Protein AF-0000000072137541 (afdb_homodimer)

Solvent-accessible surface area (backbone atoms only — not comparable to full-atom values): 25200 Å² total; per-residue (Å²): 129,81,68,83,80,60,93,46,49,74,49,77,47,77,48,68,63,82,78,49,70,51,50,47,34,42,46,57,60,42,55,73,75,44,76,46,51,30,31,42,35,36,40,37,38,38,40,36,38,36,29,44,36,86,74,45,71,73,46,63,71,83,59,48,24,61,37,46,35,36,40,35,40,47,47,62,40,48,40,71,56,44,71,68,62,38,70,68,57,78,50,60,69,85,73,60,57,40,68,55,52,60,67,45,38,65,61,52,50,50,53,51,51,51,55,61,63,65,53,68,90,82,56,63,46,46,77,40,48,41,34,38,40,36,39,38,39,32,76,35,58,34,68,63,59,48,38,52,50,48,54,52,57,52,49,62,31,48,44,29,47,70,66,52,60,70,63,44,44,79,41,69,36,51,84,85,58,81,66,50,53,15,83,81,78,65,44,70,49,52,71,72,36,70,27,32,27,45,98,82,64,54,61,26,49,48,66,51,46,54,57,45,26,59,43,21,19,41,39,92,58,77,56,49,46,44,39,33,63,61,72,130,83,67,83,80,59,92,47,49,73,47,78,48,76,49,69,63,82,78,50,69,52,49,47,34,42,46,57,61,42,54,74,76,46,75,44,50,30,32,42,35,36,40,37,40,38,39,36,39,38,31,43,36,87,74,46,70,72,47,63,72,83,58,48,24,62,38,48,34,38,39,36,37,47,45,63,41,49,41,72,56,43,71,68,62,37,71,69,57,78,50,61,68,84,74,60,58,40,69,55,52,61,67,47,39,64,60,51,50,51,53,51,50,50,55,61,66,65,52,70,91,83,56,64,47,46,76,40,48,41,34,38,43,37,41,38,40,34,79,35,58,33,67,64,60,49,37,51,51,48,54,52,57,51,50,62,30,48,44,29,47,70,67,52,60,69,62,44,44,79,39,69,36,51,84,85,56,81,66,48,51,15,84,80,77,64,44,69,48,53,69,72,36,68,26,31,27,44,97,84,65,54,61,24,48,50,67,51,46,53,57,45,25,60,43,22,20,42,40,93,58,79,55,49,46,44,38,33,63,61,72

Nearest PDB structures (foldseek):
  6w9a-assembly2_D  TM=8.600E-01  e=6.261E-06  Homo sapiens
  6w9d-assembly3_H  TM=8.424E-01  e=7.085E-06  Homo sapiens
  5zc4-assembly2_D  TM=8.704E-01  e=3.128E-05  Homo sapiens
  4v3k-assembly1_F  TM=8.576E-01  e=6.992E-05  Homo sapiens
  5d0k-assembly1_C  TM=8.574E-01  e=1.078E-04  Homo sapiens

Radius of gyration: 24.03 Å; Cα contacts (8 Å, |Δi|>4): 835; chains: 2; bounding box: 61×68×56 Å

Organism: Lupinus angustifolius (NCBI:txid3871)

pLDDT: mean 77.8, std 14.42, range [23.28, 97.44]

Foldseek 3Di:
DPPPPPLWDKDKDKDFDDDDPVNVVVQVVDQVPAFAEKEFEKEKEKEKEWAAAPVCVPPDPVPTDMDMDMDIDTDMDGLVVCLVVFDVVVDDPPRDDPVVSVVCGVVLSVVSVVQRVVDDPPGRYYYTYIYMYMYMYHYHNHPVVVVVVVVVVVQVQAADDPVLLVPWDKDQAADPPPFDAALQVRHTDDHRDTWTAHPVGDTHRSVRVSVVNRRGQADPPPGHGSNVPVD/DPPPPPLWDKDKDKDFDDDDPVNVVVQVVDQVPAFAEKEFEKEKEKEKEWAAAPVCVPPDPVPTDMDMDMDIDTDMDGLVVCLVVFDVVVDDPPRDDPVVRVVCGVVLSVVSVVQRVVDDPPGRYYYTYIYMYMYMYHYHNHPVVVVVVVVVVVQVQAADDPVLLVPWDKDQAADPPPFDAALQVRHTDDHRDIWTAHPVGDTHRSVRVSVVNRRGQADPPPGHGSNVPPD

Secondary structure (DSSP, 8-state):
------SSEEEEEEE-----HHHHHHHHHHHHH--EEEEEEEEEEEEEEEE--TTGGGS-GGGS-EEEEEEEEEEEEEHHHHHHH-GGGGS-TTSS-HHHHHHHHHHHHHHHHHHHHHS-TT-SEEEEEEEEEEEEEEEES-HHHHHHHHHHHHT--PPPPHHHHHTPEEEE--TTS--PBPTTT-PBPPTT-EEEE-TT--EEEHHHHHHHHTT--B-TTT--BHHHH--/------SSEEEEEEE-----HHHHHHHHHHHTT--EEEEEEEEEEEEEEEE--TTGGGS-GGGS-EEEEEEEEEEEEEHHHHHHH-GGGGS-TTSS-HHHHHHHHHHHHHHHHHHHHHS-TT-SEEEEEEEEEEEEEEEES-HHHHHHHHHHHHT--PPPPHHHHHTPEEEE--TTS--PBPTTT-PBPPTT-EEEE-TT--EEEHHHHHHHHTT--B-TTT--BHHHH--

Sequence (462 aa):
MEGPSMPFEFNVEVSTIPFDENDEAIYQSLAQVHMGDFFSIKIHVTNRIICLTREELQQPLSRIPYFESSYETTGLLACPQFLESGLVSVFPDNIIPPLLLHTITPHVMTFARDLCESGGETRACCMFNLVLDIVVEKLYDDVVNMMIEESAREVRTVPASKAAIESLKKVNLEKGMTKESCSVCLEELIEEEEVLAMPCKHMYHQECITNWLQRCDTCPLCRFSMNKSSTMEGPSMPFEFNVEVSTIPFDENDEAIYQSLAQVHMGDFFSIKIHVTNRIICLTREELQQPLSRIPYFESSYETTGLLACPQFLESGLVSVFPDNIIPPLLLHTITPHVMTFARDLCESGGETRACCMFNLVLDIVVEKLYDDVVNMMIEESAREVRTVPASKAAIESLKKVNLEKGMTKESCSVCLEELIEEEEVLAMPCKHMYHQECITNWLQRCDTCPLCRFSMNKSST

Structure (mmCIF, N/CA/C/O backbone):
data_AF-0000000072137541-model_v1
#
loop_
_entity.id
_entity.type
_entity.pdbx_description
1 polymer 'RING-type E3 ubiquitin transferase'
#
loop_
_atom_site.group_PDB
_atom_site.id
_atom_site.type_symbol
_atom_site.label_atom_id
_atom_site.label_alt_id
_atom_site.label_comp_id
_atom_site.label_asym_id
_atom_site.label_entity_id
_atom_site.label_seq_id
_atom_site.pdbx_PDB_ins_code
_atom_site.Cartn_x
_atom_site.Cartn_y
_atom_site.Cartn_z
_atom_site.occupancy
_atom_site.B_iso_or_equiv
_atom_site.auth_seq_id
_atom_site.auth_comp_id
_atom_site.auth_asym_id
_atom_site.auth_atom_id
_atom_site.pdbx_PDB_model_num
ATOM 1 N N . MET A 1 1 ? -30.688 12.352 7.637 1 23.28 1 MET A N 1
ATOM 2 C CA . MET A 1 1 ? -30.188 11.781 6.391 1 23.28 1 MET A CA 1
ATOM 3 C C . MET A 1 1 ? -29.125 10.727 6.668 1 23.28 1 MET A C 1
ATOM 5 O O . MET A 1 1 ? -28.109 11.016 7.32 1 23.28 1 MET A O 1
ATOM 9 N N . GLU A 1 2 ? -29.391 9.516 6.863 1 34.06 2 GLU A N 1
ATOM 10 C CA . GLU A 1 2 ? -28.531 8.414 7.258 1 34.06 2 GLU A CA 1
ATOM 11 C C . GLU A 1 2 ? -27.312 8.305 6.336 1 34.06 2 GLU A C 1
ATOM 13 O O . GLU A 1 2 ? -27.453 8.398 5.113 1 34.06 2 GLU A O 1
ATOM 18 N N . GLY A 1 3 ? -26.203 8.844 6.543 1 36.81 3 GLY A N 1
ATOM 19 C CA . GLY A 1 3 ? -25.031 8.844 5.691 1 36.81 3 GLY A CA 1
ATOM 20 C C . GLY A 1 3 ? -24.875 7.566 4.887 1 36.81 3 GLY A C 1
ATOM 21 O O . GLY A 1 3 ? -25.516 6.559 5.18 1 36.81 3 GLY A O 1
ATOM 22 N N . PRO A 1 4 ? -24.594 7.609 3.627 1 44.12 4 PRO A N 1
ATOM 23 C CA . PRO A 1 4 ? -24.562 6.418 2.777 1 44.12 4 PRO A CA 1
ATOM 24 C C . PRO A 1 4 ? -23.953 5.203 3.48 1 44.12 4 PRO A C 1
ATOM 26 O O . PRO A 1 4 ? -23.031 5.348 4.273 1 44.12 4 PRO A O 1
ATOM 29 N N . SER A 1 5 ? -24.688 4.188 3.91 1 56.38 5 SER A N 1
ATOM 30 C CA . SER A 1 5 ? -24.312 2.912 4.52 1 56.38 5 SER A CA 1
ATOM 31 C C . SER A 1 5 ? -23.078 2.328 3.861 1 56.38 5 SER A C 1
ATOM 33 O O . SER A 1 5 ? -23.016 2.174 2.639 1 56.38 5 SER A O 1
ATOM 35 N N . MET A 1 6 ? -21.938 2.49 4.387 1 66.69 6 MET A N 1
ATOM 36 C CA . MET A 1 6 ? -20.703 1.943 3.865 1 66.69 6 MET A CA 1
ATOM 37 C C . MET A 1 6 ? -20.766 0.422 3.779 1 66.69 6 MET A C 1
ATOM 39 O O . MET A 1 6 ? -21.312 -0.23 4.668 1 66.69 6 MET A O 1
ATOM 43 N N . PRO A 1 7 ? -20.359 -0.097 2.598 1 73.31 7 PRO A N 1
ATOM 44 C CA . PRO A 1 7 ? -20.391 -1.555 2.453 1 73.31 7 PRO A CA 1
ATOM 45 C C . PRO A 1 7 ? -19.406 -2.254 3.395 1 73.31 7 PRO A C 1
ATOM 47 O O . PRO A 1 7 ? -19.031 -3.408 3.16 1 73.31 7 PRO A O 1
ATOM 50 N N . PHE A 1 8 ? -18.953 -1.476 4.352 1 80.75 8 PHE A N 1
ATOM 51 C CA . PHE A 1 8 ? -18.062 -1.994 5.379 1 80.75 8 PHE A CA 1
ATOM 52 C C . PHE A 1 8 ? -18.297 -1.281 6.707 1 80.75 8 PHE A C 1
ATOM 54 O O . PHE A 1 8 ? -18.859 -0.188 6.738 1 80.75 8 PHE A O 1
ATOM 61 N N . GLU A 1 9 ? -17.984 -2.037 7.812 1 88.38 9 GLU A N 1
ATOM 62 C CA . GLU A 1 9 ? -17.922 -1.41 9.125 1 88.38 9 GLU A CA 1
ATOM 63 C C . GLU A 1 9 ? -16.516 -0.917 9.445 1 88.38 9 GLU A C 1
ATOM 65 O O . GLU A 1 9 ? -15.531 -1.457 8.93 1 88.38 9 GLU A O 1
ATOM 70 N N . PHE A 1 10 ? -16.484 0.179 10.18 1 91.81 10 PHE A N 1
ATOM 71 C CA . PHE A 1 10 ? -15.148 0.682 10.492 1 91.81 10 PHE A CA 1
ATOM 72 C C . PHE A 1 10 ? -15.125 1.338 11.867 1 91.81 10 PHE A C 1
ATOM 74 O O . PHE A 1 10 ? -16.172 1.667 12.422 1 91.81 10 PHE A O 1
ATOM 81 N N . ASN A 1 11 ? -13.969 1.329 12.453 1 94.88 11 ASN A N 1
ATOM 82 C CA . ASN A 1 11 ? -13.648 2.096 13.656 1 94.88 11 ASN A CA 1
ATOM 83 C C . ASN A 1 11 ? -12.359 2.891 13.477 1 94.88 11 ASN A C 1
ATOM 85 O O . ASN A 1 11 ? -11.352 2.354 13.016 1 94.88 11 ASN A O 1
ATOM 89 N N . VAL A 1 12 ? -12.438 4.168 13.766 1 95.12 12 VAL A N 1
ATOM 90 C CA . VAL A 1 12 ? -11.266 5.02 13.625 1 95.12 12 VAL A CA 1
ATOM 91 C C . VAL A 1 12 ? -11.008 5.77 14.93 1 95.12 12 VAL A C 1
ATOM 93 O O . VAL A 1 12 ? -11.922 6.371 15.5 1 95.12 12 VAL A O 1
ATOM 96 N N . GLU A 1 13 ? -9.82 5.664 15.383 1 96.88 13 GLU A N 1
ATOM 97 C CA . GLU A 1 13 ? -9.391 6.418 16.562 1 96.88 13 GLU A CA 1
ATOM 98 C C . GLU A 1 13 ? -8.188 7.301 16.234 1 96.88 13 GLU A C 1
ATOM 100 O O . GLU A 1 13 ? -7.188 6.824 15.695 1 96.88 13 GLU A O 1
ATOM 105 N N . VAL A 1 14 ? -8.281 8.555 16.438 1 96.62 14 VAL A N 1
ATOM 106 C CA . VAL A 1 14 ? -7.164 9.492 16.344 1 96.62 14 VAL A CA 1
ATOM 107 C C . VAL A 1 14 ? -6.766 9.984 17.734 1 96.62 14 VAL A C 1
ATOM 109 O O . VAL A 1 14 ? -7.629 10.32 18.547 1 96.62 14 VAL A O 1
ATOM 112 N N . SER A 1 15 ? -5.492 9.945 17.969 1 97.19 15 SER A N 1
ATOM 113 C CA . SER A 1 15 ? -5.035 10.32 19.312 1 97.19 15 SER A CA 1
ATOM 114 C C . SER A 1 15 ? -3.59 10.805 19.281 1 97.19 15 SER A C 1
ATOM 116 O O . SER A 1 15 ? -2.973 10.875 18.219 1 97.19 15 SER A O 1
ATOM 118 N N . THR A 1 16 ? -3.09 11.289 20.422 1 96.38 16 THR A N 1
ATOM 119 C CA . THR A 1 16 ? -1.686 11.602 20.656 1 96.38 16 THR A CA 1
ATOM 120 C C . THR A 1 16 ? -1.151 10.828 21.859 1 96.38 16 THR A C 1
ATOM 122 O O . THR A 1 16 ? -1.869 10.625 22.844 1 96.38 16 THR A O 1
ATOM 125 N N . ILE A 1 17 ? 0.008 10.359 21.719 1 96.31 17 ILE A N 1
ATOM 126 C CA . ILE A 1 17 ? 0.623 9.578 22.797 1 96.31 17 ILE A CA 1
ATOM 127 C C . ILE A 1 17 ? 1.941 10.219 23.219 1 96.31 17 ILE A C 1
ATOM 129 O O . ILE A 1 17 ? 2.523 11.008 22.453 1 96.31 17 ILE A O 1
ATOM 133 N N . PRO A 1 18 ? 2.377 9.914 24.453 1 95.31 18 PRO A N 1
ATOM 134 C CA . PRO A 1 18 ? 3.688 10.43 24.859 1 95.31 18 PRO A CA 1
ATOM 135 C C . PRO A 1 18 ? 4.832 9.844 24.047 1 95.31 18 PRO A C 1
ATOM 137 O O . PRO A 1 18 ? 4.676 8.781 23.422 1 95.31 18 PRO A O 1
ATOM 140 N N . PHE A 1 19 ? 5.957 10.562 24.109 1 94.62 19 PHE A N 1
ATOM 141 C CA . PHE A 1 19 ? 7.141 10.125 23.375 1 94.62 19 PHE A CA 1
ATOM 142 C C . PHE A 1 19 ? 7.695 8.836 23.953 1 94.62 19 PHE A C 1
ATOM 144 O O . PHE A 1 19 ? 7.809 8.695 25.172 1 94.62 19 PHE A O 1
ATOM 151 N N . ASP A 1 20 ? 7.992 7.918 23.047 1 92.81 20 ASP A N 1
ATOM 152 C CA . ASP A 1 20 ? 8.82 6.789 23.453 1 92.81 20 ASP A CA 1
ATOM 153 C C . ASP A 1 20 ? 10.305 7.074 23.203 1 92.81 20 ASP A C 1
ATOM 155 O O . ASP A 1 20 ? 10.68 8.203 22.875 1 92.81 20 ASP A O 1
ATOM 159 N N . GLU A 1 21 ? 11.133 6.051 23.406 1 90.19 21 GLU A N 1
ATOM 160 C CA . GLU A 1 21 ? 12.57 6.258 23.281 1 90.19 21 GLU A CA 1
ATOM 161 C C . GLU A 1 21 ? 12.945 6.684 21.859 1 90.19 21 GLU A C 1
ATOM 163 O O . GLU A 1 21 ? 13.781 7.566 21.672 1 90.19 21 GLU A O 1
ATOM 168 N N . ASN A 1 22 ? 12.359 6.086 20.938 1 90.75 22 ASN A N 1
ATOM 169 C CA . ASN A 1 22 ? 12.656 6.43 19.547 1 90.75 22 ASN A CA 1
ATOM 170 C C . ASN A 1 22 ? 12.148 7.824 19.188 1 90.75 22 ASN A C 1
ATOM 172 O O . ASN A 1 22 ? 12.812 8.562 18.469 1 90.75 22 ASN A O 1
ATOM 176 N N . ASP A 1 23 ? 11.023 8.203 19.688 1 91.44 23 ASP A N 1
ATOM 177 C CA . ASP A 1 23 ? 10.516 9.555 19.469 1 91.44 23 ASP A CA 1
ATOM 178 C C . ASP A 1 23 ? 11.484 10.609 20 1 91.44 23 ASP A C 1
ATOM 180 O O . ASP A 1 23 ? 11.727 11.625 19.344 1 91.44 23 ASP A O 1
ATOM 184 N N . GLU A 1 24 ? 11.953 10.273 21.141 1 91.12 24 GLU A N 1
ATOM 185 C CA . GLU A 1 24 ? 12.891 11.203 21.75 1 91.12 24 GLU A CA 1
ATOM 186 C C . GLU A 1 24 ? 14.156 11.359 20.906 1 91.12 24 GLU A C 1
ATOM 188 O O . GLU A 1 24 ? 14.664 12.469 20.719 1 91.12 24 GLU A O 1
ATOM 193 N N . ALA A 1 25 ? 14.633 10.234 20.516 1 86.31 25 ALA A N 1
ATOM 194 C CA . ALA A 1 25 ? 15.82 10.266 19.656 1 86.31 25 ALA A CA 1
ATOM 195 C C . ALA A 1 25 ? 15.57 11.078 18.391 1 86.31 25 ALA A C 1
ATOM 197 O O . ALA A 1 25 ? 16.406 11.875 17.984 1 86.31 25 ALA A O 1
ATOM 198 N N . ILE A 1 26 ? 14.438 10.945 17.781 1 88.5 26 ILE A N 1
ATOM 199 C CA . ILE A 1 26 ? 14.062 11.672 16.562 1 88.5 26 ILE A CA 1
ATOM 200 C C . ILE A 1 26 ? 13.969 13.164 16.875 1 88.5 26 ILE A C 1
ATOM 202 O O . ILE A 1 26 ? 14.523 13.992 16.141 1 88.5 26 ILE A O 1
ATOM 206 N N . TYR A 1 27 ? 13.312 13.469 17.906 1 89.25 27 TYR A N 1
ATOM 207 C CA . TYR A 1 27 ? 13.125 14.875 18.281 1 89.25 27 TYR A CA 1
ATOM 208 C C . TYR A 1 27 ? 14.461 15.562 18.5 1 89.25 27 TYR A C 1
ATOM 210 O O . TYR A 1 27 ? 14.672 16.688 18.062 1 89.25 27 TYR A O 1
ATOM 218 N N . GLN A 1 28 ? 15.273 14.922 19.234 1 85.5 28 GLN A N 1
ATOM 219 C CA . GLN A 1 28 ? 16.578 15.5 19.531 1 85.5 28 GLN A CA 1
ATOM 220 C C . GLN A 1 28 ? 17.359 15.789 18.234 1 85.5 28 GLN A C 1
ATOM 222 O O . GLN A 1 28 ? 18 16.844 18.109 1 85.5 28 GLN A O 1
ATOM 227 N N . SER A 1 29 ? 17.297 14.891 17.344 1 81.5 29 SER A N 1
ATOM 228 C CA . SER A 1 29 ? 17.984 15.078 16.062 1 81.5 29 SER A CA 1
ATOM 229 C C . SER A 1 29 ? 17.344 16.203 15.25 1 81.5 29 SER A C 1
ATOM 231 O O . SER A 1 29 ? 18.031 16.969 14.594 1 81.5 29 SER A O 1
ATOM 233 N N . LEU A 1 30 ? 16.062 16.281 15.32 1 81.94 30 LEU A N 1
ATOM 234 C CA . LEU A 1 30 ? 15.289 17.266 14.57 1 81.94 30 LEU A CA 1
ATOM 235 C C . LEU A 1 30 ? 15.508 18.672 15.141 1 81.94 30 LEU A C 1
ATOM 237 O O . LEU A 1 30 ? 15.758 19.625 14.391 1 81.94 30 LEU A O 1
ATOM 241 N N . ALA A 1 31 ? 15.422 18.781 16.406 1 82.5 31 ALA A N 1
ATOM 242 C CA . ALA A 1 31 ? 15.453 20.062 17.094 1 82.5 31 ALA A CA 1
ATOM 243 C C . ALA A 1 31 ? 16.828 20.734 16.953 1 82.5 31 ALA A C 1
ATOM 245 O O . ALA A 1 31 ? 16.953 21.953 17.078 1 82.5 31 ALA A O 1
ATOM 246 N N . GLN A 1 32 ? 17.781 19.984 16.594 1 76.81 32 GLN A N 1
ATOM 247 C CA . GLN A 1 32 ? 19.125 20.5 16.453 1 76.81 32 GLN A CA 1
ATOM 248 C C . GLN A 1 32 ? 19.297 21.219 15.117 1 76.81 32 GLN A C 1
ATOM 250 O O . GLN A 1 32 ? 20.125 22.125 14.984 1 76.81 32 GLN A O 1
ATOM 255 N N . VAL A 1 33 ? 18.469 20.859 14.195 1 73.94 33 VAL A N 1
ATOM 256 C CA . VAL A 1 33 ? 18.797 21.281 12.844 1 73.94 33 VAL A CA 1
ATOM 257 C C . VAL A 1 33 ? 17.609 22.047 12.25 1 73.94 33 VAL A C 1
ATOM 259 O O . VAL A 1 33 ? 17.797 22.875 11.344 1 73.94 33 VAL A O 1
ATOM 262 N N . HIS A 1 34 ? 16.438 21.766 12.734 1 74.88 34 HIS A N 1
ATOM 263 C CA . HIS A 1 34 ? 15.266 22.312 12.055 1 74.88 34 HIS A CA 1
ATOM 264 C C . HIS A 1 34 ? 14.438 23.188 13 1 74.88 34 HIS A C 1
ATOM 266 O O . HIS A 1 34 ? 14.445 22.969 14.211 1 74.88 34 HIS A O 1
ATOM 272 N N . MET A 1 35 ? 13.859 24.141 12.258 1 77.75 35 MET A N 1
ATOM 273 C CA . MET A 1 35 ? 12.859 24.953 12.945 1 77.75 35 MET A CA 1
ATOM 274 C C . MET A 1 35 ? 11.461 24.672 12.406 1 77.75 35 MET A C 1
ATOM 276 O O . MET A 1 35 ? 11.305 24.281 11.25 1 77.75 35 MET A O 1
ATOM 280 N N . GLY A 1 36 ? 10.539 24.641 13.328 1 83.88 36 GLY A N 1
ATOM 281 C CA . GLY A 1 36 ? 9.156 24.469 12.922 1 83.88 36 GLY A CA 1
ATOM 282 C C . GLY A 1 36 ? 8.461 23.328 13.633 1 83.88 36 GLY A C 1
ATOM 283 O O . GLY A 1 36 ? 9.031 22.703 14.531 1 83.88 36 GLY A O 1
ATOM 284 N N . ASP A 1 37 ? 7.203 23.203 13.266 1 87.88 37 ASP A N 1
ATOM 285 C CA . ASP A 1 37 ? 6.383 22.172 13.883 1 87.88 37 ASP A CA 1
ATOM 286 C C . ASP A 1 37 ? 6.289 20.938 12.984 1 87.88 37 ASP A C 1
ATOM 288 O O . ASP A 1 37 ? 6.152 21.062 11.766 1 87.88 37 ASP A O 1
ATOM 292 N N . PHE A 1 38 ? 6.406 19.766 13.719 1 89.56 38 PHE A N 1
ATOM 293 C CA . PHE A 1 38 ? 6.391 18.516 12.961 1 89.56 38 PHE A CA 1
ATOM 294 C C . PHE A 1 38 ? 5.414 17.531 13.578 1 89.56 38 PHE A C 1
ATOM 296 O O . PHE A 1 38 ? 5.215 17.516 14.789 1 89.56 38 PHE A O 1
ATOM 303 N N . PHE A 1 39 ? 4.848 16.734 12.664 1 91.69 39 PHE A N 1
ATOM 304 C CA . PHE A 1 39 ? 4.086 15.57 13.117 1 91.69 39 PHE A CA 1
ATOM 305 C C . PHE A 1 39 ? 4.91 14.297 12.992 1 91.69 39 PHE A C 1
ATOM 307 O O . PHE A 1 39 ? 5.484 14.023 11.938 1 91.69 39 PHE A O 1
ATOM 314 N N . SER A 1 40 ? 5.078 13.586 14.102 1 93.25 40 SER A N 1
ATOM 315 C CA . SER A 1 40 ? 5.391 12.156 14.031 1 93.25 40 SER A CA 1
ATOM 316 C C . SER A 1 40 ? 4.125 11.328 13.859 1 93.25 40 SER A C 1
ATOM 318 O O . SER A 1 40 ? 3.395 11.094 14.82 1 93.25 40 SER A O 1
ATOM 320 N N . ILE A 1 41 ? 3.885 10.883 12.664 1 92.94 41 ILE A N 1
ATOM 321 C CA . ILE A 1 41 ? 2.621 10.234 12.336 1 92.94 41 ILE A CA 1
ATOM 322 C C . ILE A 1 41 ? 2.77 8.719 12.469 1 92.94 41 ILE A C 1
ATOM 324 O O . ILE A 1 41 ? 3.676 8.125 11.875 1 92.94 41 ILE A O 1
ATOM 328 N N . LYS A 1 42 ? 1.929 8.133 13.266 1 95.38 42 LYS A N 1
ATOM 329 C CA . LYS A 1 42 ? 1.871 6.688 13.445 1 95.38 42 LYS A CA 1
ATOM 330 C C . LYS A 1 42 ? 0.514 6.133 13.023 1 95.38 42 LYS A C 1
ATOM 332 O O . LYS A 1 42 ? -0.505 6.426 13.656 1 95.38 42 LYS A O 1
ATOM 337 N N . ILE A 1 43 ? 0.53 5.336 11.969 1 94.88 43 ILE A N 1
ATOM 338 C CA . ILE A 1 43 ? -0.711 4.828 11.398 1 94.88 43 ILE A CA 1
ATOM 339 C C . ILE A 1 43 ? -0.768 3.309 11.555 1 94.88 43 ILE A C 1
ATOM 341 O O . ILE A 1 43 ? 0.213 2.613 11.289 1 94.88 43 ILE A O 1
ATOM 345 N N . HIS A 1 44 ? -1.871 2.871 12.055 1 96.19 44 HIS A N 1
ATOM 346 C CA . HIS A 1 44 ? -2.178 1.446 12.125 1 96.19 44 HIS A CA 1
ATOM 347 C C . HIS A 1 44 ? -3.52 1.138 11.477 1 96.19 44 HIS A C 1
ATOM 349 O O . HIS A 1 44 ? -4.562 1.603 11.938 1 96.19 44 HIS A O 1
ATOM 355 N N . VAL A 1 45 ? -3.414 0.366 10.414 1 95.31 45 VAL A N 1
ATOM 356 C CA . VAL A 1 45 ? -4.637 -0.019 9.711 1 95.31 45 VAL A CA 1
ATOM 357 C C . VAL A 1 45 ? -4.797 -1.537 9.75 1 95.31 45 VAL A C 1
ATOM 359 O O . VAL A 1 45 ? -3.852 -2.273 9.453 1 95.31 45 VAL A O 1
ATOM 362 N N . THR A 1 46 ? -5.961 -1.97 10.148 1 95.56 46 THR A N 1
ATOM 363 C CA . THR A 1 46 ? -6.305 -3.385 10.07 1 95.56 46 THR A CA 1
ATOM 364 C C . THR A 1 46 ? -7.566 -3.59 9.234 1 95.56 46 THR A C 1
ATOM 366 O O . THR A 1 46 ? -8.602 -2.98 9.508 1 95.56 46 THR A O 1
ATOM 369 N N . ASN A 1 47 ? -7.414 -4.383 8.195 1 91.5 47 ASN A N 1
ATOM 370 C CA . ASN A 1 47 ? -8.539 -4.785 7.363 1 91.5 47 ASN A CA 1
ATOM 371 C C . ASN A 1 47 ? -8.898 -6.254 7.566 1 91.5 47 ASN A C 1
ATOM 373 O O . ASN A 1 47 ? -8.062 -7.133 7.367 1 91.5 47 ASN A O 1
ATOM 377 N N . ARG A 1 48 ? -10.141 -6.441 7.934 1 89.75 48 ARG A N 1
ATOM 378 C CA . ARG A 1 48 ? -10.57 -7.82 8.148 1 89.75 48 ARG A CA 1
ATOM 379 C C . ARG A 1 48 ? -11.758 -8.164 7.25 1 89.75 48 ARG A C 1
ATOM 381 O O . ARG A 1 48 ? -12.703 -7.383 7.137 1 89.75 48 ARG A O 1
ATOM 388 N N . ILE A 1 49 ? -11.602 -9.266 6.605 1 87.19 49 ILE A N 1
ATOM 389 C CA . ILE A 1 49 ? -12.695 -9.82 5.809 1 87.19 49 ILE A CA 1
ATOM 390 C C . ILE A 1 49 ? -13.211 -11.094 6.469 1 87.19 49 ILE A C 1
ATOM 392 O O . ILE A 1 49 ? -12.484 -12.078 6.59 1 87.19 49 ILE A O 1
ATOM 396 N N . ILE A 1 50 ? -14.43 -11.023 6.84 1 84.62 50 ILE A N 1
ATOM 397 C CA . ILE A 1 50 ? -15.047 -12.172 7.492 1 84.62 50 ILE A CA 1
ATOM 398 C C . ILE A 1 50 ? -15.969 -12.883 6.512 1 84.62 50 ILE A C 1
ATOM 400 O O . ILE A 1 50 ? -16.828 -12.258 5.883 1 84.62 50 ILE A O 1
ATOM 404 N N . CYS A 1 51 ? -15.727 -14.172 6.336 1 81.06 51 CYS A N 1
ATOM 405 C CA . CYS A 1 51 ? -16.531 -14.969 5.418 1 81.06 51 CYS A CA 1
ATOM 406 C C . CYS A 1 51 ? -17.609 -15.734 6.168 1 81.06 51 CYS A C 1
ATOM 408 O O . CYS A 1 51 ? -17.328 -16.719 6.844 1 81.06 51 CYS A O 1
ATOM 410 N N . LEU A 1 52 ? -18.797 -15.148 6.195 1 70.69 52 LEU A N 1
ATOM 411 C CA . LEU A 1 52 ? -19.906 -15.727 6.953 1 70.69 52 LEU A CA 1
ATOM 412 C C . LEU A 1 52 ? -20.938 -16.359 6.016 1 70.69 52 LEU A C 1
ATOM 414 O O . LEU A 1 52 ? -21.422 -15.711 5.098 1 70.69 52 LEU A O 1
ATOM 418 N N . THR A 1 53 ? -20.969 -17.672 5.91 1 58.62 53 THR A N 1
ATOM 419 C CA . THR A 1 53 ? -22.141 -18.281 5.27 1 58.62 53 THR A CA 1
ATOM 420 C C . THR A 1 53 ? -23.344 -18.234 6.191 1 58.62 53 THR A C 1
ATOM 422 O O . THR A 1 53 ? -23.203 -18.062 7.402 1 58.62 53 THR A O 1
ATOM 425 N N . ARG A 1 54 ? -24.516 -18 5.566 1 52.75 54 ARG A N 1
ATOM 426 C CA . ARG A 1 54 ? -25.766 -18.047 6.32 1 52.75 54 ARG A CA 1
ATOM 427 C C . ARG A 1 54 ? 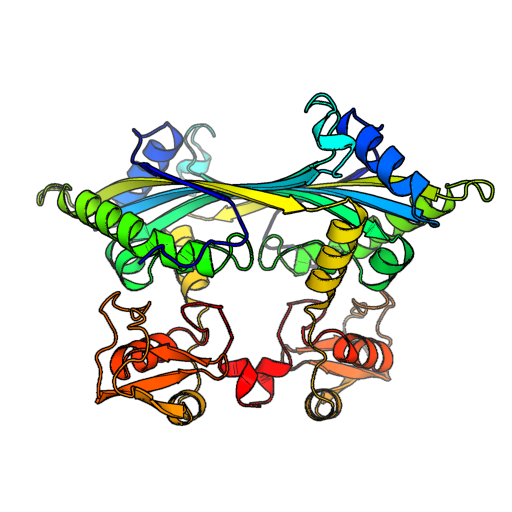-25.734 -19.188 7.348 1 52.75 54 ARG A C 1
ATOM 429 O O . ARG A 1 54 ? -26.203 -19.016 8.477 1 52.75 54 ARG A O 1
ATOM 436 N N . GLU A 1 55 ? -25.188 -20.234 6.93 1 56.16 55 GLU A N 1
ATOM 437 C CA . GLU A 1 55 ? -25.188 -21.406 7.805 1 56.16 55 GLU A CA 1
ATOM 438 C C . GLU A 1 55 ? -24.156 -21.266 8.922 1 56.16 55 GLU A C 1
ATOM 440 O O . GLU A 1 55 ? -24.391 -21.719 10.047 1 56.16 55 GLU A O 1
ATOM 445 N N . GLU A 1 56 ? -23.125 -20.578 8.617 1 57.53 56 GLU A N 1
ATOM 446 C CA . GLU A 1 56 ? -22 -20.5 9.547 1 57.53 56 GLU A CA 1
ATOM 447 C C . GLU A 1 56 ? -22.25 -19.438 10.617 1 57.53 56 GLU A C 1
ATOM 449 O O . GLU A 1 56 ? -21.594 -19.422 11.648 1 57.53 56 GLU A O 1
ATOM 454 N N . LEU A 1 57 ? -23.125 -18.562 10.32 1 54.56 57 LEU A N 1
ATOM 455 C CA . LEU A 1 57 ? -23.516 -17.609 11.359 1 54.56 57 LEU A CA 1
ATOM 456 C C . LEU A 1 57 ? -23.781 -18.328 12.68 1 54.56 57 LEU A C 1
ATOM 458 O O . LEU A 1 57 ? -23.703 -17.719 13.75 1 54.56 57 LEU A O 1
ATOM 462 N N . GLN A 1 58 ? -24.047 -19.609 12.43 1 51.22 58 GLN A N 1
ATOM 463 C CA . GLN A 1 58 ? -24.406 -20.359 13.633 1 51.22 58 GLN A CA 1
ATOM 464 C C . GLN A 1 58 ? -23.172 -20.984 14.273 1 51.22 58 GLN A C 1
ATOM 466 O O . GLN A 1 58 ? -23.25 -21.594 15.344 1 51.22 58 GLN A O 1
ATOM 471 N N . GLN A 1 59 ? -22.047 -20.953 13.625 1 55.69 59 GLN A N 1
ATOM 472 C CA . GLN A 1 59 ? -20.875 -21.625 14.156 1 55.69 59 GLN A CA 1
ATOM 473 C C . GLN A 1 59 ? -20.062 -20.688 15.062 1 55.69 59 GLN A C 1
ATOM 475 O O . GLN A 1 59 ? -20.188 -19.469 14.969 1 55.69 59 GLN A O 1
ATOM 480 N N . PRO A 1 60 ? -19.422 -21.328 16.031 1 58.28 60 PRO A N 1
ATOM 481 C CA . PRO A 1 60 ? -18.531 -20.5 16.859 1 58.28 60 PRO A CA 1
ATOM 482 C C . PRO A 1 60 ? -17.578 -19.641 16.031 1 58.28 60 PRO A C 1
ATOM 484 O O . PRO A 1 60 ? -17.141 -20.047 14.961 1 58.28 60 PRO A O 1
ATOM 487 N N . LEU A 1 61 ? -17.453 -18.469 16.328 1 56.75 61 LEU A N 1
ATOM 488 C CA . LEU A 1 61 ? -16.656 -17.453 15.648 1 56.75 61 LEU A CA 1
ATOM 489 C C . LEU A 1 61 ? -15.273 -17.984 15.305 1 56.75 61 LEU A C 1
ATOM 491 O O . LEU A 1 61 ? -14.672 -17.578 14.305 1 56.75 61 LEU A O 1
ATOM 495 N N . SER A 1 62 ? -14.82 -18.953 16.125 1 60.66 62 SER A N 1
ATOM 496 C CA . SER A 1 62 ? -13.469 -19.484 15.969 1 60.66 62 SER A CA 1
ATOM 497 C C . SER A 1 62 ? -13.352 -20.297 14.68 1 60.66 62 SER A C 1
ATOM 499 O O . SER A 1 62 ? -12.242 -20.516 14.188 1 60.66 62 SER A O 1
ATOM 501 N N . ARG A 1 63 ? -14.484 -20.5 14.086 1 71.06 63 ARG A N 1
ATOM 502 C CA . ARG A 1 63 ? -14.422 -21.375 12.914 1 71.06 63 ARG A CA 1
ATOM 503 C C . ARG A 1 63 ? -14.781 -20.594 11.648 1 71.06 63 ARG A C 1
ATOM 505 O O . ARG A 1 63 ? -14.883 -21.188 10.562 1 71.06 63 ARG A O 1
ATOM 512 N N . ILE A 1 64 ? -15.016 -19.359 11.906 1 79.75 64 ILE A N 1
ATOM 513 C CA . ILE A 1 64 ? -15.375 -18.578 10.734 1 79.75 64 ILE A CA 1
ATOM 514 C C . ILE A 1 64 ? -14.109 -18.094 10.023 1 79.75 64 ILE A C 1
ATOM 516 O O . ILE A 1 64 ? -13.297 -17.375 10.602 1 79.75 64 ILE A O 1
ATOM 520 N N . PRO A 1 65 ? -13.992 -18.594 8.781 1 86.69 65 PRO A N 1
ATOM 521 C CA . PRO A 1 65 ? -12.797 -18.156 8.047 1 86.69 65 PRO A CA 1
ATOM 522 C C . PRO A 1 65 ? -12.727 -16.641 7.875 1 86.69 65 PRO A C 1
ATOM 524 O O . PRO A 1 65 ? -13.758 -16 7.68 1 86.69 65 PRO A O 1
ATOM 527 N N . TYR A 1 66 ? -11.531 -16.172 8.055 1 87.25 66 TYR A N 1
ATOM 528 C CA . TYR A 1 66 ? -11.344 -14.742 7.828 1 87.25 66 TYR A CA 1
ATOM 529 C C . TYR A 1 66 ? -10 -14.461 7.176 1 87.25 66 TYR A C 1
ATOM 531 O O . TYR A 1 66 ? -9.109 -15.32 7.176 1 87.25 66 TYR A O 1
ATOM 539 N N . PHE A 1 67 ? -9.922 -13.328 6.527 1 88.81 67 PHE A N 1
ATOM 540 C CA . PHE A 1 67 ? -8.68 -12.789 5.973 1 88.81 67 PHE A CA 1
ATOM 541 C C . PHE A 1 67 ? -8.352 -11.438 6.59 1 88.81 67 PHE A C 1
ATOM 543 O O . PHE A 1 67 ? -9.242 -10.625 6.832 1 88.81 67 PHE A O 1
ATOM 550 N N . GLU A 1 68 ? -7.07 -11.32 6.898 1 89.94 68 GLU A N 1
ATOM 551 C CA . GLU A 1 68 ? -6.676 -10.078 7.551 1 89.94 68 GLU A CA 1
ATOM 552 C C . GLU A 1 68 ? -5.465 -9.453 6.863 1 89.94 68 GLU A C 1
ATOM 554 O O . GLU A 1 68 ? -4.543 -10.164 6.453 1 89.94 68 GLU A O 1
ATOM 559 N N . SER A 1 69 ? -5.508 -8.133 6.621 1 91.06 69 SER A N 1
ATOM 560 C CA . SER A 1 69 ? -4.371 -7.316 6.195 1 91.06 69 SER A CA 1
ATOM 561 C C . SER A 1 69 ? -4.109 -6.18 7.176 1 91.06 69 SER A C 1
ATOM 563 O O . SER A 1 69 ? -5.051 -5.586 7.711 1 91.06 69 SER A O 1
ATOM 565 N N . SER A 1 70 ? -2.867 -6.02 7.453 1 94.06 70 SER A N 1
ATOM 566 C CA . SER A 1 70 ? -2.5 -4.945 8.367 1 94.06 70 SER A CA 1
ATOM 567 C C . SER A 1 70 ? -1.375 -4.09 7.797 1 94.06 70 SER A C 1
ATOM 569 O O . SER A 1 70 ? -0.508 -4.594 7.078 1 94.06 70 SER A O 1
ATOM 571 N N . TYR A 1 71 ? -1.489 -2.822 8.016 1 93 71 TYR A N 1
ATOM 572 C CA . TYR A 1 71 ? -0.483 -1.847 7.613 1 93 71 TYR A CA 1
ATOM 573 C C . TYR A 1 71 ? -0.122 -0.926 8.773 1 93 71 TYR A C 1
ATOM 575 O O . TYR A 1 71 ? -1.006 -0.384 9.438 1 93 71 TYR A O 1
ATOM 583 N N . GLU A 1 72 ? 1.152 -0.852 9.055 1 94.06 72 GLU A N 1
ATOM 584 C CA . GLU A 1 72 ? 1.662 0.053 10.078 1 94.06 72 GLU A CA 1
ATOM 585 C C . GLU A 1 72 ? 2.807 0.907 9.547 1 94.06 72 GLU A C 1
ATOM 587 O O . GLU A 1 72 ? 3.715 0.396 8.883 1 94.06 72 GLU A O 1
ATOM 592 N N . THR A 1 73 ? 2.713 2.217 9.789 1 90.94 73 THR A N 1
ATOM 593 C CA . THR A 1 73 ? 3.805 3.072 9.336 1 90.94 73 THR A CA 1
ATOM 594 C C . THR A 1 73 ? 4.039 4.215 10.32 1 90.94 73 THR A C 1
ATOM 596 O O . THR A 1 73 ? 3.111 4.656 11 1 90.94 73 THR A O 1
ATOM 599 N N . THR A 1 74 ? 5.312 4.539 10.484 1 89.44 74 THR A N 1
ATOM 600 C CA . THR A 1 74 ? 5.727 5.734 11.211 1 89.44 74 THR A CA 1
ATOM 601 C C . THR A 1 74 ? 6.434 6.715 10.281 1 89.44 74 THR A C 1
ATOM 603 O O . THR A 1 74 ? 7.363 6.336 9.562 1 89.44 74 THR A O 1
ATOM 606 N N . GLY A 1 75 ? 5.922 7.957 10.297 1 86.38 75 GLY A N 1
ATOM 607 C CA . GLY A 1 75 ? 6.523 8.969 9.453 1 86.38 75 GLY A CA 1
ATOM 608 C C . GLY A 1 75 ? 6.621 10.328 10.125 1 86.38 75 GLY A C 1
ATOM 609 O O . GLY A 1 75 ? 6.012 10.555 11.172 1 86.38 75 GLY A O 1
ATOM 610 N N . LEU A 1 76 ? 7.465 11.086 9.531 1 89.19 76 LEU A N 1
ATOM 611 C CA . LEU A 1 76 ? 7.672 12.453 10.016 1 89.19 76 LEU A CA 1
ATOM 612 C C . LEU A 1 76 ? 7.352 13.469 8.93 1 89.19 76 LEU A C 1
ATOM 614 O O . LEU A 1 76 ? 7.875 13.375 7.812 1 89.19 76 LEU A O 1
ATOM 618 N N . LEU A 1 77 ? 6.5 14.461 9.297 1 86.62 77 LEU A N 1
ATOM 619 C CA . LEU A 1 77 ? 6.105 15.477 8.32 1 86.62 77 LEU A CA 1
ATOM 620 C C . LEU A 1 77 ? 6.004 16.844 8.977 1 86.62 77 LEU A C 1
ATOM 622 O O . LEU A 1 77 ? 5.52 16.969 10.109 1 86.62 77 LEU A O 1
ATOM 626 N N . ALA A 1 78 ? 6.457 17.828 8.141 1 85.81 78 ALA A N 1
ATOM 627 C CA . ALA A 1 78 ? 6.211 19.188 8.625 1 85.81 78 ALA A CA 1
ATOM 628 C C . ALA A 1 78 ? 4.715 19.469 8.742 1 85.81 78 ALA A C 1
ATOM 630 O O . ALA A 1 78 ? 3.938 19.109 7.852 1 85.81 78 ALA A O 1
ATOM 631 N N . CYS A 1 79 ? 4.297 20.203 9.867 1 86.69 79 CYS A N 1
ATOM 632 C CA . CYS A 1 79 ? 2.883 20.422 10.133 1 86.69 79 CYS A CA 1
ATOM 633 C C . CYS A 1 79 ? 2.227 21.188 8.992 1 86.69 79 CYS A C 1
ATOM 635 O O . CYS A 1 79 ? 1.186 20.781 8.477 1 86.69 79 CYS A O 1
ATOM 637 N N . PRO A 1 80 ? 2.889 22.25 8.5 1 79.19 80 PRO A N 1
ATOM 638 C CA . PRO A 1 80 ? 2.242 22.984 7.406 1 79.19 80 PRO A CA 1
ATOM 639 C C . PRO A 1 80 ? 2.043 22.125 6.16 1 79.19 80 PRO A C 1
ATOM 641 O O . PRO A 1 80 ? 1.003 22.219 5.5 1 79.19 80 PRO A O 1
ATOM 644 N N . GLN A 1 81 ? 2.949 21.25 5.961 1 76.81 81 GLN A N 1
ATOM 645 C CA . GLN A 1 81 ? 2.854 20.391 4.789 1 76.81 81 GLN A CA 1
ATOM 646 C C . GLN A 1 81 ? 1.719 19.375 4.938 1 76.81 81 GLN A C 1
ATOM 648 O O . GLN A 1 81 ? 0.947 19.156 4 1 76.81 81 GLN A O 1
ATOM 653 N N . PHE A 1 82 ? 1.657 18.766 6.031 1 84.44 82 PHE A N 1
ATOM 654 C CA . PHE A 1 82 ? 0.61 17.781 6.293 1 84.44 82 PHE A CA 1
ATOM 655 C C . PHE A 1 82 ? -0.768 18.438 6.211 1 84.44 82 PHE A C 1
ATOM 657 O O . PHE A 1 82 ? -1.698 17.859 5.645 1 84.44 82 PHE A O 1
ATOM 664 N N . LEU A 1 83 ? -0.856 19.625 6.758 1 80.06 83 LEU A N 1
ATOM 665 C CA . LEU A 1 83 ? -2.15 20.297 6.816 1 80.06 83 LEU A CA 1
ATOM 666 C C . LEU A 1 83 ? -2.59 20.75 5.43 1 80.06 83 LEU A C 1
ATOM 668 O O . LEU A 1 83 ? -3.789 20.812 5.148 1 80.06 83 LEU A O 1
ATOM 672 N N . GLU A 1 84 ? -1.604 20.906 4.621 1 74.19 84 GLU A N 1
ATOM 673 C CA . GLU A 1 84 ? -1.903 21.312 3.248 1 74.19 84 GLU A CA 1
ATOM 674 C C . GLU A 1 84 ? -2.248 20.109 2.381 1 74.19 84 GLU A C 1
ATOM 676 O O . GLU A 1 84 ? -3.238 20.125 1.647 1 74.19 84 GLU A O 1
ATOM 681 N N . SER A 1 85 ? -1.488 19.047 2.512 1 69.31 85 SER A N 1
ATOM 682 C CA . SER A 1 85 ? -1.637 17.875 1.658 1 69.31 85 SER A CA 1
ATOM 683 C C . SER A 1 85 ? -2.779 16.984 2.137 1 69.31 85 SER A C 1
ATOM 685 O O . SER A 1 85 ? -3.395 16.266 1.34 1 69.31 85 SER A O 1
ATOM 687 N N . GLY A 1 86 ? -2.979 16.984 3.393 1 73.56 86 GLY A N 1
ATOM 688 C CA . GLY A 1 86 ? -4.07 16.219 3.965 1 73.56 86 GLY A CA 1
ATOM 689 C C . GLY A 1 86 ? -3.701 14.766 4.23 1 73.56 86 GLY A C 1
ATOM 690 O O . GLY A 1 86 ? -2.541 14.375 4.086 1 73.56 86 GLY A O 1
ATOM 691 N N . LEU A 1 87 ? -4.719 14.055 4.586 1 77.06 87 LEU A N 1
ATOM 692 C CA . LEU A 1 87 ? -4.551 12.68 5.047 1 77.06 87 LEU A CA 1
ATOM 693 C C . LEU A 1 87 ? -4.176 11.766 3.889 1 77.06 87 LEU A C 1
ATOM 695 O O . LEU A 1 87 ? -3.543 10.727 4.098 1 77.06 87 LEU A O 1
ATOM 699 N N . VAL A 1 88 ? -4.418 12.039 2.738 1 70.62 88 VAL A N 1
ATOM 700 C CA . VAL A 1 88 ? -4.176 11.227 1.55 1 70.62 88 VAL A CA 1
ATOM 701 C C . VAL A 1 88 ? -2.672 11.062 1.337 1 70.62 88 VAL A C 1
ATOM 703 O O . VAL A 1 88 ? -2.227 10.07 0.756 1 70.62 88 VAL A O 1
ATOM 706 N N . SER A 1 89 ? -1.908 11.977 1.914 1 70.94 89 SER A N 1
ATOM 707 C CA . SER A 1 89 ? -0.467 11.969 1.687 1 70.94 89 SER A CA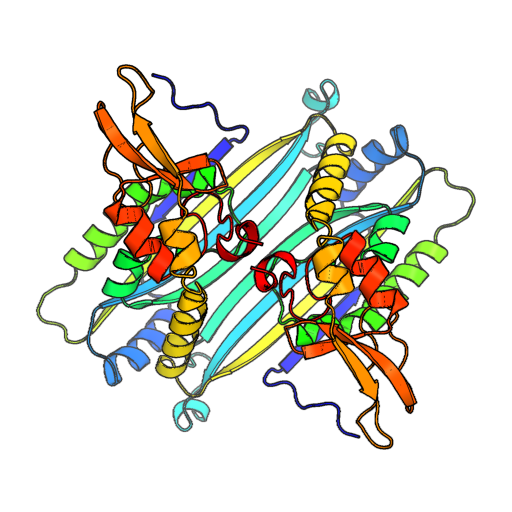 1
ATOM 708 C C . SER A 1 89 ? 0.228 10.922 2.547 1 70.94 89 SER A C 1
ATOM 710 O O . SER A 1 89 ? 1.39 10.586 2.309 1 70.94 89 SER A O 1
ATOM 712 N N . VAL A 1 90 ? -0.472 10.43 3.465 1 78.81 90 VAL A N 1
ATOM 713 C CA . VAL A 1 90 ? 0.243 9.586 4.414 1 78.81 90 VAL A CA 1
ATOM 714 C C . VAL A 1 90 ? -0.195 8.133 4.238 1 78.81 90 VAL A C 1
ATOM 716 O O . VAL A 1 90 ? 0.29 7.242 4.945 1 78.81 90 VAL A O 1
ATOM 719 N N . PHE A 1 91 ? -1.113 7.906 3.287 1 76.75 91 PHE A N 1
ATOM 720 C CA . PHE A 1 91 ? -1.551 6.543 3.018 1 76.75 91 PHE A CA 1
ATOM 721 C C . PHE A 1 91 ? -1.104 6.098 1.63 1 76.75 91 PHE A C 1
ATOM 723 O O . PHE A 1 91 ? -1.335 6.797 0.642 1 76.75 91 PHE A O 1
ATOM 730 N N . PRO A 1 92 ? -0.479 4.902 1.602 1 70.56 92 PRO A N 1
ATOM 731 C CA . PRO A 1 92 ? -0.34 4.32 0.265 1 70.56 92 PRO A CA 1
ATOM 732 C C . PRO A 1 92 ? -1.685 3.98 -0.373 1 70.56 92 PRO A C 1
ATOM 734 O O . PRO A 1 92 ? -2.699 3.893 0.324 1 70.56 92 PRO A O 1
ATOM 737 N N . ASP A 1 93 ? -1.595 3.705 -1.624 1 64.44 93 ASP A N 1
ATOM 738 C CA . ASP A 1 93 ? -2.816 3.365 -2.346 1 64.44 93 ASP A CA 1
ATOM 739 C C . ASP A 1 93 ? -3.367 2.018 -1.888 1 64.44 93 ASP A C 1
ATOM 741 O O . ASP A 1 93 ? -2.604 1.097 -1.59 1 64.44 93 ASP A O 1
ATOM 745 N N . ASN A 1 94 ? -4.617 1.959 -1.721 1 68.81 94 ASN A N 1
ATOM 746 C CA . ASN A 1 94 ? -5.383 0.731 -1.528 1 68.81 94 ASN A CA 1
ATOM 747 C C . ASN A 1 94 ? -5.184 0.161 -0.127 1 68.81 94 ASN A C 1
ATOM 749 O O . ASN A 1 94 ? -5.34 -1.042 0.087 1 68.81 94 ASN A O 1
ATOM 753 N N . ILE A 1 95 ? -4.707 1.005 0.724 1 80.25 95 ILE A N 1
ATOM 754 C CA . ILE A 1 95 ? -4.621 0.547 2.105 1 80.25 95 ILE A CA 1
ATOM 755 C C . ILE A 1 95 ? -5.965 0.753 2.805 1 80.25 95 ILE A C 1
ATOM 757 O O . ILE A 1 95 ? -6.43 -0.124 3.533 1 80.25 95 ILE A O 1
ATOM 761 N N . ILE A 1 96 ? -6.496 1.947 2.566 1 82.69 96 ILE A N 1
ATOM 762 C CA . ILE A 1 96 ? -7.836 2.207 3.08 1 82.69 96 ILE A CA 1
ATOM 763 C C . ILE A 1 96 ? -8.766 2.576 1.929 1 82.69 96 ILE A C 1
ATOM 765 O O . ILE A 1 96 ? -8.336 3.186 0.946 1 82.69 96 ILE A O 1
ATOM 769 N N . PRO A 1 97 ? -10.023 2.182 2.066 1 75.12 97 PRO A N 1
ATOM 770 C CA . PRO A 1 97 ? -10.961 2.588 1.018 1 75.12 97 PRO A CA 1
ATOM 771 C C . PRO A 1 97 ? -11.055 4.105 0.866 1 75.12 97 PRO A C 1
ATOM 773 O O . PRO A 1 97 ? -11.078 4.828 1.864 1 75.12 97 PRO A O 1
ATOM 776 N N . PRO A 1 98 ? -11.109 4.527 -0.314 1 69.75 98 PRO A N 1
ATOM 777 C CA . PRO A 1 98 ? -11.188 5.973 -0.543 1 69.75 98 PRO A CA 1
ATOM 778 C C . PRO A 1 98 ? -12.359 6.625 0.178 1 69.75 98 PRO A C 1
ATOM 780 O O . PRO A 1 98 ? -12.227 7.723 0.719 1 69.75 98 PRO A O 1
ATOM 783 N N . LEU A 1 99 ? -13.461 5.91 0.17 1 72.12 99 LEU A N 1
ATOM 784 C CA . LEU A 1 99 ? -14.641 6.445 0.845 1 72.12 99 LEU A CA 1
ATOM 785 C C . LEU A 1 99 ? -14.359 6.664 2.328 1 72.12 99 LEU A C 1
ATOM 787 O O . LEU A 1 99 ? -14.797 7.664 2.902 1 72.12 99 LEU A O 1
ATOM 791 N N . LEU A 1 100 ? -13.734 5.766 2.908 1 82.31 100 LEU A N 1
ATOM 792 C CA . LEU A 1 100 ? -13.398 5.891 4.32 1 82.31 100 LEU A CA 1
ATOM 793 C C . LEU A 1 100 ? -12.453 7.062 4.551 1 82.31 100 LEU A C 1
ATOM 795 O O . LEU A 1 100 ? -12.633 7.84 5.492 1 82.31 100 LEU A O 1
ATOM 799 N N . LEU A 1 101 ? -11.484 7.176 3.736 1 80.12 101 LEU A N 1
ATOM 800 C CA . LEU A 1 101 ? -10.539 8.281 3.836 1 80.12 101 LEU A CA 1
ATOM 801 C C . LEU A 1 101 ? -11.258 9.625 3.828 1 80.12 101 LEU A C 1
ATOM 803 O O . LEU A 1 101 ? -10.992 10.484 4.672 1 80.12 101 LEU A O 1
ATOM 807 N N . HIS A 1 102 ? -12.188 9.719 2.988 1 72.06 102 HIS A N 1
ATOM 808 C CA . HIS A 1 102 ? -12.961 10.945 2.891 1 72.06 102 HIS A CA 1
ATOM 809 C C . HIS A 1 102 ? -13.766 11.195 4.16 1 72.06 102 HIS A C 1
ATOM 811 O O . HIS A 1 102 ? -13.852 12.328 4.637 1 72.06 102 HIS A O 1
ATOM 817 N N . THR A 1 103 ? -14.289 10.195 4.598 1 76.56 103 THR A N 1
ATOM 818 C CA . THR A 1 103 ? -15.18 10.289 5.75 1 76.56 103 THR A CA 1
ATOM 819 C C . THR A 1 103 ? -14.406 10.711 6.996 1 76.56 103 THR A C 1
ATOM 821 O O . THR A 1 103 ? -14.906 11.492 7.809 1 76.56 103 THR A O 1
ATOM 824 N N . ILE A 1 104 ? -13.211 10.289 7.094 1 86.81 104 ILE A N 1
ATOM 825 C CA . ILE A 1 104 ? -12.516 10.477 8.367 1 86.81 104 ILE A CA 1
ATOM 826 C C . ILE A 1 104 ? -11.648 11.734 8.305 1 86.81 104 ILE A C 1
ATOM 828 O O . ILE A 1 104 ? -11.188 12.227 9.336 1 86.81 104 ILE A O 1
ATOM 832 N N . THR A 1 105 ? -11.398 12.25 7.188 1 83.69 105 THR A N 1
ATOM 833 C CA . THR A 1 105 ? -10.453 13.336 6.969 1 83.69 105 THR A CA 1
ATOM 834 C C . THR A 1 105 ? -10.828 14.555 7.805 1 83.69 105 THR A C 1
ATOM 836 O O . THR A 1 105 ? -9.992 15.094 8.539 1 83.69 105 THR A O 1
ATOM 839 N N . PRO A 1 106 ? -12.094 15.016 7.809 1 80.94 106 PRO A N 1
ATOM 840 C CA . PRO A 1 106 ? -12.406 16.219 8.578 1 80.94 106 PRO A CA 1
ATOM 841 C C . PRO A 1 106 ? -12.07 16.078 10.062 1 80.94 106 PRO A C 1
ATOM 843 O O . PRO A 1 106 ? -11.484 16.984 10.664 1 80.94 106 PRO A O 1
ATOM 846 N N . HIS A 1 107 ? -12.398 14.977 10.586 1 90.56 107 HIS A N 1
ATOM 847 C CA . HIS A 1 107 ? -12.164 14.734 12.008 1 90.56 107 HIS A CA 1
ATOM 848 C C . HIS A 1 107 ? -10.672 14.68 12.32 1 90.56 107 HIS A C 1
ATOM 850 O O . HIS A 1 107 ? -10.203 15.32 13.266 1 90.56 107 HIS A O 1
ATOM 856 N N . VAL A 1 108 ? -9.961 13.977 11.516 1 91.56 108 VAL A N 1
ATOM 857 C CA . VAL A 1 108 ? -8.531 13.797 11.742 1 91.56 108 VAL A CA 1
ATOM 858 C C . VAL A 1 108 ? -7.805 15.125 11.555 1 91.56 108 VAL A C 1
ATOM 860 O O . VAL A 1 108 ? -6.922 15.477 12.344 1 91.56 108 VAL A O 1
ATOM 863 N N . MET A 1 109 ? -8.227 15.867 10.578 1 86.62 109 MET A N 1
ATOM 864 C CA . MET A 1 109 ? -7.559 17.141 10.281 1 86.62 109 MET A CA 1
ATOM 865 C C . MET A 1 109 ? -7.84 18.156 11.375 1 86.62 109 MET A C 1
ATOM 867 O O . MET A 1 109 ? -6.969 18.953 11.719 1 86.62 109 MET A O 1
ATOM 871 N N . THR A 1 110 ? -9.023 18.156 11.852 1 89.56 110 THR A N 1
ATOM 872 C CA . THR A 1 110 ? -9.344 19.047 12.961 1 89.56 110 THR A CA 1
ATOM 873 C C . THR A 1 110 ? -8.477 18.719 14.18 1 89.56 110 THR A C 1
ATOM 875 O O . THR A 1 110 ? -7.914 19.625 14.805 1 89.56 110 THR A O 1
ATOM 878 N N . PHE A 1 111 ? -8.398 17.5 14.484 1 94.31 111 PHE A N 1
ATOM 879 C CA . PHE A 1 111 ? -7.562 17.062 15.594 1 94.31 111 PHE A CA 1
ATOM 880 C C . PHE A 1 111 ? -6.121 17.5 15.398 1 94.31 111 PHE A C 1
ATOM 882 O O . PHE A 1 111 ? -5.488 18.016 16.328 1 94.31 111 PHE A O 1
ATOM 889 N N . ALA A 1 112 ? -5.633 17.281 14.195 1 92.19 112 ALA A N 1
ATOM 890 C CA . ALA A 1 112 ? -4.258 17.656 13.859 1 92.19 112 ALA A CA 1
ATOM 891 C C . ALA A 1 112 ? -4.035 19.156 14.023 1 92.19 112 ALA A C 1
ATOM 893 O O . ALA A 1 112 ? -3.008 19.578 14.555 1 92.19 112 ALA A O 1
ATOM 894 N N . ARG A 1 113 ? -4.934 19.891 13.562 1 89.69 113 ARG A N 1
ATOM 895 C CA . ARG A 1 113 ? -4.836 21.344 13.695 1 89.69 113 ARG A CA 1
ATOM 896 C C . ARG A 1 113 ? -4.789 21.766 15.156 1 89.69 113 ARG A C 1
ATOM 898 O O . ARG A 1 113 ? -3.977 22.609 15.539 1 89.69 113 ARG A O 1
ATOM 905 N N . ASP A 1 114 ? -5.641 21.203 15.914 1 93.06 114 ASP A N 1
ATOM 906 C CA . ASP A 1 114 ? -5.684 21.516 17.344 1 93.06 114 ASP A CA 1
ATOM 907 C C . ASP A 1 114 ? -4.355 21.188 18.016 1 93.06 114 ASP A C 1
ATOM 909 O O . ASP A 1 114 ? -3.891 21.922 18.875 1 93.06 114 ASP A O 1
ATOM 913 N N . LEU A 1 115 ? -3.787 20.047 17.641 1 92.5 115 LEU A N 1
ATOM 914 C CA . LEU A 1 115 ? -2.502 19.641 18.188 1 92.5 115 LEU A CA 1
ATOM 915 C C . LEU A 1 115 ? -1.423 20.672 17.891 1 92.5 115 LEU A C 1
ATOM 917 O O . LEU A 1 115 ? -0.648 21.031 18.781 1 92.5 115 LEU A O 1
ATOM 921 N N . CYS A 1 116 ? -1.379 21.125 16.672 1 85.94 116 CYS A N 1
ATOM 922 C CA . CYS A 1 116 ? -0.375 22.094 16.25 1 85.94 116 CYS A CA 1
ATOM 923 C C . CYS A 1 116 ? -0.546 23.406 17 1 85.94 116 CYS A C 1
ATOM 925 O O . CYS A 1 116 ? 0.438 24.078 17.312 1 85.94 116 CYS A O 1
ATOM 927 N N . GLU A 1 117 ? -1.729 23.75 17.219 1 85.88 117 GLU A N 1
ATOM 928 C CA . GLU A 1 117 ? -2.021 25.016 17.875 1 85.88 117 GLU A CA 1
ATOM 929 C C . GLU A 1 117 ? -1.705 24.953 19.359 1 85.88 117 GLU A C 1
ATOM 931 O O . GLU A 1 117 ? -1.518 25.984 20.016 1 85.88 117 GLU A O 1
ATOM 936 N N . SER A 1 118 ? -1.751 23.766 19.812 1 80.75 118 SER A N 1
ATOM 937 C CA . SER A 1 118 ? -1.467 23.609 21.234 1 80.75 118 SER A CA 1
ATOM 938 C C . SER A 1 118 ? 0.015 23.812 21.531 1 80.75 118 SER A C 1
ATOM 940 O O . SER A 1 118 ? 0.406 23.969 22.688 1 80.75 118 SER A O 1
ATOM 942 N N . GLY A 1 119 ? 0.819 23.703 20.5 1 73.19 119 GLY A N 1
ATOM 943 C CA . GLY A 1 119 ? 2.246 23.891 20.688 1 73.19 119 GLY A CA 1
ATOM 944 C C . GLY A 1 119 ? 2.611 25.328 21.031 1 73.19 119 GLY A C 1
ATOM 945 O O . GLY A 1 119 ? 1.922 26.266 20.609 1 73.19 119 GLY A O 1
ATOM 946 N N . GLY A 1 120 ? 3.162 25.703 22.109 1 64.69 120 GLY A N 1
ATOM 947 C CA . GLY A 1 120 ? 3.564 27.016 22.578 1 64.69 120 GLY A CA 1
ATOM 948 C C . GLY A 1 120 ? 4.469 27.75 21.609 1 64.69 120 GLY A C 1
ATOM 949 O O . GLY A 1 120 ? 5.047 27.141 20.703 1 64.69 120 GLY A O 1
ATOM 950 N N . GLU A 1 121 ? 4.371 29.172 21.406 1 63.12 121 GLU A N 1
ATOM 951 C CA . GLU A 1 121 ? 5.098 30.078 20.531 1 63.12 121 GLU A CA 1
ATOM 952 C C . GLU A 1 121 ? 6.586 30.109 20.875 1 63.12 121 GLU A C 1
ATOM 954 O O . GLU A 1 121 ? 7.406 30.547 20.062 1 63.12 121 GLU A O 1
ATOM 959 N N . THR A 1 122 ? 6.938 29.531 21.922 1 63.88 122 THR A N 1
ATOM 960 C CA . THR A 1 122 ? 8.266 29.891 22.391 1 63.88 122 THR A CA 1
ATOM 961 C C . THR A 1 122 ? 9.305 28.875 21.938 1 63.88 122 THR A C 1
ATOM 963 O O . THR A 1 122 ? 10.508 29.078 22.109 1 63.88 122 THR A O 1
ATOM 966 N N . ARG A 1 123 ? 8.922 27.781 21.344 1 70.56 123 ARG A N 1
ATOM 967 C CA . ARG A 1 123 ? 9.914 26.781 20.984 1 70.56 123 ARG A CA 1
ATOM 968 C C . ARG A 1 123 ? 10.25 26.828 19.5 1 70.56 123 ARG A C 1
ATOM 970 O O . ARG A 1 123 ? 9.367 27.078 18.672 1 70.56 123 ARG A O 1
ATOM 977 N N . ALA A 1 124 ? 11.539 26.781 19.266 1 78.94 124 ALA A N 1
ATOM 978 C CA . ALA A 1 124 ? 12.055 26.828 17.891 1 78.94 124 ALA A CA 1
ATOM 979 C C . ALA A 1 124 ? 11.594 25.609 17.094 1 78.94 124 ALA A C 1
ATOM 981 O O . ALA A 1 124 ? 11.359 25.719 15.883 1 78.94 124 ALA A O 1
ATOM 982 N N . CYS A 1 125 ? 11.422 24.453 17.859 1 85 125 CYS A N 1
ATOM 983 C CA . CYS A 1 125 ? 11 23.219 17.188 1 85 125 CYS A CA 1
ATOM 984 C C . CYS A 1 125 ? 10.062 22.406 18.078 1 85 125 CYS A C 1
ATOM 986 O O . CYS A 1 125 ? 10.359 22.172 19.25 1 85 125 CYS A O 1
ATOM 988 N N . CYS A 1 126 ? 8.875 22.125 17.5 1 90.25 126 CYS A N 1
ATOM 989 C CA . CYS A 1 126 ? 7.938 21.25 18.188 1 90.25 126 CYS A CA 1
ATOM 990 C C . CYS A 1 126 ? 7.625 20 17.359 1 90.25 126 CYS A C 1
ATOM 992 O O . CYS A 1 126 ? 7.652 20.062 16.125 1 90.25 126 CYS A O 1
ATOM 994 N N . MET A 1 127 ? 7.465 18.844 18.125 1 92 127 MET A N 1
ATOM 995 C CA . MET A 1 127 ? 7.047 17.609 17.484 1 92 127 MET A CA 1
ATOM 996 C C . MET A 1 127 ? 5.824 17.016 18.188 1 92 127 MET A C 1
ATOM 998 O O . MET A 1 127 ? 5.766 16.984 19.422 1 92 127 MET A O 1
ATOM 1002 N N . PHE A 1 128 ? 4.836 16.672 17.375 1 94.62 128 PHE A N 1
ATOM 1003 C CA . PHE A 1 128 ? 3.605 16.109 17.922 1 94.62 128 PHE A CA 1
ATOM 1004 C C . PHE A 1 128 ? 3.385 14.695 17.391 1 94.62 128 PHE A C 1
ATOM 1006 O O . PHE A 1 128 ? 3.496 14.453 16.188 1 94.62 128 PHE A O 1
ATOM 1013 N N . ASN A 1 129 ? 3.055 13.758 18.359 1 95.69 129 ASN A N 1
ATOM 1014 C CA . ASN A 1 129 ? 2.619 12.445 17.891 1 95.69 129 ASN A CA 1
ATOM 1015 C C . ASN A 1 129 ? 1.172 12.469 17.406 1 95.69 129 ASN A C 1
ATOM 1017 O O . ASN A 1 129 ? 0.271 12.852 18.156 1 95.69 129 ASN A O 1
ATOM 1021 N N . LEU A 1 130 ? 1.013 12.156 16.203 1 96.12 130 LEU A N 1
ATOM 1022 C CA . LEU A 1 130 ? -0.318 11.961 15.641 1 96.12 130 LEU A CA 1
ATOM 1023 C C . LEU A 1 130 ? -0.555 10.484 15.32 1 96.12 130 LEU A C 1
ATOM 1025 O O . LEU A 1 130 ? 0.018 9.953 14.367 1 96.12 130 LEU A O 1
ATOM 1029 N N . VAL A 1 131 ? -1.436 9.82 16.094 1 97.38 131 VAL A N 1
ATOM 1030 C CA . VAL A 1 131 ? -1.646 8.383 15.969 1 97.38 131 VAL A CA 1
ATOM 1031 C C . VAL A 1 131 ? -3.021 8.117 15.367 1 97.38 131 VAL A C 1
ATOM 1033 O O . VAL A 1 131 ? -4.027 8.664 15.828 1 97.38 131 VAL A O 1
ATOM 1036 N N . LEU A 1 132 ? -3.041 7.355 14.359 1 96.75 132 LEU A N 1
ATOM 1037 C CA . LEU A 1 132 ? -4.285 6.934 13.727 1 96.75 132 LEU A CA 1
ATOM 1038 C C . LEU A 1 132 ? -4.434 5.418 13.773 1 96.75 132 LEU A C 1
ATOM 1040 O O . LEU A 1 132 ? -3.596 4.691 13.242 1 96.75 132 LEU A O 1
ATOM 1044 N N . ASP A 1 133 ? -5.465 4.914 14.422 1 97.19 133 ASP A N 1
ATOM 1045 C CA . ASP A 1 133 ? -5.828 3.502 14.438 1 97.19 133 ASP A CA 1
ATOM 1046 C C . ASP A 1 133 ? -7.133 3.264 13.68 1 97.19 133 ASP A C 1
ATOM 1048 O O . ASP A 1 133 ? -8.188 3.754 14.086 1 97.19 133 ASP A O 1
ATOM 1052 N N . ILE A 1 134 ? -7.035 2.51 12.633 1 96.44 134 ILE A N 1
ATOM 1053 C CA . ILE A 1 134 ? -8.188 2.283 11.773 1 96.44 134 ILE A CA 1
ATOM 1054 C C . ILE A 1 134 ? -8.453 0.783 11.641 1 96.44 134 ILE A C 1
ATOM 1056 O O . ILE A 1 134 ? -7.539 0.013 11.328 1 96.44 134 ILE A O 1
ATOM 1060 N N . VAL A 1 135 ? -9.625 0.373 11.906 1 95.75 135 VAL A N 1
ATOM 1061 C CA . VAL A 1 135 ? -10.047 -1.006 11.68 1 95.75 135 VAL A CA 1
ATOM 1062 C C . VAL A 1 135 ? -11.227 -1.032 10.711 1 95.75 135 VAL A C 1
ATOM 1064 O O . VAL A 1 135 ? -12.211 -0.322 10.898 1 95.75 135 VAL A O 1
ATOM 1067 N N . VAL A 1 136 ? -11.055 -1.743 9.664 1 91.88 136 VAL A N 1
ATOM 1068 C CA . VAL A 1 136 ? -12.125 -1.929 8.688 1 91.88 136 VAL A CA 1
ATOM 1069 C C . VAL A 1 136 ? -12.547 -3.396 8.656 1 91.88 136 VAL A C 1
ATOM 1071 O O . VAL A 1 136 ? -11.703 -4.293 8.625 1 91.88 136 VAL A O 1
ATOM 1074 N N . GLU A 1 137 ? -13.844 -3.59 8.664 1 89.19 137 GLU A N 1
ATOM 1075 C CA . GLU A 1 137 ? -14.367 -4.949 8.602 1 89.19 137 GLU A CA 1
ATOM 1076 C C . GLU A 1 137 ? -15.391 -5.098 7.48 1 89.19 137 GLU A C 1
ATOM 1078 O O . GLU A 1 137 ? -16.344 -4.312 7.391 1 89.19 137 GLU A O 1
ATOM 1083 N N . LYS A 1 138 ? -15.094 -6.082 6.656 1 83.06 138 LYS A N 1
ATOM 1084 C CA . LYS A 1 138 ? -16.016 -6.426 5.578 1 83.06 138 LYS A CA 1
ATOM 1085 C C . LYS A 1 138 ? -16.594 -7.828 5.766 1 83.06 138 LYS A C 1
ATOM 1087 O O . LYS A 1 138 ? -15.875 -8.742 6.18 1 83.06 138 LYS A O 1
ATOM 1092 N N . LEU A 1 139 ? -17.812 -7.879 5.453 1 81.38 139 LEU A N 1
ATOM 1093 C CA . LEU A 1 139 ? -18.469 -9.18 5.535 1 81.38 139 LEU A CA 1
ATOM 1094 C C . LEU A 1 139 ? -18.734 -9.742 4.145 1 81.38 139 LEU A C 1
ATOM 1096 O O . LEU A 1 139 ? -19.203 -9.016 3.258 1 81.38 139 LEU A O 1
ATOM 1100 N N . TYR A 1 140 ? -18.312 -10.891 3.926 1 76.62 140 TYR A N 1
ATOM 1101 C CA . TYR A 1 140 ? -18.609 -11.602 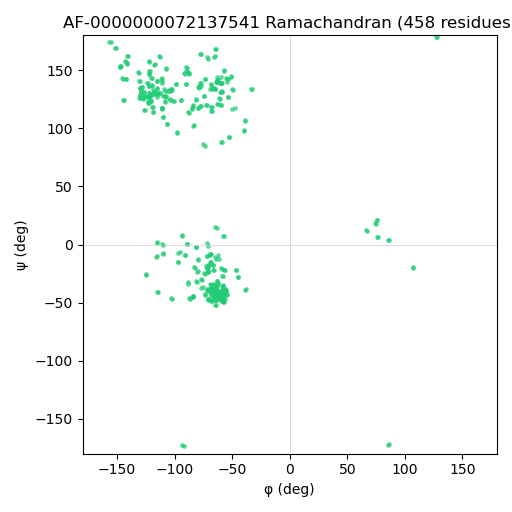2.684 1 76.62 140 TYR A CA 1
ATOM 1102 C C . TYR A 1 140 ? -19.422 -12.859 2.955 1 76.62 140 TYR A C 1
ATOM 1104 O O . TYR A 1 140 ? -19.359 -13.422 4.051 1 76.62 140 TYR A O 1
ATOM 1112 N N . ASP A 1 141 ? -20.125 -13.203 1.893 1 72.69 141 ASP A N 1
ATOM 1113 C CA . ASP A 1 141 ? -21 -14.375 2.057 1 72.69 141 ASP A CA 1
ATOM 1114 C C . ASP A 1 141 ? -20.172 -15.648 2.215 1 72.69 141 ASP A C 1
ATOM 1116 O O . ASP A 1 141 ? -20.484 -16.5 3.055 1 72.69 141 ASP A O 1
ATOM 1120 N N . ASP A 1 142 ? -19.141 -15.852 1.286 1 72.12 142 ASP A N 1
ATOM 1121 C CA . ASP A 1 142 ? -18.312 -17.047 1.414 1 72.12 142 ASP A CA 1
ATOM 1122 C C . ASP A 1 142 ? -16.922 -16.797 0.857 1 72.12 142 ASP A C 1
ATOM 1124 O O . ASP A 1 142 ? -16.641 -15.742 0.296 1 72.12 142 ASP A O 1
ATOM 1128 N N . VAL A 1 143 ? -16.109 -17.734 1.155 1 76.12 143 VAL A N 1
ATOM 1129 C CA . VAL A 1 143 ? -14.703 -17.672 0.78 1 76.12 143 VAL A CA 1
ATOM 1130 C C . VAL A 1 143 ? -14.578 -17.531 -0.736 1 76.12 143 VAL A C 1
ATOM 1132 O O . VAL A 1 143 ? -13.672 -16.844 -1.231 1 76.12 143 VAL A O 1
ATOM 1135 N N . VAL A 1 144 ? -15.531 -18.016 -1.43 1 69.75 144 VAL A N 1
ATOM 1136 C CA . VAL A 1 144 ? -15.484 -18.016 -2.889 1 69.75 144 VAL A CA 1
ATOM 1137 C C . VAL A 1 144 ? -15.719 -16.609 -3.41 1 69.75 144 VAL A C 1
ATOM 1139 O O . VAL A 1 144 ? -14.984 -16.125 -4.285 1 69.75 144 VAL A O 1
ATOM 1142 N N . ASN A 1 145 ? -16.672 -16 -2.787 1 70.69 145 ASN A N 1
ATOM 1143 C CA . ASN A 1 145 ? -16.969 -14.641 -3.205 1 70.69 145 ASN A CA 1
ATOM 1144 C C . ASN A 1 145 ? -15.789 -13.703 -2.922 1 70.69 145 ASN A C 1
ATOM 1146 O O . ASN A 1 145 ? -15.5 -12.805 -3.713 1 70.69 145 ASN A O 1
ATOM 1150 N N . MET A 1 146 ? -15.18 -14.031 -1.854 1 74 146 MET A N 1
ATOM 1151 C CA . MET A 1 146 ? -13.992 -13.25 -1.527 1 74 146 MET A CA 1
ATOM 1152 C C . MET A 1 146 ? -12.898 -13.461 -2.574 1 74 146 MET A C 1
ATOM 1154 O O . MET A 1 146 ? -12.281 -12.5 -3.035 1 74 146 MET A O 1
ATOM 1158 N N . MET A 1 147 ? -12.68 -14.688 -2.906 1 73.38 147 MET A N 1
ATOM 1159 C CA . MET A 1 147 ? -11.656 -15.016 -3.893 1 73.38 147 MET A CA 1
ATOM 1160 C C . MET A 1 147 ? -11.938 -14.32 -5.223 1 73.38 147 MET A C 1
ATOM 1162 O O . MET A 1 147 ? -11.031 -13.758 -5.832 1 73.38 147 MET A O 1
ATOM 1166 N N . ILE A 1 148 ? -13.156 -14.281 -5.562 1 66.31 148 ILE A N 1
ATOM 1167 C CA . ILE A 1 148 ? -13.57 -13.648 -6.812 1 66.31 148 ILE A CA 1
ATOM 1168 C C . ILE A 1 148 ? -13.273 -12.156 -6.762 1 66.31 148 ILE A C 1
ATOM 1170 O O . ILE A 1 148 ? -12.695 -11.602 -7.703 1 66.31 148 ILE A O 1
ATOM 1174 N N . GLU A 1 149 ? -13.531 -11.625 -5.723 1 65 149 GLU A N 1
ATOM 1175 C CA . GLU A 1 149 ? -13.328 -10.18 -5.594 1 65 149 GLU A CA 1
ATOM 1176 C C . GLU A 1 149 ? -11.844 -9.836 -5.602 1 65 149 GLU A C 1
ATOM 1178 O O . GLU A 1 149 ? -11.438 -8.836 -6.203 1 65 149 GLU A O 1
ATOM 1183 N N . GLU A 1 150 ? -11.18 -10.664 -4.961 1 64.69 150 GLU A N 1
ATOM 1184 C CA . GLU A 1 150 ? -9.742 -10.422 -4.918 1 64.69 150 GLU A CA 1
ATOM 1185 C C . GLU A 1 150 ? -9.109 -10.609 -6.297 1 64.69 150 GLU A C 1
ATOM 1187 O O . GLU A 1 150 ? -8.211 -9.867 -6.68 1 64.69 150 GLU A O 1
ATOM 1192 N N . SER A 1 151 ? -9.516 -11.617 -6.91 1 59.78 151 SER A N 1
ATOM 1193 C CA . SER A 1 151 ? -9.039 -11.828 -8.273 1 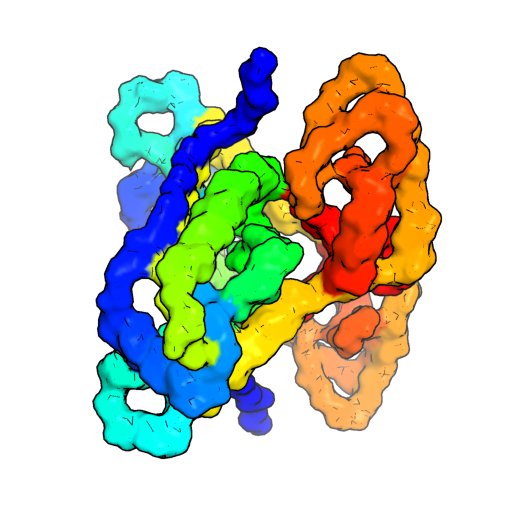59.78 151 SER A CA 1
ATOM 1194 C C . SER A 1 151 ? -9.375 -10.641 -9.164 1 59.78 151 SER A C 1
ATOM 1196 O O . SER A 1 151 ? -8.578 -10.25 -10.023 1 59.78 151 SER A O 1
ATOM 1198 N N . ALA A 1 152 ? -10.492 -10.141 -8.836 1 52.03 152 ALA A N 1
ATOM 1199 C CA . ALA A 1 152 ? -10.93 -8.977 -9.594 1 52.03 152 ALA A CA 1
ATOM 1200 C C . ALA A 1 152 ? -10.07 -7.754 -9.281 1 52.03 152 ALA A C 1
ATOM 1202 O O . ALA A 1 152 ? -9.828 -6.918 -10.156 1 52.03 152 ALA A O 1
ATOM 1203 N N . ARG A 1 153 ? -9.75 -7.695 -8.047 1 52.5 153 ARG A N 1
ATOM 1204 C CA . ARG A 1 153 ? -8.914 -6.57 -7.648 1 52.5 153 ARG A CA 1
ATOM 1205 C C . ARG A 1 153 ? -7.523 -6.676 -8.266 1 52.5 153 ARG A C 1
ATOM 1207 O O . ARG A 1 153 ? -6.891 -5.66 -8.555 1 52.5 153 ARG A O 1
ATOM 1214 N N . GLU A 1 154 ? -7.031 -7.867 -8.297 1 50.62 154 GLU A N 1
ATOM 1215 C CA . GLU A 1 154 ? -5.734 -8.109 -8.922 1 50.62 154 GLU A CA 1
ATOM 1216 C C . GLU A 1 154 ? -5.742 -7.688 -10.391 1 50.62 154 GLU A C 1
ATOM 1218 O O . GLU A 1 154 ? -4.719 -7.25 -10.922 1 50.62 154 GLU A O 1
ATOM 1223 N N . VAL A 1 155 ? -6.961 -7.93 -11 1 44.25 155 VAL A N 1
ATOM 1224 C CA . VAL A 1 155 ? -7.141 -7.555 -12.398 1 44.25 155 VAL A CA 1
ATOM 1225 C C . VAL A 1 155 ? -7.223 -6.035 -12.523 1 44.25 155 VAL A C 1
ATOM 1227 O O . VAL A 1 155 ? -7.484 -5.508 -13.602 1 44.25 155 VAL A O 1
ATOM 1230 N N . ARG A 1 156 ? -7.113 -5.395 -11.516 1 46.31 156 ARG A N 1
ATOM 1231 C CA . ARG A 1 156 ? -7.191 -3.963 -11.781 1 46.31 156 ARG A CA 1
ATOM 1232 C C . ARG A 1 156 ? -6.113 -3.527 -12.766 1 46.31 156 ARG A C 1
ATOM 1234 O O . ARG A 1 156 ? -5.766 -2.346 -12.836 1 46.31 156 ARG A O 1
ATOM 1241 N N . THR A 1 157 ? -5.484 -4.375 -13.258 1 48.22 157 THR A N 1
ATOM 1242 C CA . THR A 1 157 ? -4.625 -3.912 -14.344 1 48.22 157 THR A CA 1
ATOM 1243 C C . THR A 1 157 ? -5.445 -3.633 -15.602 1 48.22 157 THR A C 1
ATOM 1245 O O . THR A 1 157 ? -6.238 -4.473 -16.031 1 48.22 157 THR A O 1
ATOM 1248 N N . VAL A 1 158 ? -5.938 -2.445 -15.641 1 53.59 158 VAL A N 1
ATOM 1249 C CA . VAL A 1 158 ? -6.531 -2.041 -16.922 1 53.59 158 VAL A CA 1
ATOM 1250 C C . VAL A 1 158 ? -5.523 -2.24 -18.047 1 53.59 158 VAL A C 1
ATOM 1252 O O . VAL A 1 158 ? -4.328 -1.983 -17.875 1 53.59 158 VAL A O 1
ATOM 1255 N N . PRO A 1 159 ? -6.145 -2.979 -18.984 1 61.94 159 PRO A N 1
ATOM 1256 C CA . PRO A 1 159 ? -5.246 -3.094 -20.141 1 61.94 159 PRO A CA 1
ATOM 1257 C C . PRO A 1 159 ? -4.785 -1.736 -20.656 1 61.94 159 PRO A C 1
ATOM 1259 O O . PRO A 1 159 ? -5.477 -0.731 -20.484 1 61.94 159 PRO A O 1
ATOM 1262 N N . ALA A 1 160 ? -3.617 -1.724 -21.031 1 73.69 160 ALA A N 1
ATOM 1263 C CA . ALA A 1 160 ? -3.199 -0.557 -21.797 1 73.69 160 ALA A CA 1
ATOM 1264 C C . ALA A 1 160 ? -3.986 -0.455 -23.109 1 73.69 160 ALA A C 1
ATOM 1266 O O . ALA A 1 160 ? -4.418 -1.469 -23.656 1 73.69 160 ALA A O 1
ATOM 1267 N N . SER A 1 161 ? -4.266 0.766 -23.469 1 74.5 161 SER A N 1
ATOM 1268 C CA . SER A 1 161 ? -4.906 0.933 -24.781 1 74.5 161 SER A CA 1
ATOM 1269 C C . SER A 1 161 ? -4.062 0.327 -25.891 1 74.5 161 SER A C 1
ATOM 1271 O O . SER A 1 161 ? -2.834 0.264 -25.781 1 74.5 161 SER A O 1
ATOM 1273 N N . LYS A 1 162 ? -4.84 -0.135 -26.938 1 81.44 162 LYS A N 1
ATOM 1274 C CA . LYS A 1 162 ? -4.145 -0.677 -28.109 1 81.44 162 LYS A CA 1
ATOM 1275 C C . LYS A 1 162 ? -3.162 0.34 -28.688 1 81.44 162 LYS A C 1
ATOM 1277 O O . LYS A 1 162 ? -2.051 -0.017 -29.078 1 81.44 162 LYS A O 1
ATOM 1282 N N . ALA A 1 163 ? -3.602 1.538 -28.656 1 80.44 163 ALA A N 1
ATOM 1283 C CA . ALA A 1 163 ? -2.754 2.607 -29.172 1 80.44 163 ALA A CA 1
ATOM 1284 C C . ALA A 1 163 ? -1.48 2.75 -28.344 1 80.44 163 ALA A C 1
ATOM 1286 O O . ALA A 1 163 ? -0.392 2.938 -28.891 1 80.44 163 ALA A O 1
ATOM 1287 N N . ALA A 1 164 ? -1.64 2.65 -27.078 1 79.25 164 ALA A N 1
ATOM 1288 C CA . ALA A 1 164 ? -0.488 2.777 -26.188 1 79.25 164 ALA A CA 1
ATOM 1289 C C . ALA A 1 164 ? 0.5 1.634 -26.406 1 79.25 164 ALA A C 1
ATOM 1291 O O . ALA A 1 164 ? 1.714 1.85 -26.422 1 79.25 164 ALA A O 1
ATOM 1292 N N . ILE A 1 165 ? -0.066 0.53 -26.609 1 87.38 165 ILE A N 1
ATOM 1293 C CA . ILE A 1 165 ? 0.779 -0.644 -26.812 1 87.38 165 ILE A CA 1
ATOM 1294 C C . ILE A 1 165 ? 1.534 -0.522 -28.125 1 87.38 165 ILE A C 1
ATOM 1296 O O . ILE A 1 165 ? 2.734 -0.8 -28.188 1 87.38 165 ILE A O 1
ATOM 1300 N N . GLU A 1 166 ? 0.812 -0.057 -29.109 1 86.69 166 GLU A N 1
ATOM 1301 C CA . GLU A 1 166 ? 1.4 0.066 -30.438 1 86.69 166 GLU A CA 1
ATOM 1302 C C . GLU A 1 166 ? 2.439 1.182 -30.484 1 86.69 166 GLU A C 1
ATOM 1304 O O . GLU A 1 166 ? 3.297 1.205 -31.359 1 86.69 166 GLU A O 1
ATOM 1309 N N . SER A 1 167 ? 2.348 2.035 -29.484 1 85.12 167 SER A N 1
ATOM 1310 C CA . SER A 1 167 ? 3.229 3.199 -29.484 1 85.12 167 SER A CA 1
ATOM 1311 C C . SER A 1 167 ? 4.543 2.902 -28.781 1 85.12 167 SER A C 1
ATOM 1313 O O . SER A 1 167 ? 5.426 3.76 -28.703 1 85.12 167 SER A O 1
ATOM 1315 N N . LEU A 1 168 ? 4.633 1.72 -28.344 1 89.38 168 LEU A N 1
ATOM 1316 C CA . LEU A 1 168 ? 5.852 1.386 -27.609 1 89.38 168 LEU A CA 1
ATOM 1317 C C . LEU A 1 168 ? 7.074 1.48 -28.516 1 89.38 168 LEU A C 1
ATOM 1319 O O . LEU A 1 168 ? 7.012 1.098 -29.688 1 89.38 168 LEU A O 1
ATOM 1323 N N . LYS A 1 169 ? 8.141 2.016 -27.938 1 88.62 169 LYS A N 1
ATOM 1324 C CA . LYS A 1 169 ? 9.367 2.209 -28.703 1 88.62 169 LYS A CA 1
ATOM 1325 C C . LYS A 1 169 ? 10.086 0.883 -28.938 1 88.62 169 LYS A C 1
ATOM 1327 O O . LYS A 1 169 ? 10.297 0.113 -28 1 88.62 169 LYS A O 1
ATOM 1332 N N . LYS A 1 170 ? 10.367 0.667 -30.203 1 90.81 170 LYS A N 1
ATOM 1333 C CA . LYS A 1 170 ? 11.211 -0.472 -30.562 1 90.81 170 LYS A CA 1
ATOM 1334 C C . LYS A 1 170 ? 12.688 -0.142 -30.375 1 90.81 170 LYS A C 1
ATOM 1336 O O . LYS A 1 170 ? 13.148 0.916 -30.797 1 90.81 170 LYS A O 1
ATOM 1341 N N . VAL A 1 171 ? 13.312 -0.999 -29.594 1 86.62 171 VAL A N 1
ATOM 1342 C CA . VAL A 1 171 ? 14.734 -0.79 -29.328 1 86.62 171 VAL A CA 1
ATOM 1343 C C . VAL A 1 171 ? 15.523 -2.02 -29.766 1 86.62 171 VAL A C 1
ATOM 1345 O O . VAL A 1 171 ? 15.188 -3.146 -29.391 1 86.62 171 VAL A O 1
ATOM 1348 N N . ASN A 1 172 ? 16.516 -1.8 -30.562 1 85.38 172 ASN A N 1
ATOM 1349 C CA . ASN A 1 172 ? 17.438 -2.865 -30.922 1 85.38 172 ASN A CA 1
ATOM 1350 C C . ASN A 1 172 ? 18.594 -2.963 -29.922 1 85.38 172 ASN A C 1
ATOM 1352 O O . ASN A 1 172 ? 19.312 -1.991 -29.703 1 85.38 172 ASN A O 1
ATOM 1356 N N . LEU A 1 173 ? 18.531 -4.086 -29.281 1 80.19 173 LEU A N 1
ATOM 1357 C CA . LEU A 1 173 ? 19.594 -4.262 -28.297 1 80.19 173 LEU A CA 1
ATOM 1358 C C . LEU A 1 173 ? 20.938 -4.43 -29 1 80.19 173 LEU A C 1
ATOM 1360 O O . LEU A 1 173 ? 21.094 -5.301 -29.859 1 80.19 173 LEU A O 1
ATOM 1364 N N . GLU A 1 174 ? 21.734 -3.434 -28.734 1 73.25 174 GLU A N 1
ATOM 1365 C CA . GLU A 1 174 ? 23.047 -3.467 -29.375 1 73.25 174 GLU A CA 1
ATOM 1366 C C . GLU A 1 174 ? 23.938 -4.551 -28.766 1 73.25 174 GLU A C 1
ATOM 1368 O O . GLU A 1 174 ? 23.703 -4.984 -27.641 1 73.25 174 GLU A O 1
ATOM 1373 N N . LYS A 1 175 ? 24.859 -4.879 -29.516 1 68.31 175 LYS A N 1
ATOM 1374 C CA . LYS A 1 175 ? 25.875 -5.824 -29.062 1 68.31 175 LYS A CA 1
ATOM 1375 C C . LYS A 1 175 ? 26.656 -5.273 -27.875 1 68.31 175 LYS A C 1
ATOM 1377 O O . LYS A 1 175 ? 27.078 -4.113 -27.875 1 68.31 175 LYS A O 1
ATOM 1382 N N . GLY A 1 176 ? 26.672 -6.004 -26.609 1 62.12 176 GLY A N 1
ATOM 1383 C CA . GLY A 1 176 ? 27.438 -5.594 -25.438 1 62.12 176 GLY A CA 1
ATOM 1384 C C . GLY A 1 176 ? 26.562 -5.027 -24.328 1 62.12 176 GLY A C 1
ATOM 1385 O O . GLY A 1 176 ? 27.062 -4.707 -23.25 1 62.12 176 GLY A O 1
ATOM 1386 N N . MET A 1 177 ? 25.469 -4.66 -24.734 1 56.72 177 MET A N 1
ATOM 1387 C CA . MET A 1 177 ? 24.609 -4.082 -23.703 1 56.72 177 MET A CA 1
ATOM 1388 C C . MET A 1 177 ? 24.219 -5.141 -22.672 1 56.72 177 MET A C 1
ATOM 1390 O O . MET A 1 177 ? 24.078 -6.316 -23 1 56.72 177 MET A O 1
ATOM 1394 N N . THR A 1 178 ? 24.328 -4.707 -21.484 1 57.03 178 THR A N 1
ATOM 1395 C CA . THR A 1 178 ? 24.016 -5.578 -20.344 1 57.03 178 THR A CA 1
ATOM 1396 C C . THR A 1 178 ? 22.688 -6.281 -20.547 1 57.03 178 THR A C 1
ATOM 1398 O O . THR A 1 178 ? 21.688 -5.641 -20.891 1 57.03 178 THR A O 1
ATOM 1401 N N . LYS A 1 179 ? 22.781 -7.617 -20.609 1 60 179 LYS A N 1
ATOM 1402 C CA . LYS A 1 179 ? 21.672 -8.555 -20.734 1 60 179 LYS A CA 1
ATOM 1403 C C . LYS A 1 179 ? 20.703 -8.422 -19.562 1 60 179 LYS A C 1
ATOM 1405 O O . LYS A 1 179 ? 21.031 -8.805 -18.438 1 60 179 LYS A O 1
ATOM 1410 N N . GLU A 1 180 ? 19.766 -7.535 -19.75 1 67.69 180 GLU A N 1
ATOM 1411 C CA . GLU A 1 180 ? 18.688 -7.488 -18.766 1 67.69 180 GLU A CA 1
ATOM 1412 C C . GLU A 1 180 ? 17.656 -8.586 -19.016 1 67.69 180 GLU A C 1
ATOM 1414 O O . GLU A 1 180 ? 17.5 -9.055 -20.141 1 67.69 180 GLU A O 1
ATOM 1419 N N . SER A 1 181 ? 17.25 -9.25 -17.953 1 71.81 181 SER A N 1
ATOM 1420 C CA . SER A 1 181 ? 16.203 -10.25 -18.094 1 71.81 181 SER A CA 1
ATOM 1421 C C . SER A 1 181 ? 14.828 -9.594 -18.172 1 71.81 181 SER A C 1
ATOM 1423 O O . SER A 1 181 ? 14.578 -8.57 -17.531 1 71.81 181 SER A O 1
ATOM 1425 N N . CYS A 1 182 ? 14.125 -10.117 -19.078 1 77.75 182 CYS A N 1
ATOM 1426 C CA . CYS A 1 182 ? 12.727 -9.719 -19.156 1 77.75 182 CYS A CA 1
ATOM 1427 C C . CYS A 1 182 ? 11.992 -10.039 -17.859 1 77.75 182 CYS A C 1
ATOM 1429 O O . CYS A 1 182 ? 11.922 -11.195 -17.453 1 77.75 182 CYS A O 1
ATOM 1431 N N . SER A 1 183 ? 11.523 -9.133 -17.297 1 71.31 183 SER A N 1
ATOM 1432 C CA . SER A 1 183 ? 10.914 -9.336 -15.992 1 71.31 183 SER A CA 1
ATOM 1433 C C . SER A 1 183 ? 9.594 -10.094 -16.109 1 71.31 183 SER A C 1
ATOM 1435 O O . SER A 1 183 ? 9.023 -10.523 -15.109 1 71.31 183 SER A O 1
ATOM 1437 N N . VAL A 1 184 ? 9.117 -10.258 -17.312 1 71.75 184 VAL A N 1
ATOM 1438 C CA . VAL A 1 184 ? 7.859 -10.961 -17.547 1 71.75 184 VAL A CA 1
ATOM 1439 C C . VAL A 1 184 ? 8.117 -12.461 -17.672 1 71.75 184 VAL A C 1
ATOM 1441 O O . VAL A 1 184 ? 7.438 -13.281 -17.047 1 71.75 184 VAL A O 1
ATOM 1444 N N . CYS A 1 185 ? 9.102 -12.844 -18.438 1 65.88 185 CYS A N 1
ATOM 1445 C CA . CYS A 1 185 ? 9.359 -14.266 -18.672 1 65.88 185 CYS A CA 1
ATOM 1446 C C . CYS A 1 185 ? 10.641 -14.703 -17.984 1 65.88 185 CYS A C 1
ATOM 1448 O O . CYS A 1 185 ? 10.969 -15.891 -17.969 1 65.88 185 CYS A O 1
ATOM 1450 N N . LEU A 1 186 ? 11.344 -13.836 -17.469 1 65.19 186 LEU A N 1
ATOM 1451 C CA . LEU A 1 186 ? 12.578 -14.023 -16.719 1 65.19 186 LEU A CA 1
ATOM 1452 C C . LEU A 1 186 ? 13.688 -14.555 -17.609 1 65.19 186 LEU A C 1
ATOM 1454 O O . LEU A 1 186 ? 14.758 -14.938 -17.125 1 65.19 186 LEU A O 1
ATOM 1458 N N . GLU A 1 187 ? 13.477 -14.523 -18.891 1 74.62 187 GLU A N 1
ATOM 1459 C CA . GLU A 1 187 ? 14.523 -14.891 -19.844 1 74.62 187 GLU A CA 1
ATOM 1460 C C . GLU A 1 187 ? 15.391 -13.688 -20.203 1 74.62 187 GLU A C 1
ATOM 1462 O O . GLU A 1 187 ? 14.922 -12.547 -20.203 1 74.62 187 GLU A O 1
ATOM 1467 N N . GLU A 1 188 ? 16.625 -13.992 -20.438 1 78.88 188 GLU A N 1
ATOM 1468 C CA . GLU A 1 188 ? 17.562 -12.938 -20.812 1 78.88 188 GLU A CA 1
ATOM 1469 C C . GLU A 1 188 ? 17.188 -12.32 -22.156 1 78.88 188 GLU A C 1
ATOM 1471 O O . GLU A 1 188 ? 16.781 -13.023 -23.078 1 78.88 188 GLU A O 1
ATOM 1476 N N . LEU A 1 189 ? 17.219 -10.969 -22.156 1 83.31 189 LEU A N 1
ATOM 1477 C CA . LEU A 1 189 ? 17.094 -10.273 -23.438 1 83.31 189 LEU A CA 1
ATOM 1478 C C . LEU A 1 189 ? 18.375 -10.43 -24.25 1 83.31 189 LEU A C 1
ATOM 1480 O O . LEU A 1 189 ? 19.469 -10.172 -23.766 1 83.31 189 LEU A O 1
ATOM 1484 N N . ILE A 1 190 ? 18.266 -11 -25.391 1 80.88 190 ILE A N 1
ATOM 1485 C CA . ILE A 1 190 ? 19.422 -11.391 -26.188 1 80.88 190 ILE A CA 1
ATOM 1486 C C . ILE A 1 190 ? 19.828 -10.234 -27.094 1 80.88 190 ILE A C 1
ATOM 1488 O O . ILE A 1 190 ? 18.984 -9.438 -27.516 1 80.88 190 ILE A O 1
ATOM 1492 N N . GLU A 1 191 ? 21.156 -10.297 -27.344 1 76 191 GLU A N 1
ATOM 1493 C CA . GLU A 1 191 ? 21.703 -9.328 -28.281 1 76 191 GLU A CA 1
ATOM 1494 C C . GLU A 1 191 ? 21.109 -9.492 -29.672 1 76 191 GLU A C 1
ATOM 1496 O O . GLU A 1 191 ? 20.812 -10.609 -30.109 1 76 191 GLU A O 1
ATOM 1501 N N . GLU A 1 192 ? 20.875 -8.266 -30.312 1 76.94 192 GLU A N 1
ATOM 1502 C CA . GLU A 1 192 ? 20.375 -8.18 -31.688 1 76.94 192 GLU A CA 1
ATOM 1503 C C . GLU A 1 192 ? 18.875 -8.477 -31.75 1 76.94 192 GLU A C 1
ATOM 1505 O O . GLU A 1 192 ? 18.312 -8.656 -32.812 1 76.94 192 GLU A O 1
ATOM 1510 N N . GLU A 1 193 ? 18.281 -8.617 -30.547 1 81.25 193 GLU A N 1
ATOM 1511 C CA . GLU A 1 193 ? 16.828 -8.75 -30.516 1 81.25 193 GLU A CA 1
ATOM 1512 C C . GLU A 1 193 ? 16.156 -7.383 -30.391 1 81.25 193 GLU A C 1
ATOM 1514 O O . GLU A 1 193 ? 16.719 -6.461 -29.797 1 81.25 193 GLU A O 1
ATOM 1519 N N . GLU A 1 194 ? 15.094 -7.32 -31.188 1 88.31 194 GLU A N 1
ATOM 1520 C CA . GLU A 1 194 ? 14.273 -6.125 -31.047 1 88.31 194 GLU A CA 1
ATOM 1521 C C . GLU A 1 194 ? 13.344 -6.234 -29.844 1 88.31 194 GLU A C 1
ATOM 1523 O O . GLU A 1 194 ? 12.539 -7.168 -29.766 1 88.31 194 GLU A O 1
ATOM 1528 N N . VAL A 1 195 ? 13.57 -5.336 -28.922 1 89.88 195 VAL A N 1
ATOM 1529 C CA . VAL A 1 195 ? 12.766 -5.336 -27.703 1 89.88 195 VAL A CA 1
ATOM 1530 C C . VAL A 1 195 ? 11.898 -4.082 -27.656 1 89.88 195 VAL A C 1
ATOM 1532 O O . VAL A 1 195 ? 12.055 -3.182 -28.484 1 89.88 195 VAL A O 1
ATOM 1535 N N . LEU A 1 196 ? 10.844 -4.113 -26.828 1 90.81 196 LEU A N 1
ATOM 1536 C CA . LEU A 1 196 ? 10.008 -2.939 -26.641 1 90.81 196 LEU A CA 1
ATOM 1537 C C . LEU A 1 196 ? 10.328 -2.26 -25.312 1 90.81 196 LEU A C 1
ATOM 1539 O O . LEU A 1 196 ? 10.555 -2.932 -24.297 1 90.81 196 LEU A O 1
ATOM 1543 N N . ALA A 1 197 ? 10.461 -0.965 -25.469 1 86.5 197 ALA A N 1
ATOM 1544 C CA . ALA A 1 197 ? 10.695 -0.155 -24.281 1 86.5 197 ALA A CA 1
ATOM 1545 C C . ALA A 1 197 ? 9.445 0.626 -23.891 1 86.5 197 ALA A C 1
ATOM 1547 O O . ALA A 1 197 ? 8.805 1.248 -24.734 1 86.5 197 ALA A O 1
ATOM 1548 N N . MET A 1 198 ? 9.18 0.502 -22.562 1 84.56 198 MET A N 1
ATOM 1549 C CA . MET A 1 198 ? 8.109 1.355 -22.062 1 84.56 198 MET A CA 1
ATOM 1550 C C . MET A 1 198 ? 8.602 2.787 -21.859 1 84.56 198 MET A C 1
ATOM 1552 O O . MET A 1 198 ? 9.805 3.043 -21.891 1 84.56 198 MET A O 1
ATOM 1556 N N . PRO A 1 199 ? 7.578 3.746 -21.719 1 78.44 199 PRO A N 1
ATOM 1557 C CA . PRO A 1 199 ? 8 5.137 -21.531 1 78.44 199 PRO A CA 1
ATOM 1558 C C . PRO A 1 199 ? 8.922 5.316 -20.328 1 78.44 199 PRO A C 1
ATOM 1560 O O . PRO A 1 199 ? 9.734 6.25 -20.312 1 78.44 199 PRO A O 1
ATOM 1563 N N . CYS A 1 200 ? 8.82 4.398 -19.469 1 70.62 200 CYS A N 1
ATOM 1564 C CA . CYS A 1 200 ? 9.68 4.438 -18.281 1 70.62 200 CYS A CA 1
ATOM 1565 C C . CYS A 1 200 ? 11.062 3.885 -18.594 1 70.62 200 CYS A C 1
ATOM 1567 O O . CYS A 1 200 ? 11.898 3.744 -17.688 1 70.62 200 CYS A O 1
ATOM 1569 N N . LYS A 1 201 ? 11.32 3.436 -19.719 1 75.69 201 LYS A N 1
ATOM 1570 C CA . LYS A 1 201 ? 12.602 3.025 -20.281 1 75.69 201 LYS A CA 1
ATOM 1571 C C . LYS A 1 201 ? 12.914 1.574 -19.922 1 75.69 201 LYS A C 1
ATOM 1573 O O . LYS A 1 201 ? 13.977 1.058 -20.281 1 75.69 201 LYS A O 1
ATOM 1578 N N . HIS A 1 202 ? 12.031 0.856 -19.266 1 79.88 202 HIS A N 1
ATOM 1579 C CA . HIS A 1 202 ? 12.234 -0.574 -19.062 1 79.88 202 HIS A CA 1
ATOM 1580 C C . HIS A 1 202 ? 11.922 -1.36 -20.328 1 79.88 202 HIS A C 1
ATOM 1582 O O . HIS A 1 202 ? 10.961 -1.049 -21.031 1 79.88 202 HIS A O 1
ATOM 1588 N N . MET A 1 203 ? 12.789 -2.369 -20.594 1 83.75 203 MET A N 1
ATOM 1589 C CA . MET A 1 203 ? 12.711 -3.113 -21.844 1 83.75 203 MET A CA 1
ATOM 1590 C C . MET A 1 203 ? 12.25 -4.547 -21.594 1 83.75 203 MET A C 1
ATOM 1592 O O . MET A 1 203 ? 12.633 -5.164 -20.609 1 83.75 203 MET A O 1
ATOM 1596 N N . TYR A 1 204 ? 11.453 -5.008 -22.547 1 86.25 204 TYR A N 1
ATOM 1597 C CA . TYR A 1 204 ? 10.867 -6.34 -22.469 1 86.25 204 TYR A CA 1
ATOM 1598 C C . TYR A 1 204 ? 10.836 -7 -23.844 1 86.25 204 TYR A C 1
ATOM 1600 O O . TYR A 1 204 ? 10.922 -6.32 -24.859 1 86.25 204 TYR A O 1
ATOM 1608 N N . HIS A 1 205 ? 10.805 -8.375 -23.859 1 87.75 205 HIS A N 1
ATOM 1609 C CA . HIS A 1 205 ? 10.438 -9.023 -25.109 1 87.75 205 HIS A CA 1
ATOM 1610 C C . HIS A 1 205 ? 9.133 -8.453 -25.672 1 87.75 205 HIS A C 1
ATOM 1612 O O . HIS A 1 205 ? 8.219 -8.141 -24.906 1 87.75 205 HIS A O 1
ATOM 1618 N N . GLN A 1 206 ? 9.141 -8.406 -26.969 1 90 206 GLN A N 1
ATOM 1619 C CA . GLN A 1 206 ? 7.98 -7.797 -27.609 1 90 206 GLN A CA 1
ATOM 1620 C C . GLN A 1 206 ? 6.695 -8.516 -27.219 1 90 206 GLN A C 1
ATOM 1622 O O . GLN A 1 206 ? 5.727 -7.875 -26.797 1 90 206 GLN A O 1
ATOM 1627 N N . GLU A 1 207 ? 6.711 -9.773 -27.297 1 89.56 207 GLU A N 1
ATOM 1628 C CA . GLU A 1 207 ? 5.504 -10.531 -26.984 1 89.56 207 GLU A CA 1
ATOM 1629 C C . GLU A 1 207 ? 5.172 -10.461 -25.5 1 89.56 207 GLU A C 1
ATOM 1631 O O . GLU A 1 207 ? 4 -10.359 -25.125 1 89.56 207 GLU A O 1
ATOM 1636 N N . CYS A 1 208 ? 6.195 -10.414 -24.75 1 84.69 208 CYS A N 1
ATOM 1637 C CA . CYS A 1 208 ? 6 -10.398 -23.297 1 84.69 208 CYS A CA 1
ATOM 1638 C C . CYS A 1 208 ? 5.285 -9.125 -22.859 1 84.69 208 CYS A C 1
ATOM 1640 O O . CYS A 1 208 ? 4.262 -9.188 -22.172 1 84.69 208 CYS A O 1
ATOM 1642 N N . ILE A 1 209 ? 5.828 -8.062 -23.297 1 87.75 209 ILE A N 1
ATOM 1643 C CA . ILE A 1 209 ? 5.277 -6.801 -22.828 1 87.75 209 ILE A CA 1
ATOM 1644 C C . ILE A 1 209 ? 3.91 -6.562 -23.469 1 87.75 209 ILE A C 1
ATOM 1646 O O . ILE A 1 209 ? 2.996 -6.043 -22.828 1 87.75 209 ILE A O 1
ATOM 1650 N N . THR A 1 210 ? 3.771 -6.918 -24.719 1 88.12 210 THR A N 1
ATOM 1651 C CA . THR A 1 210 ? 2.492 -6.734 -25.391 1 88.12 210 THR A CA 1
ATOM 1652 C C . THR A 1 210 ? 1.39 -7.52 -24.688 1 88.12 210 THR A C 1
ATOM 1654 O O . THR A 1 210 ? 0.319 -6.98 -24.406 1 88.12 210 THR A O 1
ATOM 1657 N N . ASN A 1 211 ? 1.618 -8.688 -24.344 1 83.88 211 ASN A N 1
ATOM 1658 C CA . ASN A 1 211 ? 0.651 -9.531 -23.641 1 83.88 211 ASN A CA 1
ATOM 1659 C C . ASN A 1 211 ? 0.351 -8.992 -22.234 1 83.88 211 ASN A C 1
ATOM 1661 O O . ASN A 1 211 ? -0.801 -9 -21.797 1 83.88 211 ASN A O 1
ATOM 1665 N N . TRP A 1 212 ? 1.361 -8.625 -21.625 1 79.44 212 TRP A N 1
ATOM 1666 C CA . TRP A 1 212 ? 1.231 -8.07 -20.281 1 79.44 212 TRP A CA 1
ATOM 1667 C C . TRP A 1 212 ? 0.322 -6.844 -20.281 1 79.44 212 TRP A C 1
ATOM 1669 O O . TRP A 1 212 ? -0.625 -6.762 -19.5 1 79.44 212 TRP A O 1
ATOM 1679 N N . LEU A 1 213 ? 0.646 -5.973 -21.219 1 81.62 213 LEU A N 1
ATOM 1680 C CA . LEU A 1 213 ? -0.037 -4.684 -21.25 1 81.62 213 LEU A CA 1
ATOM 1681 C C . LEU A 1 213 ? -1.486 -4.848 -21.703 1 81.62 213 LEU A C 1
ATOM 1683 O O . LEU A 1 213 ? -2.318 -3.973 -21.453 1 81.62 213 LEU A O 1
ATOM 1687 N N . GLN A 1 214 ? -1.749 -5.898 -22.312 1 79 214 GLN A N 1
ATOM 1688 C CA . GLN A 1 214 ? -3.133 -6.199 -22.672 1 79 214 GLN A CA 1
ATOM 1689 C C . GLN A 1 214 ? -3.965 -6.516 -21.438 1 79 214 GLN A C 1
ATOM 1691 O O . GLN A 1 214 ? -5.195 -6.488 -21.484 1 79 214 GLN A O 1
ATOM 1696 N N . ARG A 1 215 ? -3.229 -6.758 -20.391 1 69.25 215 ARG A N 1
ATOM 1697 C CA . ARG A 1 215 ? -3.908 -7.117 -19.156 1 69.25 215 ARG A CA 1
ATOM 1698 C C . ARG A 1 215 ? -3.699 -6.051 -18.078 1 69.25 215 ARG A C 1
ATOM 1700 O O . ARG A 1 215 ? -4.602 -5.77 -17.297 1 69.25 215 ARG A O 1
ATOM 1707 N N . CYS A 1 216 ? -2.582 -5.633 -18.078 1 70.44 216 CYS A N 1
ATOM 1708 C CA . CYS A 1 216 ? -2.16 -4.648 -17.094 1 70.44 216 CYS A CA 1
ATOM 1709 C C . CYS A 1 216 ? -1.492 -3.453 -17.766 1 70.44 216 CYS A C 1
ATOM 1711 O O . CYS A 1 216 ? -0.564 -3.621 -18.547 1 70.44 216 CYS A O 1
ATOM 1713 N N . ASP A 1 217 ? -1.841 -2.279 -17.344 1 74.31 217 ASP A N 1
ATOM 1714 C CA . ASP A 1 217 ? -1.329 -1.118 -18.062 1 74.31 217 ASP A CA 1
ATOM 1715 C C . ASP A 1 217 ? -0.043 -0.598 -17.422 1 74.31 217 ASP A C 1
ATOM 1717 O O . ASP A 1 217 ? 0.443 0.478 -17.781 1 74.31 217 ASP A O 1
ATOM 1721 N N . THR A 1 218 ? 0.396 -1.373 -16.5 1 71.62 218 THR A N 1
ATOM 1722 C CA . THR A 1 218 ? 1.564 -0.866 -15.781 1 71.62 218 THR A CA 1
ATOM 1723 C C . THR A 1 218 ? 2.816 -1.645 -16.172 1 71.62 218 THR A C 1
ATOM 1725 O O . THR A 1 218 ? 2.73 -2.801 -16.594 1 71.62 218 THR A O 1
ATOM 1728 N N . CYS A 1 219 ? 3.959 -0.87 -16.062 1 74.25 219 CYS A N 1
ATOM 1729 C CA . CYS A 1 219 ? 5.238 -1.535 -16.281 1 74.25 219 CYS A CA 1
ATOM 1730 C C . CYS A 1 219 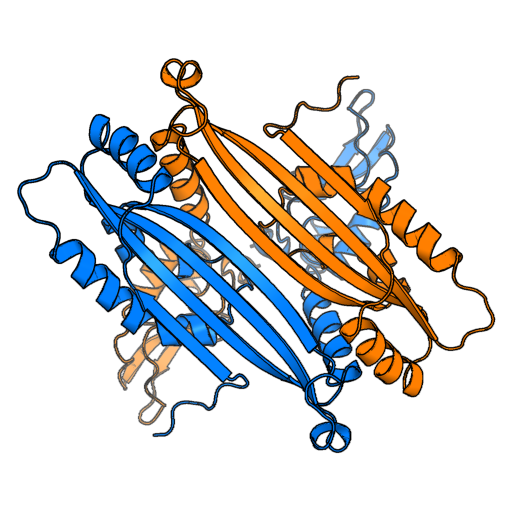? 5.441 -2.666 -15.273 1 74.25 219 CYS A C 1
ATOM 1732 O O . CYS A 1 219 ? 5.285 -2.469 -14.07 1 74.25 219 CYS A O 1
ATOM 1734 N N . PRO A 1 220 ? 5.824 -3.801 -15.812 1 69 220 PRO A N 1
ATOM 1735 C CA . PRO A 1 220 ? 6.055 -4.949 -14.93 1 69 220 PRO A CA 1
ATOM 1736 C C . PRO A 1 220 ? 7.125 -4.68 -13.875 1 69 220 PRO A C 1
ATOM 1738 O O . PRO A 1 220 ? 7.148 -5.332 -12.836 1 69 220 PRO A O 1
ATOM 1741 N N . LEU A 1 221 ? 7.973 -3.715 -14.125 1 62.56 221 LEU A N 1
ATOM 1742 C CA . LEU A 1 221 ? 9.133 -3.508 -13.266 1 62.56 221 LEU A CA 1
ATOM 1743 C C . LEU A 1 221 ? 8.906 -2.338 -12.312 1 62.56 221 LEU A C 1
ATOM 1745 O O . LEU A 1 221 ? 9.211 -2.436 -11.125 1 62.56 221 LEU A O 1
ATOM 1749 N N . CYS A 1 222 ? 8.391 -1.143 -12.805 1 59.31 222 CYS A N 1
ATOM 1750 C CA . CYS A 1 222 ? 8.352 0.063 -11.984 1 59.31 222 CYS A CA 1
ATOM 1751 C C . CYS A 1 222 ? 6.914 0.492 -11.711 1 59.31 222 CYS A C 1
ATOM 1753 O O . CYS A 1 222 ? 6.68 1.468 -10.992 1 59.31 222 CYS A O 1
ATOM 1755 N N . ARG A 1 223 ? 5.969 -0.128 -12.391 1 62.12 223 ARG A N 1
ATOM 1756 C CA . ARG A 1 223 ? 4.531 0.075 -12.234 1 62.12 223 ARG A CA 1
ATOM 1757 C C . ARG A 1 223 ? 4.09 1.387 -12.875 1 62.12 223 ARG A C 1
ATOM 1759 O O . ARG A 1 223 ? 3.008 1.896 -12.578 1 62.12 223 ARG A O 1
ATOM 1766 N N . PHE A 1 224 ? 5.008 1.795 -13.812 1 64.94 224 PHE A N 1
ATOM 1767 C CA . PHE A 1 224 ? 4.59 2.941 -14.609 1 64.94 224 PHE A CA 1
ATOM 1768 C C . PHE A 1 224 ? 3.328 2.621 -15.398 1 64.94 224 PHE A C 1
ATOM 1770 O O . PHE A 1 224 ? 3.252 1.585 -16.062 1 64.94 224 PHE A O 1
ATOM 1777 N N . SER A 1 225 ? 2.373 3.445 -15.211 1 68.94 225 SER A N 1
ATOM 1778 C CA . SER A 1 225 ? 1.131 3.205 -15.938 1 68.94 225 SER A CA 1
ATOM 1779 C C . SER A 1 225 ? 1.196 3.777 -17.344 1 68.94 225 SER A C 1
ATOM 1781 O O . SER A 1 225 ? 1.528 4.949 -17.531 1 68.94 225 SER A O 1
ATOM 1783 N N . MET A 1 226 ? 1.04 2.807 -18.328 1 71.25 226 MET A N 1
ATOM 1784 C CA . MET A 1 226 ? 1.012 3.225 -19.734 1 71.25 226 MET A CA 1
ATOM 1785 C C . MET A 1 226 ? -0.149 4.18 -19.984 1 71.25 226 MET A C 1
ATOM 1787 O O . MET A 1 226 ? -0.062 5.047 -20.859 1 71.25 226 MET A O 1
ATOM 1791 N N . ASN A 1 227 ? -1.094 3.855 -19.422 1 61.12 227 ASN A N 1
ATOM 1792 C CA . ASN A 1 227 ? -2.264 4.691 -19.656 1 61.12 227 ASN A CA 1
ATOM 1793 C C . ASN A 1 227 ? -2.057 6.109 -19.141 1 61.12 227 ASN A C 1
ATOM 1795 O O . ASN A 1 227 ? -2.721 7.047 -19.578 1 61.12 227 ASN A O 1
ATOM 1799 N N . LYS A 1 228 ? -1.055 6.242 -18.406 1 52.47 228 LYS A N 1
ATOM 1800 C CA . LYS A 1 228 ? -0.725 7.574 -17.906 1 52.47 228 LYS A CA 1
ATOM 1801 C C . LYS A 1 228 ? 0.177 8.32 -18.891 1 52.47 228 LYS A C 1
ATOM 1803 O O . LYS A 1 228 ? 0.179 9.547 -18.922 1 52.47 228 LYS A O 1
ATOM 1808 N N . SER A 1 229 ? 1.104 7.684 -19.641 1 44.94 229 SER A N 1
ATOM 1809 C CA . SER A 1 229 ? 2.061 8.297 -20.562 1 44.94 229 SER A CA 1
ATOM 1810 C C . SER A 1 229 ? 1.384 8.734 -21.859 1 44.94 229 SER A C 1
ATOM 1812 O O . SER A 1 229 ? 1.907 9.586 -22.578 1 44.94 229 SER A O 1
ATOM 1814 N N . SER A 1 230 ? 0.529 8.086 -22.312 1 38.19 230 SER A N 1
ATOM 1815 C CA . SER A 1 230 ? 0.019 8.461 -23.625 1 38.19 230 SER A CA 1
ATOM 1816 C C . SER A 1 230 ? -0.748 9.773 -23.578 1 38.19 230 SER A C 1
ATOM 1818 O O . SER A 1 230 ? -1.236 10.258 -24.594 1 38.19 230 SER A O 1
ATOM 1820 N N . THR A 1 231 ? -1.017 10.328 -22.594 1 30.58 231 THR A N 1
ATOM 1821 C CA . THR A 1 231 ? -1.586 11.648 -22.828 1 30.58 231 THR A CA 1
ATOM 1822 C C . THR A 1 231 ? -0.483 12.695 -22.969 1 30.58 231 THR A C 1
ATOM 1824 O O . THR A 1 231 ? 0.533 12.625 -22.266 1 30.58 231 THR A O 1
ATOM 1827 N N . MET B 1 1 ? 30.25 -10.609 -11.938 1 23.28 1 MET B N 1
ATOM 1828 C CA . MET B 1 1 ? 29.547 -9.344 -12.156 1 23.28 1 MET B CA 1
ATOM 1829 C C . MET B 1 1 ? 28.703 -8.969 -10.945 1 23.28 1 MET B C 1
ATOM 1831 O O . MET B 1 1 ? 27.844 -9.75 -10.516 1 23.28 1 MET B O 1
ATOM 1835 N N . GLU B 1 2 ? 29.141 -8.297 -9.977 1 34.03 2 GLU B N 1
ATOM 1836 C CA . GLU B 1 2 ? 28.516 -7.949 -8.703 1 34.03 2 GLU B CA 1
ATOM 1837 C C . GLU B 1 2 ? 27.141 -7.309 -8.906 1 34.03 2 GLU B C 1
ATOM 1839 O O . GLU B 1 2 ? 26.984 -6.422 -9.75 1 34.03 2 GLU B O 1
ATOM 1844 N N . GLY B 1 3 ? 26.078 -7.926 -8.914 1 37.03 3 GLY B N 1
ATOM 1845 C CA . GLY B 1 3 ? 24.75 -7.406 -9.172 1 37.03 3 GLY B CA 1
ATOM 1846 C C . GLY B 1 3 ? 24.547 -5.988 -8.672 1 37.03 3 GLY B C 1
ATOM 1847 O O . GLY B 1 3 ? 25.344 -5.492 -7.875 1 37.03 3 GLY B O 1
ATOM 1848 N N . PRO B 1 4 ? 23.984 -5.098 -9.406 1 44.03 4 PRO B N 1
ATOM 1849 C CA . PRO B 1 4 ? 23.891 -3.686 -9.023 1 44.03 4 PRO B CA 1
ATOM 1850 C C . PRO B 1 4 ? 23.609 -3.494 -7.535 1 44.03 4 PRO B C 1
ATOM 1852 O O . PRO B 1 4 ? 22.875 -4.289 -6.934 1 44.03 4 PRO B O 1
ATOM 1855 N N . SER B 1 5 ? 24.516 -3.07 -6.68 1 56.78 5 SER B N 1
ATOM 1856 C CA . SER B 1 5 ? 24.422 -2.74 -5.262 1 56.78 5 SER B CA 1
ATOM 1857 C C . SER B 1 5 ? 23.125 -2.01 -4.938 1 56.78 5 SER B C 1
ATOM 1859 O O . SER B 1 5 ? 22.812 -0.994 -5.559 1 56.78 5 SER B O 1
ATOM 1861 N N . MET B 1 6 ? 22.156 -2.639 -4.465 1 66.88 6 MET B N 1
ATOM 1862 C CA . MET B 1 6 ? 20.891 -2.027 -4.082 1 66.88 6 MET B CA 1
ATOM 1863 C C . MET B 1 6 ? 21.094 -0.956 -3.016 1 66.88 6 MET B C 1
ATOM 1865 O O . MET B 1 6 ? 21.906 -1.129 -2.109 1 66.88 6 MET B O 1
ATOM 1869 N N . PRO B 1 7 ? 20.484 0.227 -3.277 1 73.38 7 PRO B N 1
ATOM 1870 C CA . PRO B 1 7 ? 20.625 1.293 -2.285 1 73.38 7 PRO B CA 1
ATOM 1871 C C . PRO B 1 7 ? 20 0.942 -0.941 1 73.38 7 PRO B C 1
ATOM 1873 O O . PRO B 1 7 ? 19.719 1.832 -0.133 1 73.38 7 PRO B O 1
ATOM 1876 N N . PHE B 1 8 ? 19.719 -0.334 -0.826 1 80.75 8 PHE B N 1
ATOM 1877 C CA . PHE B 1 8 ? 19.156 -0.862 0.414 1 80.75 8 PHE B CA 1
ATOM 1878 C C . PHE B 1 8 ? 19.625 -2.295 0.649 1 80.75 8 PHE B C 1
ATOM 1880 O O . PHE B 1 8 ? 20.062 -2.973 -0.283 1 80.75 8 PHE B O 1
ATOM 1887 N N . GLU B 1 9 ? 19.656 -2.656 1.972 1 88.5 9 GLU B N 1
ATOM 1888 C CA . GLU B 1 9 ? 19.844 -4.059 2.33 1 88.5 9 GLU B CA 1
ATOM 1889 C C . GLU B 1 9 ? 18.516 -4.773 2.494 1 88.5 9 GLU B C 1
ATOM 1891 O O . GLU B 1 9 ? 17.5 -4.145 2.816 1 88.5 9 GLU B O 1
ATOM 1896 N N . PHE B 1 10 ? 18.531 -6.051 2.145 1 91.75 10 PHE B N 1
ATOM 1897 C CA . PHE B 1 10 ? 17.266 -6.762 2.279 1 91.75 10 PHE B CA 1
ATOM 1898 C C . PHE B 1 10 ? 17.5 -8.219 2.646 1 91.75 10 PHE B C 1
ATOM 1900 O O . PHE B 1 10 ? 18.609 -8.734 2.492 1 91.75 10 PHE B O 1
ATOM 1907 N N . ASN B 1 11 ? 16.531 -8.773 3.285 1 94.94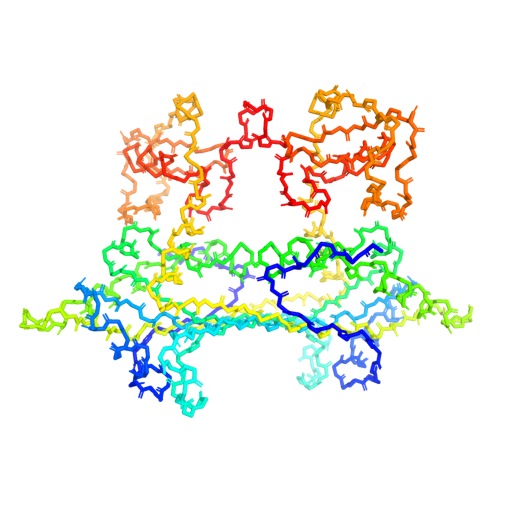 11 ASN B N 1
ATOM 1908 C CA . ASN B 1 11 ? 16.422 -10.211 3.533 1 94.94 11 ASN B CA 1
ATOM 1909 C C . ASN B 1 11 ? 15.039 -10.742 3.135 1 94.94 11 ASN B C 1
ATOM 1911 O O . ASN B 1 11 ? 14.016 -10.164 3.494 1 94.94 11 ASN B O 1
ATOM 1915 N N . VAL B 1 12 ? 15.055 -11.797 2.346 1 95.12 12 VAL B N 1
ATOM 1916 C CA . VAL B 1 12 ? 13.797 -12.375 1.897 1 95.12 12 VAL B CA 1
ATOM 1917 C C . VAL B 1 12 ? 13.773 -13.867 2.213 1 95.12 12 VAL B C 1
ATOM 1919 O O . VAL B 1 12 ? 14.727 -14.594 1.897 1 95.12 12 VAL B O 1
ATOM 1922 N N . GLU B 1 13 ? 12.734 -14.273 2.852 1 96.88 13 GLU B N 1
ATOM 1923 C CA . GLU B 1 13 ? 12.516 -15.688 3.115 1 96.88 13 GLU B CA 1
ATOM 1924 C C . GLU B 1 13 ? 11.18 -16.156 2.545 1 96.88 13 GLU B C 1
ATOM 1926 O O . GLU B 1 13 ? 10.141 -15.555 2.809 1 96.88 13 GLU B O 1
ATOM 1931 N N . VAL B 1 14 ? 11.188 -17.141 1.711 1 96.69 14 VAL B N 1
ATOM 1932 C CA . VAL B 1 14 ? 9.984 -17.797 1.211 1 96.69 14 VAL B CA 1
ATOM 1933 C C . VAL B 1 14 ? 9.875 -19.188 1.803 1 96.69 14 VAL B C 1
ATOM 1935 O O . VAL B 1 14 ? 10.867 -19.938 1.853 1 96.69 14 VAL B O 1
ATOM 1938 N N . SER B 1 15 ? 8.703 -19.5 2.266 1 97.19 15 SER B N 1
ATOM 1939 C CA . SER B 1 15 ? 8.547 -20.781 2.926 1 97.19 15 SER B CA 1
ATOM 1940 C C . SER B 1 15 ? 7.094 -21.25 2.895 1 97.19 15 SER B C 1
ATOM 1942 O O . SER B 1 15 ? 6.234 -20.562 2.324 1 97.19 15 SER B O 1
ATOM 1944 N N . THR B 1 16 ? 6.828 -22.469 3.371 1 96.31 16 THR B N 1
ATOM 1945 C CA . THR B 1 16 ? 5.496 -23.016 3.619 1 96.31 16 THR B CA 1
ATOM 1946 C C . THR B 1 16 ? 5.355 -23.469 5.07 1 96.31 16 THR B C 1
ATOM 1948 O O . THR B 1 16 ? 6.309 -23.984 5.66 1 96.31 16 THR B O 1
ATOM 1951 N N . ILE B 1 17 ? 4.254 -23.188 5.613 1 96.31 17 ILE B N 1
ATOM 1952 C CA . ILE B 1 17 ? 4.008 -23.531 7.008 1 96.31 17 ILE B CA 1
ATOM 1953 C C . ILE B 1 17 ? 2.764 -24.422 7.102 1 96.31 17 ILE B C 1
ATOM 1955 O O . ILE B 1 17 ? 1.934 -24.438 6.191 1 96.31 17 ILE B O 1
ATOM 1959 N N . PRO B 1 18 ? 2.674 -25.203 8.195 1 95.31 18 PRO B N 1
ATOM 1960 C CA . PRO B 1 18 ? 1.45 -25.984 8.375 1 95.31 18 PRO B CA 1
ATOM 1961 C C . PRO B 1 18 ? 0.216 -25.109 8.586 1 95.31 18 PRO B C 1
ATOM 1963 O O . PRO B 1 18 ? 0.338 -23.938 8.953 1 95.31 18 PRO B O 1
ATOM 1966 N N . PHE B 1 19 ? -0.93 -25.75 8.383 1 94.56 19 PHE B N 1
ATOM 1967 C CA . PHE B 1 19 ? -2.199 -25.047 8.531 1 94.56 19 PHE B CA 1
ATOM 1968 C C . PHE B 1 19 ? -2.453 -24.703 9.992 1 94.56 19 PHE B C 1
ATOM 1970 O O . PHE B 1 19 ? -2.254 -25.531 10.883 1 94.56 19 PHE B O 1
ATOM 1977 N N . ASP B 1 20 ? -2.873 -23.438 10.18 1 92.88 20 ASP B N 1
ATOM 1978 C CA . ASP B 1 20 ? -3.451 -23.109 11.477 1 92.88 20 ASP B CA 1
ATOM 1979 C C . ASP B 1 20 ? -4.969 -23.266 11.453 1 92.88 20 ASP B C 1
ATOM 1981 O O . ASP B 1 20 ? -5.531 -23.797 10.5 1 92.88 20 ASP B O 1
ATOM 1985 N N . GLU B 1 21 ? -5.598 -22.844 12.547 1 90.19 21 GLU B N 1
ATOM 1986 C CA . GLU B 1 21 ? -7.039 -23.047 12.656 1 90.19 21 GLU B CA 1
ATOM 1987 C C . GLU B 1 21 ? -7.781 -22.297 11.547 1 90.19 21 GLU B C 1
ATOM 1989 O O . GLU B 1 21 ? -8.734 -22.828 10.969 1 90.19 21 GLU B O 1
ATOM 1994 N N . ASN B 1 22 ? -7.387 -21.141 11.289 1 90.62 22 ASN B N 1
ATOM 1995 C CA . ASN B 1 22 ? -8.039 -20.359 10.242 1 90.62 22 ASN B CA 1
ATOM 1996 C C . ASN B 1 22 ? -7.789 -20.969 8.859 1 90.62 22 ASN B C 1
ATOM 1998 O O . ASN B 1 22 ? -8.688 -20.984 8.008 1 90.62 22 ASN B O 1
ATOM 2002 N N . ASP B 1 23 ? -6.633 -21.469 8.617 1 91.25 23 ASP B N 1
ATOM 2003 C CA . ASP B 1 23 ? -6.34 -22.125 7.344 1 91.25 23 ASP B CA 1
ATOM 2004 C C . ASP B 1 23 ? -7.266 -23.312 7.117 1 91.25 23 ASP B C 1
ATOM 2006 O O . ASP B 1 23 ? -7.766 -23.516 6.008 1 91.25 23 ASP B O 1
ATOM 2010 N N . GLU B 1 24 ? -7.406 -24 8.18 1 90.94 24 GLU B N 1
ATOM 2011 C CA . GLU B 1 24 ? -8.266 -25.172 8.078 1 90.94 24 GLU B CA 1
ATOM 2012 C C . GLU B 1 24 ? -9.703 -24.781 7.746 1 90.94 24 GLU B C 1
ATOM 2014 O O . GLU B 1 24 ? -10.359 -25.438 6.93 1 90.94 24 GLU B O 1
ATOM 2019 N N . ALA B 1 25 ? -10.125 -23.812 8.461 1 86.12 25 ALA B N 1
ATOM 2020 C CA . ALA B 1 25 ? -11.484 -23.328 8.195 1 86.12 25 ALA B CA 1
ATOM 2021 C C . ALA B 1 25 ? -11.633 -22.891 6.742 1 86.12 25 ALA B C 1
ATOM 2023 O O . ALA B 1 25 ? -12.633 -23.203 6.098 1 86.12 25 ALA B O 1
ATOM 2024 N N . ILE B 1 26 ? -10.68 -22.203 6.184 1 88.38 26 ILE B N 1
ATOM 2025 C CA . ILE B 1 26 ? -10.695 -21.734 4.805 1 88.38 26 ILE B CA 1
ATOM 2026 C C . ILE B 1 26 ? -10.695 -22.938 3.854 1 88.38 26 ILE B C 1
ATOM 2028 O O . ILE B 1 26 ? -11.492 -23 2.918 1 88.38 26 ILE B O 1
ATOM 2032 N N . TYR B 1 27 ? -9.844 -23.844 4.117 1 89.12 27 TYR B N 1
ATOM 2033 C CA . TYR B 1 27 ? -9.727 -25.016 3.254 1 89.12 27 TYR B CA 1
ATOM 2034 C C . TYR B 1 27 ? -11.039 -25.781 3.203 1 89.12 27 TYR B C 1
ATOM 2036 O O . TYR B 1 27 ? -11.477 -26.219 2.131 1 89.12 27 TYR B O 1
ATOM 2044 N N . GLN B 1 28 ? -11.586 -26 4.32 1 85.31 28 GLN B N 1
ATOM 2045 C CA . GLN B 1 28 ? -12.836 -26.734 4.379 1 85.31 28 GLN B CA 1
ATOM 2046 C C . GLN B 1 28 ? -13.922 -26.047 3.557 1 85.31 28 GLN B C 1
ATOM 2048 O O . GLN B 1 28 ? -14.688 -26.719 2.852 1 85.31 28 GLN B O 1
ATOM 2053 N N . SER B 1 29 ? -13.984 -24.781 3.66 1 81.31 29 SER B N 1
ATOM 2054 C CA . SER B 1 29 ? -14.969 -24.031 2.895 1 81.31 29 SER B CA 1
ATOM 2055 C C . SER B 1 29 ? -14.672 -24.094 1.4 1 81.31 29 SER B C 1
ATOM 2057 O O . SER B 1 29 ? -15.594 -24.172 0.582 1 81.31 29 SER B O 1
ATOM 2059 N N . LEU B 1 30 ? -13.43 -24.062 1.061 1 81.69 30 LEU B N 1
ATOM 2060 C CA . LEU B 1 30 ? -12.977 -24.078 -0.327 1 81.69 30 LEU B CA 1
ATOM 2061 C C . LEU B 1 30 ? -13.211 -25.438 -0.964 1 81.69 30 LEU B C 1
ATOM 2063 O O . LEU B 1 30 ? -13.742 -25.531 -2.072 1 81.69 30 LEU B O 1
ATOM 2067 N N . ALA B 1 31 ? -12.828 -26.438 -0.268 1 82.12 31 ALA B N 1
ATOM 2068 C CA . ALA B 1 31 ? -12.836 -27.797 -0.797 1 82.12 31 ALA B CA 1
ATOM 2069 C C . ALA B 1 31 ? -14.266 -28.281 -1.056 1 82.12 31 ALA B C 1
ATOM 2071 O O . ALA B 1 31 ? -14.484 -29.188 -1.859 1 82.12 31 ALA B O 1
ATOM 2072 N N . GLN B 1 32 ? -15.18 -27.641 -0.489 1 76.44 32 GLN B N 1
ATOM 2073 C CA . GLN B 1 32 ? -16.578 -28.016 -0.652 1 76.44 32 GLN B CA 1
ATOM 2074 C C . GLN B 1 32 ? -17.141 -27.5 -1.975 1 76.44 32 GLN B C 1
ATOM 2076 O O . GLN B 1 32 ? -18.078 -28.078 -2.521 1 76.44 32 GLN B O 1
ATOM 2081 N N . VAL B 1 33 ? -16.516 -26.5 -2.473 1 73.69 33 VAL B N 1
ATOM 2082 C CA . VAL B 1 33 ? -17.203 -25.797 -3.555 1 73.69 33 VAL B CA 1
ATOM 2083 C C . VAL B 1 33 ? -16.297 -25.734 -4.785 1 73.69 33 VAL B C 1
ATOM 2085 O O . VAL B 1 33 ? -16.781 -25.656 -5.918 1 73.69 33 VAL B O 1
ATOM 2088 N N . HIS B 1 34 ? -15 -25.781 -4.551 1 74.62 34 HIS B N 1
ATOM 2089 C CA . HIS B 1 34 ? -14.102 -25.5 -5.668 1 74.62 34 HIS B CA 1
ATOM 2090 C C . HIS B 1 34 ? -13.164 -26.672 -5.926 1 74.62 34 HIS B C 1
ATOM 2092 O O . HIS B 1 34 ? -12.852 -27.438 -5.012 1 74.62 34 HIS B O 1
ATOM 2098 N N . MET B 1 35 ? -12.898 -26.672 -7.234 1 77.44 35 MET B N 1
ATOM 2099 C CA . MET B 1 35 ? -11.859 -27.609 -7.664 1 77.44 35 MET B CA 1
ATOM 2100 C C . MET B 1 35 ? -10.609 -26.875 -8.117 1 77.44 35 MET B C 1
ATOM 2102 O O . MET B 1 35 ? -10.688 -25.734 -8.578 1 77.44 35 MET B O 1
ATOM 2106 N N . GLY B 1 36 ? -9.492 -27.422 -7.73 1 83.88 36 GLY B N 1
ATOM 2107 C CA . GLY B 1 36 ? -8.234 -26.859 -8.188 1 83.88 36 GLY B CA 1
ATOM 2108 C C . GLY B 1 36 ? -7.27 -26.562 -7.051 1 83.88 36 GLY B C 1
ATOM 2109 O O . GLY B 1 36 ? -7.547 -26.875 -5.895 1 83.88 36 GLY B O 1
ATOM 2110 N N . ASP B 1 37 ? -6.141 -26.078 -7.488 1 87.94 37 ASP B N 1
ATOM 2111 C CA . ASP B 1 37 ? -5.09 -25.766 -6.523 1 87.94 37 ASP B CA 1
ATOM 2112 C C . ASP B 1 37 ? -5.078 -24.281 -6.184 1 87.94 37 ASP B C 1
ATOM 2114 O O . ASP B 1 37 ? -5.25 -23.438 -7.062 1 87.94 37 ASP B O 1
ATOM 2118 N N . PHE B 1 38 ? -4.883 -24.078 -4.832 1 89.69 38 PHE B N 1
ATOM 2119 C CA . PHE B 1 38 ? -4.91 -22.703 -4.379 1 89.69 38 PHE B CA 1
ATOM 2120 C C . PHE B 1 38 ? -3.715 -22.391 -3.484 1 89.69 38 PHE B C 1
ATOM 2122 O O . PHE B 1 38 ? -3.232 -23.266 -2.768 1 89.69 38 PHE B O 1
ATOM 2129 N N . PHE B 1 39 ? -3.303 -21.125 -3.59 1 91.69 39 PHE B N 1
ATOM 2130 C CA . PHE B 1 39 ? -2.328 -20.625 -2.631 1 91.69 39 PHE B CA 1
ATOM 2131 C C . PHE B 1 39 ? -3.012 -19.781 -1.556 1 91.69 39 PHE B C 1
ATOM 2133 O O . PHE B 1 39 ? -3.789 -18.875 -1.868 1 91.69 39 PHE B O 1
ATOM 2140 N N . SER B 1 40 ? -2.826 -20.156 -0.288 1 93.19 40 SER B N 1
ATOM 2141 C CA . SER B 1 40 ? -2.988 -19.203 0.805 1 93.19 40 SER B CA 1
ATOM 2142 C C . SER B 1 40 ? -1.715 -18.391 1.021 1 93.19 40 SER B C 1
ATOM 2144 O O . SER B 1 40 ? -0.753 -18.875 1.615 1 93.19 40 SER B O 1
ATOM 2146 N N . ILE B 1 41 ? -1.713 -17.188 0.554 1 92.88 41 ILE B N 1
ATOM 2147 C CA . ILE B 1 41 ? -0.499 -16.375 0.534 1 92.88 41 ILE B CA 1
ATOM 2148 C C . ILE B 1 41 ? -0.446 -15.492 1.78 1 92.88 41 ILE B C 1
ATOM 2150 O O . ILE B 1 41 ? -1.395 -14.758 2.072 1 92.88 41 ILE B O 1
ATOM 2154 N N . LYS B 1 42 ? 0.617 -15.602 2.506 1 95.25 42 LYS B N 1
ATOM 2155 C CA . LYS B 1 42 ? 0.875 -14.789 3.686 1 95.25 42 LYS B CA 1
ATOM 2156 C C . LYS B 1 42 ? 2.145 -13.953 3.512 1 95.25 42 LYS B C 1
ATOM 2158 O O . LYS B 1 42 ? 3.246 -14.508 3.441 1 95.25 42 LYS B O 1
ATOM 2163 N N . ILE B 1 43 ? 1.961 -12.648 3.457 1 94.81 43 ILE B N 1
ATOM 2164 C CA . ILE B 1 43 ? 3.076 -11.75 3.188 1 94.81 43 ILE B CA 1
ATOM 2165 C C . ILE B 1 43 ? 3.338 -10.867 4.406 1 94.81 43 ILE B C 1
ATOM 2167 O O . ILE B 1 43 ? 2.402 -10.32 5 1 94.81 43 ILE B O 1
ATOM 2171 N N . HIS B 1 44 ? 4.566 -10.828 4.785 1 96.12 44 HIS B N 1
ATOM 2172 C CA . HIS B 1 44 ? 5.035 -9.914 5.824 1 96.12 44 HIS B CA 1
ATOM 2173 C C . HIS B 1 44 ? 6.211 -9.078 5.328 1 96.12 44 HIS B C 1
ATOM 2175 O O . HIS B 1 44 ? 7.273 -9.617 5.016 1 96.12 44 HIS B O 1
ATOM 2181 N N . VAL B 1 45 ? 5.945 -7.781 5.27 1 95.31 45 VAL B N 1
ATOM 2182 C CA . VAL B 1 45 ? 7 -6.871 4.832 1 95.31 45 VAL B CA 1
ATOM 2183 C C . VAL B 1 45 ? 7.328 -5.891 5.953 1 95.31 45 VAL B C 1
ATOM 2185 O O . VAL B 1 45 ? 6.43 -5.289 6.547 1 95.31 45 VAL B O 1
ATOM 2188 N N . THR B 1 46 ? 8.594 -5.77 6.246 1 95.5 46 THR B N 1
ATOM 2189 C CA . THR B 1 46 ? 9.07 -4.746 7.172 1 95.5 46 THR B CA 1
ATOM 2190 C C . THR B 1 46 ? 10.109 -3.852 6.508 1 95.5 46 THR B C 1
ATOM 2192 O O . THR B 1 46 ? 11.109 -4.344 5.977 1 95.5 46 THR B O 1
ATOM 2195 N N . ASN B 1 47 ? 9.812 -2.582 6.48 1 91.5 47 ASN B N 1
ATOM 2196 C CA . ASN B 1 47 ? 10.742 -1.57 5.992 1 91.5 47 ASN B CA 1
ATOM 2197 C C . ASN B 1 47 ? 11.297 -0.725 7.137 1 91.5 47 ASN B C 1
ATOM 2199 O O . ASN B 1 47 ? 10.539 -0.088 7.867 1 91.5 47 ASN B O 1
ATOM 2203 N N . ARG B 1 48 ? 12.586 -0.726 7.219 1 89.94 48 ARG B N 1
ATOM 2204 C CA . ARG B 1 48 ? 13.211 0.064 8.273 1 89.94 48 ARG B CA 1
ATOM 2205 C C . ARG B 1 48 ? 14.18 1.086 7.695 1 89.94 48 ARG B C 1
ATOM 2207 O O . ARG B 1 48 ? 14.984 0.761 6.816 1 89.94 48 ARG B O 1
ATOM 2214 N N . ILE B 1 49 ? 14 2.268 8.156 1 87.31 49 ILE B N 1
ATOM 2215 C CA . ILE B 1 49 ? 14.922 3.344 7.816 1 87.31 49 ILE B CA 1
ATOM 2216 C C . ILE B 1 49 ? 15.727 3.742 9.055 1 87.31 49 ILE B C 1
ATOM 2218 O O . ILE B 1 49 ? 15.164 4.211 10.039 1 87.31 49 ILE B O 1
ATOM 2222 N N . ILE B 1 50 ? 16.984 3.555 8.945 1 85 50 ILE B N 1
ATOM 2223 C CA . ILE B 1 50 ? 17.859 3.887 10.062 1 85 50 ILE B CA 1
ATOM 2224 C C . ILE B 1 50 ? 18.594 5.191 9.773 1 85 50 ILE B C 1
ATOM 2226 O O . ILE B 1 50 ? 19.188 5.352 8.703 1 85 50 ILE B O 1
ATOM 2230 N N . CYS B 1 51 ? 18.453 6.137 10.688 1 81.56 51 CYS B N 1
ATOM 2231 C CA . CYS B 1 51 ? 19.094 7.438 10.523 1 81.56 51 CYS B CA 1
ATOM 2232 C C . CYS B 1 51 ? 20.391 7.5 11.305 1 81.56 51 CYS B C 1
ATOM 2234 O O . CYS B 1 51 ? 20.391 7.621 12.531 1 81.56 51 CYS B O 1
ATOM 2236 N N . LEU B 1 52 ? 21.484 7.242 10.609 1 71.5 52 LEU B N 1
ATOM 2237 C CA . LEU B 1 52 ? 22.797 7.188 11.25 1 71.5 52 LEU B CA 1
ATOM 2238 C C . LEU B 1 52 ? 23.625 8.414 10.906 1 71.5 52 LEU B C 1
ATOM 2240 O O . LEU B 1 52 ? 23.828 8.727 9.734 1 71.5 52 LEU B O 1
ATOM 2244 N N . THR B 1 53 ? 23.766 9.359 11.82 1 58.81 53 THR B N 1
ATOM 2245 C CA . THR B 1 53 ? 24.797 10.375 11.602 1 58.81 53 THR B CA 1
ATOM 2246 C C . THR B 1 53 ? 26.188 9.797 11.836 1 58.81 53 THR B C 1
ATOM 2248 O O . THR B 1 53 ? 26.328 8.758 12.484 1 58.81 53 THR B O 1
ATOM 2251 N N . ARG B 1 54 ? 27.125 10.25 10.984 1 53.38 54 ARG B N 1
ATOM 2252 C CA . ARG B 1 54 ? 28.516 9.875 11.188 1 53.38 54 ARG B CA 1
ATOM 2253 C C . ARG B 1 54 ? 28.875 9.836 12.672 1 53.38 54 ARG B C 1
ATOM 2255 O O . ARG B 1 54 ? 29.594 8.945 13.125 1 53.38 54 ARG B O 1
ATOM 2262 N N . GLU B 1 55 ? 28.328 10.773 13.352 1 56.44 55 GLU B N 1
ATOM 2263 C CA . GLU B 1 55 ? 28.672 10.883 14.766 1 56.44 55 GLU B CA 1
ATOM 2264 C C . GLU B 1 55 ? 27.938 9.828 15.594 1 56.44 55 GLU B C 1
ATOM 2266 O O . GLU B 1 55 ? 28.484 9.32 16.578 1 56.44 55 GLU B O 1
ATOM 2271 N N . GLU B 1 56 ? 26.812 9.484 15.133 1 57.81 56 GLU B N 1
ATOM 2272 C CA . GLU B 1 56 ? 25.953 8.594 15.914 1 57.81 56 GLU B CA 1
ATOM 2273 C C . GLU B 1 56 ? 26.344 7.133 15.719 1 57.81 56 GLU B C 1
ATOM 2275 O O . GLU B 1 56 ? 25.938 6.27 16.5 1 57.81 56 GLU B O 1
ATOM 2280 N N . LEU B 1 57 ? 27.031 6.902 14.68 1 55.09 57 LEU B N 1
ATOM 2281 C CA . LEU B 1 57 ? 27.547 5.547 14.5 1 55.09 57 LEU B CA 1
ATOM 2282 C C . LEU B 1 57 ? 28.188 5.035 15.781 1 55.09 57 LEU B C 1
ATOM 2284 O O . LEU B 1 57 ? 28.281 3.822 15.992 1 55.09 57 LEU B O 1
ATOM 2288 N N . GLN B 1 58 ? 28.531 6.066 16.547 1 51.59 58 GLN B N 1
ATOM 2289 C CA . GLN B 1 58 ? 29.234 5.684 17.766 1 51.59 58 GLN B CA 1
ATOM 2290 C C . GLN B 1 58 ? 28.25 5.477 18.922 1 51.59 58 GLN B C 1
ATOM 2292 O O . GLN B 1 58 ? 28.656 5.07 20.016 1 51.59 58 GLN B O 1
ATOM 2297 N N . GLN B 1 59 ? 27.016 5.816 18.766 1 56.06 59 GLN B N 1
ATOM 2298 C CA . GLN B 1 59 ? 26.062 5.734 19.875 1 56.06 59 GLN B CA 1
ATOM 2299 C C . GLN B 1 59 ? 25.406 4.359 19.938 1 56.06 59 GLN B C 1
ATOM 2301 O O . GLN B 1 59 ? 25.359 3.648 18.922 1 56.06 59 GLN B O 1
ATOM 2306 N N . PRO B 1 60 ? 25.094 3.98 21.156 1 58.66 60 PRO B N 1
ATOM 2307 C CA . PRO B 1 60 ? 24.344 2.725 21.266 1 58.66 60 PRO B CA 1
ATOM 2308 C C . PRO B 1 60 ? 23.141 2.672 20.344 1 58.66 60 PRO B C 1
ATOM 2310 O O . PRO B 1 60 ? 22.5 3.701 20.078 1 58.66 60 PRO B O 1
ATOM 2313 N N . LEU B 1 61 ? 22.969 1.674 19.672 1 56.75 61 LEU B N 1
ATOM 2314 C CA . LEU B 1 61 ? 21.922 1.434 18.672 1 56.75 61 LEU B CA 1
ATOM 2315 C C . LEU B 1 61 ? 20.562 1.89 19.203 1 56.75 61 LEU B C 1
ATOM 2317 O O . LEU B 1 61 ? 19.703 2.309 18.422 1 56.75 61 LEU B O 1
ATOM 2321 N N . SER B 1 62 ? 20.406 1.849 20.562 1 60.94 62 SER B N 1
ATOM 2322 C CA . SER B 1 62 ? 19.125 2.18 21.188 1 60.94 62 SER B CA 1
ATOM 2323 C C . SER B 1 62 ? 18.812 3.66 21.016 1 60.94 62 SER B C 1
ATOM 2325 O O . SER B 1 62 ? 17.641 4.062 21.141 1 60.94 62 SER B O 1
ATOM 2327 N N . ARG B 1 63 ? 19.797 4.367 20.516 1 71.56 63 ARG B N 1
ATOM 2328 C CA . ARG B 1 63 ? 19.562 5.809 20.453 1 71.56 63 ARG B CA 1
ATOM 2329 C C . ARG B 1 63 ? 19.516 6.285 19 1 71.56 63 ARG B C 1
ATOM 2331 O O . ARG B 1 63 ? 19.422 7.484 18.75 1 71.56 63 ARG B O 1
ATOM 2338 N N . ILE B 1 64 ? 19.656 5.301 18.188 1 80.19 64 ILE B N 1
ATOM 2339 C CA . ILE B 1 64 ? 19.641 5.691 16.781 1 80.19 64 ILE B CA 1
ATOM 2340 C C . ILE B 1 64 ? 18.203 5.777 16.297 1 80.19 64 ILE B C 1
ATOM 2342 O O . ILE B 1 64 ? 17.469 4.789 16.312 1 80.19 64 ILE B O 1
ATOM 2346 N N . PRO B 1 65 ? 17.859 7.02 15.906 1 86.75 65 PRO B N 1
ATOM 2347 C CA . PRO B 1 65 ? 16.484 7.152 15.414 1 86.75 65 PRO B CA 1
ATOM 2348 C C . PRO B 1 65 ? 16.203 6.281 14.188 1 86.75 65 PRO B C 1
ATOM 2350 O O . PRO B 1 65 ? 17.078 6.109 13.344 1 86.75 65 PRO B O 1
ATOM 2353 N N . TYR B 1 66 ? 15.039 5.711 14.227 1 87.44 66 TYR B N 1
ATOM 2354 C CA . TYR B 1 66 ? 14.656 4.922 13.062 1 87.44 66 TYR B CA 1
ATOM 2355 C C . TYR B 1 66 ? 13.164 5.078 12.766 1 87.44 66 TYR B C 1
ATOM 2357 O O . TYR B 1 66 ? 12.406 5.539 13.617 1 87.44 66 TYR B O 1
ATOM 2365 N N . PHE B 1 67 ? 12.812 4.805 11.531 1 88.88 67 PHE B N 1
ATOM 2366 C CA . PHE B 1 67 ? 11.43 4.734 11.086 1 88.88 67 PHE B CA 1
ATOM 2367 C C . PHE B 1 67 ? 11.109 3.348 10.539 1 88.88 67 PHE B C 1
ATOM 2369 O O . PHE B 1 67 ? 11.93 2.729 9.867 1 88.88 67 PHE B O 1
ATOM 2376 N N . GLU B 1 68 ? 9.93 2.9 10.961 1 90 68 GLU B N 1
ATOM 2377 C CA . GLU B 1 68 ? 9.57 1.554 10.531 1 90 68 GLU B CA 1
ATOM 2378 C C . GLU B 1 68 ? 8.164 1.528 9.922 1 90 68 GLU B C 1
ATOM 2380 O O . GLU B 1 68 ? 7.258 2.197 10.422 1 90 68 GLU B O 1
ATOM 2385 N N . SER B 1 69 ? 8.008 0.848 8.773 1 91.12 69 SER B N 1
ATOM 2386 C CA . SER B 1 69 ? 6.719 0.509 8.172 1 91.12 69 SER B CA 1
ATOM 2387 C C . SER B 1 69 ? 6.574 -0.998 7.988 1 91.12 69 SER B C 1
ATOM 2389 O O . SER B 1 69 ? 7.543 -1.684 7.652 1 91.12 69 SER B O 1
ATOM 2391 N N . SER B 1 70 ? 5.418 -1.444 8.336 1 94.12 70 SER B N 1
ATOM 2392 C CA . SER B 1 70 ? 5.164 -2.873 8.188 1 94.12 70 SER B CA 1
ATOM 2393 C C . SER B 1 70 ? 3.848 -3.129 7.465 1 94.12 70 SER B C 1
ATOM 2395 O O . SER B 1 70 ? 2.896 -2.355 7.602 1 94.12 70 SER B O 1
ATOM 2397 N N . TYR B 1 71 ? 3.875 -4.121 6.625 1 92.88 71 TYR B N 1
ATOM 2398 C CA . TYR B 1 71 ? 2.697 -4.57 5.891 1 92.88 71 TYR B CA 1
ATOM 2399 C C . TYR B 1 71 ? 2.525 -6.082 6.008 1 92.88 71 TYR B C 1
ATOM 2401 O O . TYR B 1 71 ? 3.479 -6.836 5.805 1 92.88 71 TYR B O 1
ATOM 2409 N N . GLU B 1 72 ? 1.35 -6.477 6.434 1 94.12 72 GLU B N 1
ATOM 2410 C CA . GLU B 1 72 ? 1.005 -7.891 6.516 1 94.12 72 GLU B CA 1
ATOM 2411 C C . GLU B 1 72 ? -0.323 -8.172 5.816 1 94.12 72 GLU B C 1
ATOM 2413 O O . GLU B 1 72 ? -1.298 -7.445 6.004 1 94.12 72 GLU B O 1
ATOM 2418 N N . THR B 1 73 ? -0.325 -9.211 4.969 1 90.88 73 THR B N 1
ATOM 2419 C CA . THR B 1 73 ? -1.582 -9.555 4.312 1 90.88 73 THR B CA 1
ATOM 2420 C C . THR B 1 73 ? -1.699 -11.062 4.121 1 90.88 73 THR B C 1
ATOM 2422 O O . THR B 1 73 ? -0.69 -11.758 3.982 1 90.88 73 THR B O 1
ATOM 2425 N N . THR B 1 74 ? -2.918 -11.523 4.281 1 89.5 74 THR B N 1
ATOM 2426 C CA . THR B 1 74 ? -3.271 -12.898 3.934 1 89.5 74 THR B CA 1
ATOM 2427 C C . THR B 1 74 ? -4.285 -12.922 2.793 1 89.5 74 THR B C 1
ATOM 2429 O O . THR B 1 74 ? -5.297 -12.227 2.84 1 89.5 74 THR B O 1
ATOM 2432 N N . GLY B 1 75 ? -3.932 -13.719 1.762 1 86.31 75 GLY B N 1
ATOM 2433 C CA . GLY B 1 75 ? -4.828 -13.82 0.621 1 86.31 75 GLY B CA 1
ATOM 2434 C C . GLY B 1 75 ? -4.906 -15.219 0.044 1 86.31 75 GLY B C 1
ATOM 2435 O O . GLY B 1 75 ? -4.094 -16.078 0.383 1 86.31 75 GLY B O 1
ATOM 2436 N N . LEU B 1 76 ? -5.949 -15.367 -0.695 1 89.12 76 LEU B N 1
ATOM 2437 C CA . LEU B 1 76 ? -6.18 -16.641 -1.361 1 89.12 76 LEU B CA 1
ATOM 2438 C C . LEU B 1 76 ? -6.242 -16.469 -2.875 1 89.12 76 LEU B C 1
ATOM 2440 O O . LEU B 1 76 ? -7 -15.625 -3.373 1 89.12 76 LEU B O 1
ATOM 2444 N N . LEU B 1 77 ? -5.441 -17.297 -3.594 1 86.69 77 LEU B N 1
ATOM 2445 C CA . LEU B 1 77 ? -5.41 -17.188 -5.047 1 86.69 77 LEU B CA 1
ATOM 2446 C C . LEU B 1 77 ? -5.305 -18.562 -5.691 1 86.69 77 LEU B C 1
ATOM 2448 O O . LEU B 1 77 ? -4.582 -19.438 -5.195 1 86.69 77 LEU B O 1
ATOM 2452 N N . ALA B 1 78 ? -6.035 -18.641 -6.832 1 86 78 ALA B N 1
ATOM 2453 C CA . ALA B 1 78 ? -5.832 -19.859 -7.605 1 86 78 ALA B CA 1
ATOM 2454 C C . ALA B 1 78 ? -4.391 -19.969 -8.094 1 86 78 ALA B C 1
ATOM 2456 O O . ALA B 1 78 ? -3.82 -18.984 -8.578 1 86 78 ALA B O 1
ATOM 2457 N N . CYS B 1 79 ? -3.807 -21.234 -8.062 1 86.62 79 CYS B N 1
ATOM 2458 C CA . CYS B 1 79 ? -2.4 -21.422 -8.406 1 86.62 79 CYS B CA 1
ATOM 2459 C C . CYS B 1 79 ? -2.127 -21 -9.844 1 86.62 79 CYS B C 1
ATOM 2461 O O . CYS B 1 79 ? -1.2 -20.234 -10.102 1 86.62 79 CYS B O 1
ATOM 2463 N N . PRO B 1 80 ? -2.996 -21.391 -10.773 1 79.06 80 PRO B N 1
ATOM 2464 C CA . PRO B 1 80 ? -2.715 -20.984 -12.156 1 79.06 80 PRO B CA 1
ATOM 2465 C C . PRO B 1 80 ? -2.727 -19.469 -12.328 1 79.06 80 PRO B C 1
ATOM 2467 O O . PRO B 1 80 ? -1.893 -18.922 -13.055 1 79.06 80 PRO B O 1
ATOM 2470 N N . GLN B 1 81 ? -3.557 -18.844 -11.594 1 77.06 81 GLN B N 1
ATOM 2471 C CA . GLN B 1 81 ? -3.65 -17.391 -11.695 1 77.06 81 GLN B CA 1
ATOM 2472 C C . GLN B 1 81 ? -2.408 -16.719 -11.125 1 77.06 81 GLN B C 1
ATOM 2474 O O . GLN B 1 81 ? -1.862 -15.789 -11.727 1 77.06 81 GLN B O 1
ATOM 2479 N N . PHE B 1 82 ? -2.018 -17.141 -9.992 1 84.44 82 PHE B N 1
ATOM 2480 C CA . PHE B 1 82 ? -0.838 -16.562 -9.352 1 84.44 82 PHE B CA 1
ATOM 2481 C C . PHE B 1 82 ? 0.402 -16.781 -10.211 1 84.44 82 PHE B C 1
ATOM 2483 O O . PHE B 1 82 ? 1.229 -15.883 -10.352 1 84.44 82 PHE B O 1
ATOM 2490 N N . LEU B 1 83 ? 0.49 -17.953 -10.781 1 79.94 83 LEU B N 1
ATOM 2491 C CA . LEU B 1 83 ? 1.68 -18.297 -11.555 1 79.94 83 LEU B CA 1
ATOM 2492 C C . LEU B 1 83 ? 1.725 -17.516 -12.859 1 79.94 83 LEU B C 1
ATOM 2494 O O . LEU B 1 83 ? 2.807 -17.219 -13.375 1 79.94 83 LEU B O 1
ATOM 2498 N N . GLU B 1 84 ? 0.565 -17.125 -13.242 1 74.19 84 GLU B N 1
ATOM 2499 C CA . GLU B 1 84 ? 0.484 -16.328 -14.469 1 74.19 84 GLU B CA 1
ATOM 2500 C C . GLU B 1 84 ? 0.745 -14.852 -14.188 1 74.19 84 GLU B C 1
ATOM 2502 O O . GLU B 1 84 ? 1.522 -14.203 -14.891 1 74.19 84 GLU B O 1
ATOM 2507 N N . SER B 1 85 ? 0.146 -14.352 -13.133 1 69.38 85 SER B N 1
ATOM 2508 C CA . SER B 1 85 ? 0.215 -12.922 -12.828 1 69.38 85 SER B CA 1
ATOM 2509 C C . SER B 1 85 ? 1.526 -12.57 -12.133 1 69.38 85 SER B C 1
ATOM 2511 O O . SER B 1 85 ? 2.012 -11.445 -12.242 1 69.38 85 SER B O 1
ATOM 2513 N N . GLY B 1 86 ? 2.012 -13.484 -11.383 1 73.56 86 GLY B N 1
ATOM 2514 C CA . GLY B 1 86 ? 3.285 -13.289 -10.711 1 73.56 86 GLY B CA 1
ATOM 2515 C C . GLY B 1 86 ? 3.152 -12.578 -9.375 1 73.56 86 GLY B C 1
ATOM 2516 O O . GLY B 1 86 ? 2.039 -12.328 -8.906 1 73.56 86 GLY B O 1
ATOM 2517 N N . LEU B 1 87 ? 4.293 -12.266 -8.875 1 77.12 87 LEU B N 1
ATOM 2518 C CA . LEU B 1 87 ? 4.391 -11.719 -7.523 1 77.12 87 LEU B CA 1
ATOM 2519 C C . LEU B 1 87 ? 3.854 -10.297 -7.469 1 77.12 87 LEU B C 1
ATOM 2521 O O . LEU B 1 87 ? 3.396 -9.836 -6.418 1 77.12 87 LEU B O 1
ATOM 2525 N N . VAL B 1 88 ? 3.795 -9.586 -8.453 1 70.69 88 VAL B N 1
ATOM 2526 C CA . VAL B 1 88 ? 3.371 -8.188 -8.531 1 70.69 88 VAL B CA 1
ATOM 2527 C C . VAL B 1 88 ? 1.887 -8.078 -8.18 1 70.69 88 VAL B C 1
ATOM 2529 O O . VAL B 1 88 ? 1.43 -7.043 -7.699 1 70.69 88 VAL B O 1
ATOM 2532 N N . SER B 1 89 ? 1.185 -9.195 -8.32 1 70.88 89 SER B N 1
ATOM 2533 C CA . SER B 1 89 ? -0.261 -9.18 -8.125 1 70.88 89 SER B CA 1
ATOM 2534 C C . SER B 1 89 ? -0.616 -9.211 -6.641 1 70.88 89 SER B C 1
ATOM 2536 O O . SER B 1 89 ? -1.758 -8.938 -6.262 1 70.88 89 SER B O 1
ATOM 2538 N N . VAL B 1 90 ? 0.32 -9.508 -5.871 1 78.62 90 VAL B N 1
ATOM 2539 C CA . VAL B 1 90 ? -0.054 -9.742 -4.48 1 78.62 90 VAL B CA 1
ATOM 2540 C C . VAL B 1 90 ? 0.488 -8.609 -3.604 1 78.62 90 VAL B C 1
ATOM 2542 O O . VAL B 1 90 ? 0.281 -8.602 -2.389 1 78.62 90 VAL B O 1
ATOM 2545 N N . PHE B 1 91 ? 1.177 -7.648 -4.234 1 76.56 91 PHE B N 1
ATOM 2546 C CA . PHE B 1 91 ? 1.688 -6.504 -3.486 1 76.56 91 PHE B CA 1
ATOM 2547 C C . PHE B 1 91 ? 0.977 -5.223 -3.904 1 76.56 91 PHE B C 1
ATOM 2549 O O . PHE B 1 91 ? 0.884 -4.918 -5.094 1 76.56 91 PHE B O 1
ATOM 2556 N N . PRO B 1 92 ? 0.506 -4.484 -2.873 1 70.25 92 PRO B N 1
ATOM 2557 C CA . PRO B 1 92 ? 0.119 -3.117 -3.232 1 70.25 92 PRO B CA 1
ATOM 2558 C C . PRO B 1 92 ? 1.302 -2.27 -3.695 1 70.25 92 PRO B C 1
ATOM 2560 O O . PRO B 1 92 ? 2.457 -2.625 -3.441 1 70.25 92 PRO B O 1
ATOM 2563 N N . ASP B 1 93 ? 0.954 -1.163 -4.242 1 64.44 93 ASP B N 1
ATOM 2564 C CA . ASP B 1 93 ? 1.998 -0.266 -4.727 1 64.44 93 ASP B CA 1
ATOM 2565 C C . ASP B 1 93 ? 2.789 0.333 -3.568 1 64.44 93 ASP B C 1
ATOM 2567 O O . ASP B 1 93 ? 2.225 0.628 -2.512 1 64.44 93 ASP B O 1
ATOM 2571 N N . ASN B 1 94 ? 4.031 0.389 -3.725 1 68.75 94 ASN B N 1
ATOM 2572 C CA . ASN B 1 94 ? 4.953 1.132 -2.869 1 68.75 94 ASN B CA 1
ATOM 2573 C C . ASN B 1 94 ? 5.156 0.436 -1.527 1 68.75 94 ASN B C 1
ATOM 2575 O O . ASN B 1 94 ? 5.48 1.084 -0.531 1 68.75 94 ASN B O 1
ATOM 2579 N N . ILE B 1 95 ? 4.812 -0.816 -1.51 1 80.19 95 ILE B N 1
ATOM 2580 C CA . ILE B 1 95 ? 5.105 -1.559 -0.289 1 80.19 95 ILE B CA 1
ATOM 2581 C C . ILE B 1 95 ? 6.543 -2.068 -0.329 1 80.19 95 ILE B C 1
ATOM 2583 O O . ILE B 1 95 ? 7.266 -1.995 0.669 1 80.19 95 ILE B O 1
ATOM 2587 N N . ILE B 1 96 ? 6.879 -2.611 -1.494 1 82.75 96 ILE B N 1
ATOM 2588 C CA . ILE B 1 96 ? 8.266 -3.021 -1.688 1 82.75 96 ILE B CA 1
ATOM 2589 C C . ILE B 1 96 ? 8.852 -2.299 -2.898 1 82.75 96 ILE B C 1
ATOM 2591 O O . ILE B 1 96 ? 8.141 -2.006 -3.861 1 82.75 96 ILE B O 1
ATOM 2595 N N . PRO B 1 97 ? 10.141 -2.016 -2.82 1 75.06 97 PRO B N 1
ATOM 2596 C CA . PRO B 1 97 ? 10.75 -1.394 -3.998 1 75.06 97 PRO B CA 1
ATOM 2597 C C . PRO B 1 97 ? 10.633 -2.26 -5.25 1 75.06 97 PRO B C 1
ATOM 2599 O O . PRO B 1 97 ? 10.812 -3.479 -5.18 1 75.06 97 PRO B O 1
ATOM 2602 N N . PRO B 1 98 ? 10.359 -1.654 -6.305 1 69.75 98 PRO B N 1
ATOM 2603 C CA . PRO B 1 98 ? 10.219 -2.418 -7.543 1 69.75 98 PRO B CA 1
ATOM 2604 C C . PRO B 1 98 ? 11.453 -3.258 -7.867 1 69.75 98 PRO B C 1
ATOM 2606 O O . PRO B 1 98 ? 11.32 -4.398 -8.32 1 69.75 98 PRO B O 1
ATOM 2609 N N . LEU B 1 99 ? 12.586 -2.66 -7.621 1 72.31 99 LEU B N 1
ATOM 2610 C CA . LEU B 1 99 ? 13.82 -3.389 -7.887 1 72.31 99 LEU B CA 1
ATOM 2611 C C . LEU B 1 99 ? 13.875 -4.676 -7.07 1 72.31 99 LEU B C 1
ATOM 2613 O O . LEU B 1 99 ? 14.32 -5.711 -7.57 1 72.31 99 LEU B O 1
ATOM 2617 N N . LEU B 1 100 ? 13.523 -4.59 -5.891 1 82.19 100 LEU B N 1
ATOM 2618 C CA . LEU B 1 100 ? 13.516 -5.77 -5.027 1 82.19 100 LEU B CA 1
ATOM 2619 C C . LEU B 1 100 ? 12.531 -6.809 -5.535 1 82.19 100 LEU B C 1
ATOM 2621 O O . LEU B 1 100 ? 12.844 -8 -5.578 1 82.19 100 LEU B O 1
ATOM 2625 N N . LEU B 1 101 ? 11.398 -6.387 -5.883 1 80.06 101 LEU B N 1
ATOM 2626 C CA . LEU B 1 101 ? 10.383 -7.289 -6.418 1 80.06 101 LEU B CA 1
ATOM 2627 C C . LEU B 1 101 ? 10.93 -8.078 -7.602 1 80.06 101 LEU B C 1
ATOM 2629 O O . LEU B 1 101 ? 10.781 -9.305 -7.656 1 80.06 101 LEU B O 1
ATOM 2633 N N . HIS B 1 102 ? 11.602 -7.406 -8.422 1 72 102 HIS B N 1
ATOM 2634 C CA . HIS B 1 102 ? 12.18 -8.055 -9.586 1 72 102 HIS B CA 1
ATOM 2635 C C . HIS B 1 102 ? 13.234 -9.078 -9.18 1 72 102 HIS B C 1
ATOM 2637 O O . HIS B 1 102 ? 13.312 -10.164 -9.758 1 72 102 HIS B O 1
ATOM 2643 N N . THR B 1 103 ? 13.961 -8.695 -8.289 1 76.5 103 THR B N 1
ATOM 2644 C CA . THR B 1 103 ? 15.086 -9.516 -7.852 1 76.5 103 THR B CA 1
ATOM 2645 C C . THR B 1 103 ? 14.594 -10.812 -7.211 1 76.5 103 THR B C 1
ATOM 2647 O O . THR B 1 103 ? 15.188 -11.875 -7.414 1 76.5 103 THR B O 1
ATOM 2650 N N . ILE B 1 104 ? 13.516 -10.75 -6.551 1 86.69 104 ILE B N 1
ATOM 2651 C CA . ILE B 1 104 ? 13.133 -11.898 -5.738 1 86.69 104 ILE B CA 1
ATOM 2652 C C . ILE B 1 104 ? 12.141 -12.766 -6.508 1 86.69 104 ILE B C 1
ATOM 2654 O O . ILE B 1 104 ? 11.883 -13.914 -6.129 1 86.69 104 ILE B O 1
ATOM 2658 N N . THR B 1 105 ? 11.578 -12.305 -7.52 1 83.5 105 THR B N 1
ATOM 2659 C CA . THR B 1 105 ? 10.484 -12.953 -8.234 1 83.5 105 THR B CA 1
ATOM 2660 C C . THR B 1 105 ? 10.914 -14.336 -8.719 1 83.5 105 THR B C 1
ATOM 2662 O O . THR B 1 105 ? 10.219 -15.328 -8.477 1 83.5 105 THR B O 1
ATOM 2665 N N . PRO B 1 106 ? 12.078 -14.5 -9.375 1 80.94 106 PRO B N 1
ATOM 2666 C CA . PRO B 1 106 ? 12.43 -15.828 -9.875 1 80.94 106 PRO B CA 1
ATOM 2667 C C . PRO B 1 106 ? 12.477 -16.875 -8.766 1 80.94 106 PRO B C 1
ATOM 2669 O O . PRO B 1 106 ? 11.953 -17.984 -8.93 1 80.94 106 PRO B O 1
ATOM 2672 N N . HIS B 1 107 ? 13.047 -16.516 -7.707 1 90.62 107 HIS B N 1
ATOM 2673 C CA . HIS B 1 107 ? 13.188 -17.438 -6.586 1 90.62 107 HIS B CA 1
ATOM 2674 C C . HIS B 1 107 ? 11.828 -17.797 -5.996 1 90.62 107 HIS B C 1
ATOM 2676 O O . HIS B 1 107 ? 11.539 -18.984 -5.781 1 90.62 107 HIS B O 1
ATOM 2682 N N . VAL B 1 108 ? 11.023 -16.828 -5.785 1 91.69 108 VAL B N 1
ATOM 2683 C CA . VAL B 1 108 ? 9.719 -17.031 -5.168 1 91.69 108 VAL B CA 1
ATOM 2684 C C . VAL B 1 108 ? 8.828 -17.844 -6.105 1 91.69 108 VAL B C 1
ATOM 2686 O O . VAL B 1 108 ? 8.133 -18.766 -5.668 1 91.69 108 VAL B O 1
ATOM 2689 N N . MET B 1 109 ? 8.914 -17.562 -7.371 1 86.5 109 MET B N 1
ATOM 2690 C CA . MET B 1 109 ? 8.062 -18.25 -8.336 1 86.5 109 MET B CA 1
ATOM 2691 C C . MET B 1 109 ? 8.484 -19.703 -8.492 1 86.5 109 MET B C 1
ATOM 2693 O O . MET B 1 109 ? 7.637 -20.578 -8.672 1 86.5 109 MET B O 1
ATOM 2697 N N . THR B 1 110 ? 9.734 -19.922 -8.5 1 89.62 110 THR B N 1
ATOM 2698 C CA . THR B 1 110 ? 10.211 -21.297 -8.547 1 89.62 110 THR B CA 1
ATOM 2699 C C . THR B 1 110 ? 9.695 -22.078 -7.344 1 89.62 110 THR B C 1
ATOM 2701 O O . THR B 1 110 ? 9.211 -23.203 -7.492 1 89.62 110 THR B O 1
ATOM 2704 N N . PHE B 1 111 ? 9.844 -21.516 -6.223 1 94.5 111 PHE B N 1
ATOM 2705 C CA . PHE B 1 111 ? 9.352 -22.156 -5.004 1 94.5 111 PHE B CA 1
ATOM 2706 C C . PHE B 1 111 ? 7.859 -22.453 -5.113 1 94.5 111 PHE B C 1
ATOM 2708 O O . PHE B 1 111 ? 7.418 -23.547 -4.766 1 94.5 111 PHE B O 1
ATOM 2715 N N . ALA B 1 112 ? 7.129 -21.469 -5.566 1 92.12 112 ALA B N 1
ATOM 2716 C CA . ALA B 1 112 ? 5.684 -21.609 -5.719 1 92.12 112 ALA B CA 1
ATOM 2717 C C . ALA B 1 112 ? 5.34 -22.75 -6.684 1 92.12 112 ALA B C 1
ATOM 2719 O O . ALA B 1 112 ? 4.434 -23.547 -6.426 1 92.12 112 ALA B O 1
ATOM 2720 N N . ARG B 1 113 ? 6.02 -22.781 -7.742 1 89.62 113 ARG B N 1
ATOM 2721 C CA . ARG B 1 113 ? 5.797 -23.844 -8.719 1 89.62 113 ARG B CA 1
ATOM 2722 C C . ARG B 1 113 ? 6.055 -25.219 -8.117 1 89.62 113 ARG B C 1
ATOM 2724 O O . ARG B 1 113 ? 5.27 -26.141 -8.312 1 89.62 113 ARG B O 1
ATOM 2731 N N . ASP B 1 114 ? 7.105 -25.328 -7.441 1 93 114 ASP B N 1
ATOM 2732 C CA . ASP B 1 114 ? 7.449 -26.594 -6.801 1 93 114 ASP B CA 1
ATOM 2733 C C . ASP B 1 114 ? 6.367 -27.016 -5.816 1 93 114 ASP B C 1
ATOM 2735 O O . ASP B 1 114 ? 6.043 -28.203 -5.723 1 93 114 ASP B O 1
ATOM 2739 N N . LEU B 1 115 ? 5.859 -26.062 -5.07 1 92.5 115 LEU B N 1
ATOM 2740 C CA . LEU B 1 115 ? 4.793 -26.344 -4.109 1 92.5 115 LEU B CA 1
ATOM 2741 C C . LEU B 1 115 ? 3.568 -26.922 -4.812 1 92.5 115 LEU B C 1
ATOM 2743 O O . LEU B 1 115 ? 2.992 -27.906 -4.355 1 92.5 115 LEU B O 1
ATOM 2747 N N . CYS B 1 116 ? 3.188 -26.297 -5.883 1 85.81 116 CYS B N 1
ATOM 2748 C CA . CYS B 1 116 ? 2.012 -26.734 -6.629 1 85.81 116 CYS B CA 1
ATOM 2749 C C . CYS B 1 116 ? 2.209 -28.125 -7.199 1 85.81 116 CYS B C 1
ATOM 2751 O O . CYS B 1 116 ? 1.262 -28.922 -7.266 1 85.81 116 CYS B O 1
ATOM 2753 N N . GLU B 1 117 ? 3.365 -28.391 -7.605 1 85.69 117 GLU B N 1
ATOM 2754 C CA . GLU B 1 117 ? 3.66 -29.672 -8.219 1 85.69 117 GLU B CA 1
ATOM 2755 C C . GLU B 1 117 ? 3.717 -30.781 -7.172 1 85.69 117 GLU B C 1
ATOM 2757 O O . GLU B 1 117 ? 3.578 -31.969 -7.504 1 85.69 117 GLU B O 1
ATOM 2762 N N . SER B 1 118 ? 3.996 -30.344 -6.012 1 80.44 118 SER B N 1
ATOM 2763 C CA . SER B 1 118 ? 4.074 -31.328 -4.949 1 80.44 118 SER B CA 1
ATOM 2764 C C . SER B 1 118 ? 2.693 -31.859 -4.574 1 80.44 118 SER B C 1
ATOM 2766 O O . SER B 1 118 ? 2.57 -32.875 -3.885 1 80.44 118 SER B O 1
ATOM 2768 N N . GLY B 1 119 ? 1.679 -31.094 -4.934 1 73.06 119 GLY B N 1
ATOM 2769 C CA . GLY B 1 119 ? 0.324 -31.531 -4.629 1 73.06 119 GLY B CA 1
ATOM 2770 C C . GLY B 1 119 ? -0.098 -32.75 -5.402 1 73.06 119 GLY B C 1
ATOM 2771 O O . GLY B 1 119 ? 0.374 -33 -6.52 1 73.06 119 GLY B O 1
ATOM 2772 N N . GLY B 1 120 ? -0.427 -33.875 -4.879 1 64.19 120 GLY B N 1
ATOM 2773 C CA . GLY B 1 120 ? -0.84 -35.125 -5.473 1 64.19 120 GLY B CA 1
ATOM 2774 C C . GLY B 1 120 ? -2.033 -35 -6.402 1 64.19 120 GLY B C 1
ATOM 2775 O O . GLY B 1 120 ? -2.74 -33.969 -6.363 1 64.19 120 GLY B O 1
ATOM 2776 N N . GLU B 1 121 ? -2.148 -35.781 -7.602 1 62.53 121 GLU B N 1
ATOM 2777 C CA . GLU B 1 121 ? -3.166 -35.812 -8.648 1 62.53 121 GLU B CA 1
ATOM 2778 C C . GLU B 1 121 ? -4.52 -36.219 -8.086 1 62.53 121 GLU B C 1
ATOM 2780 O O . GLU B 1 121 ? -5.559 -36 -8.711 1 62.53 121 GLU B O 1
ATOM 2785 N N . THR B 1 122 ? -4.535 -36.688 -6.93 1 62.78 122 THR B N 1
ATOM 2786 C CA . THR B 1 122 ? -5.746 -37.406 -6.586 1 62.78 122 THR B CA 1
ATOM 2787 C C . THR B 1 122 ? -6.738 -36.5 -5.855 1 62.78 122 THR B C 1
ATOM 2789 O O . THR B 1 122 ? -7.879 -36.906 -5.613 1 62.78 122 THR B O 1
ATOM 2792 N N . ARG B 1 123 ? -6.391 -35.312 -5.52 1 69.81 123 ARG B N 1
ATOM 2793 C CA . ARG B 1 123 ? -7.32 -34.5 -4.734 1 69.81 123 ARG B CA 1
ATOM 2794 C C . ARG B 1 123 ? -8 -33.438 -5.605 1 69.81 123 ARG B C 1
ATOM 2796 O O . ARG B 1 123 ? -7.375 -32.875 -6.504 1 69.81 123 ARG B O 1
ATOM 2803 N N . ALA B 1 124 ? -9.289 -33.375 -5.402 1 78.5 124 ALA B N 1
ATOM 2804 C CA . ALA B 1 124 ? -10.117 -32.438 -6.152 1 78.5 124 ALA B CA 1
ATOM 2805 C C . ALA B 1 124 ? -9.727 -31 -5.859 1 78.5 124 ALA B C 1
ATOM 2807 O O . ALA B 1 124 ? -9.805 -30.125 -6.734 1 78.5 124 ALA B O 1
ATOM 2808 N N . CYS B 1 125 ? -9.234 -30.781 -4.566 1 84.62 125 CYS B N 1
ATOM 2809 C CA . CYS B 1 125 ? -8.859 -29.438 -4.164 1 84.62 125 CYS B CA 1
ATOM 2810 C C . CYS B 1 125 ? -7.648 -29.469 -3.236 1 84.62 125 CYS B C 1
ATOM 2812 O O . CYS B 1 125 ? -7.629 -30.219 -2.258 1 84.62 125 CYS B O 1
ATOM 2814 N N . CYS B 1 126 ? -6.602 -28.703 -3.67 1 89.94 126 CYS B N 1
ATOM 2815 C CA . CYS B 1 126 ? -5.438 -28.547 -2.809 1 89.94 126 CYS B CA 1
ATOM 2816 C C . CYS B 1 126 ? -5.199 -27.078 -2.477 1 89.94 126 CYS B C 1
ATOM 2818 O O . CYS B 1 126 ? -5.52 -26.203 -3.277 1 89.94 126 CYS B O 1
ATOM 2820 N N . MET B 1 127 ? -4.746 -26.891 -1.175 1 91.88 127 MET B N 1
ATOM 2821 C CA . MET B 1 127 ? -4.352 -25.547 -0.742 1 91.88 127 MET B CA 1
ATOM 2822 C C . MET B 1 127 ? -2.943 -25.547 -0.162 1 91.88 127 MET B C 1
ATOM 2824 O O . MET B 1 127 ? -2.586 -26.453 0.602 1 91.88 127 MET B O 1
ATOM 2828 N N . PHE B 1 128 ? -2.146 -24.609 -0.639 1 94.5 128 PHE B N 1
ATOM 2829 C CA . PHE B 1 128 ? -0.768 -24.5 -0.175 1 94.5 128 PHE B CA 1
ATOM 2830 C C . PHE B 1 128 ? -0.526 -23.156 0.5 1 94.5 128 PHE B C 1
ATOM 2832 O O . PHE B 1 128 ? -0.896 -22.109 -0.036 1 94.5 128 PHE B O 1
ATOM 2839 N N . ASN B 1 129 ? 0.119 -23.234 1.715 1 95.56 129 ASN B N 1
ATOM 2840 C CA . ASN B 1 129 ? 0.573 -21.984 2.312 1 95.56 129 ASN B CA 1
ATOM 2841 C C . ASN B 1 129 ? 1.852 -21.469 1.65 1 95.56 129 ASN B C 1
ATOM 2843 O O . ASN B 1 129 ? 2.859 -22.188 1.615 1 95.56 129 ASN B O 1
ATOM 2847 N N . LEU B 1 130 ? 1.758 -20.344 1.099 1 96.12 130 LEU B N 1
ATOM 2848 C CA . LEU B 1 130 ? 2.928 -19.641 0.582 1 96.12 130 LEU B CA 1
ATOM 2849 C C . LEU B 1 130 ? 3.242 -18.406 1.428 1 96.12 130 LEU B C 1
ATOM 2851 O O . LEU B 1 130 ? 2.52 -17.406 1.374 1 96.12 130 LEU B O 1
ATOM 2855 N N . VAL B 1 131 ? 4.348 -18.469 2.188 1 97.44 131 VAL B N 1
ATOM 2856 C CA . VAL B 1 131 ? 4.684 -17.406 3.141 1 97.44 131 VAL B CA 1
ATOM 2857 C C . VAL B 1 131 ? 5.895 -16.625 2.643 1 97.44 131 VAL B C 1
ATOM 2859 O O . VAL B 1 131 ? 6.918 -17.219 2.283 1 97.44 131 VAL B O 1
ATOM 2862 N N . LEU B 1 132 ? 5.762 -15.367 2.58 1 96.75 132 LEU B N 1
ATOM 2863 C CA . LEU B 1 132 ? 6.852 -14.477 2.201 1 96.75 132 LEU B CA 1
ATOM 2864 C C . LEU B 1 132 ? 7.176 -13.5 3.328 1 96.75 132 LEU B C 1
ATOM 2866 O O . LEU B 1 132 ? 6.316 -12.719 3.744 1 96.75 132 LEU B O 1
ATOM 2870 N N . ASP B 1 133 ? 8.375 -13.547 3.861 1 97.19 133 ASP B N 1
ATOM 2871 C CA . ASP B 1 133 ? 8.883 -12.586 4.84 1 97.19 133 ASP B CA 1
ATOM 2872 C C . ASP B 1 133 ? 9.992 -11.727 4.238 1 97.19 133 ASP B C 1
ATOM 2874 O O . ASP B 1 133 ? 11.055 -12.234 3.877 1 97.19 133 ASP B O 1
ATOM 2878 N N . ILE B 1 134 ? 9.734 -10.453 4.176 1 96.38 134 ILE B N 1
ATOM 2879 C CA . ILE B 1 134 ? 10.672 -9.531 3.533 1 96.38 134 ILE B CA 1
ATOM 2880 C C . ILE B 1 134 ? 11.055 -8.43 4.512 1 96.38 134 ILE B C 1
ATOM 2882 O O . ILE B 1 134 ? 10.188 -7.789 5.113 1 96.38 134 ILE B O 1
ATOM 2886 N N . VAL B 1 135 ? 12.297 -8.219 4.703 1 95.81 135 VAL B N 1
ATOM 2887 C CA . VAL B 1 135 ? 12.812 -7.105 5.496 1 95.81 135 VAL B CA 1
ATOM 2888 C C . VAL B 1 135 ? 13.719 -6.23 4.633 1 95.81 135 VAL B C 1
ATOM 2890 O O . VAL B 1 135 ? 14.641 -6.73 3.986 1 95.81 135 VAL B O 1
ATOM 2893 N N . VAL B 1 136 ? 13.391 -5 4.555 1 92 136 VAL B N 1
ATOM 2894 C CA . VAL B 1 136 ? 14.203 -4.027 3.832 1 92 136 VAL B CA 1
ATOM 2895 C C . VAL B 1 136 ? 14.766 -2.996 4.809 1 92 136 VAL B C 1
ATOM 2897 O O . VAL B 1 136 ? 14.039 -2.48 5.664 1 92 136 VAL B O 1
ATOM 2900 N N . GLU B 1 137 ? 16.031 -2.734 4.664 1 89.44 137 GLU B N 1
ATOM 2901 C CA . GLU B 1 137 ? 16.672 -1.738 5.516 1 89.44 137 GLU B CA 1
ATOM 2902 C C . GLU B 1 137 ? 17.406 -0.691 4.684 1 89.44 137 GLU B C 1
ATOM 2904 O O . GLU B 1 137 ? 18.219 -1.033 3.82 1 89.44 137 GLU B O 1
ATOM 2909 N N . LYS B 1 138 ? 17.031 0.537 4.973 1 83.12 138 LYS B N 1
ATOM 2910 C CA . LYS B 1 138 ? 17.703 1.673 4.344 1 83.12 138 LYS B CA 1
ATOM 2911 C C . LYS B 1 138 ? 18.453 2.512 5.375 1 83.12 138 LYS B C 1
ATOM 2913 O O . LYS B 1 138 ? 17.969 2.719 6.488 1 83.12 138 LYS B O 1
ATOM 2918 N N . LEU B 1 139 ? 19.562 2.92 4.926 1 81.56 139 LEU B N 1
ATOM 2919 C CA . LEU B 1 139 ? 20.359 3.783 5.797 1 81.56 139 LEU B CA 1
ATOM 2920 C C . LEU B 1 139 ? 20.344 5.219 5.285 1 81.56 139 LEU B C 1
ATOM 2922 O O . LEU B 1 139 ? 20.5 5.457 4.086 1 81.56 139 LEU B O 1
ATOM 2926 N N . TYR B 1 140 ? 20.016 6.086 6.129 1 76.81 140 TYR B N 1
ATOM 2927 C CA . TYR B 1 140 ? 20.078 7.508 5.816 1 76.81 140 TYR B CA 1
ATOM 2928 C C . TYR B 1 140 ? 21.062 8.219 6.738 1 76.81 140 TYR B C 1
ATOM 2930 O O . TYR B 1 140 ? 21.312 7.766 7.855 1 76.81 140 TYR B O 1
ATOM 2938 N N . ASP B 1 141 ? 21.547 9.32 6.164 1 72.94 141 ASP B N 1
ATOM 2939 C CA . ASP B 1 141 ? 22.547 10.055 6.938 1 72.94 141 ASP B CA 1
ATOM 2940 C C . ASP B 1 141 ? 21.922 10.68 8.188 1 72.94 141 ASP B C 1
ATOM 2942 O O . ASP B 1 141 ? 22.5 10.641 9.266 1 72.94 141 ASP B O 1
ATOM 2946 N N . ASP B 1 142 ? 20.734 11.391 7.996 1 72.5 142 ASP B N 1
ATOM 2947 C CA . ASP B 1 142 ? 20.078 11.977 9.164 1 72.5 142 ASP B CA 1
ATOM 2948 C C . ASP B 1 142 ? 18.562 12.078 8.969 1 72.5 142 ASP B C 1
ATOM 2950 O O . ASP B 1 142 ? 18.062 11.789 7.883 1 72.5 142 ASP B O 1
ATOM 2954 N N . VAL B 1 143 ? 17.953 12.375 10.047 1 75.94 143 VAL B N 1
ATOM 2955 C CA . VAL B 1 143 ? 16.5 12.453 10.094 1 75.94 143 VAL B CA 1
ATOM 2956 C C . VAL B 1 143 ? 16 13.492 9.086 1 75.94 143 VAL B C 1
ATOM 2958 O O . VAL B 1 143 ? 14.945 13.312 8.477 1 75.94 143 VAL B O 1
ATOM 2961 N N . VAL B 1 144 ? 16.812 14.438 8.812 1 70.06 144 VAL B N 1
ATOM 2962 C CA . VAL B 1 144 ? 16.422 15.531 7.926 1 70.06 144 VAL B CA 1
ATOM 2963 C C . VAL B 1 144 ? 16.375 15.031 6.48 1 70.06 144 VAL B C 1
ATOM 2965 O O . VAL B 1 144 ? 15.406 15.305 5.762 1 70.06 144 VAL B O 1
ATOM 2968 N N . ASN B 1 145 ? 17.391 14.289 6.188 1 70.62 145 ASN B N 1
ATOM 2969 C CA . ASN B 1 145 ? 17.422 13.75 4.832 1 70.62 145 ASN B CA 1
ATOM 2970 C C . ASN B 1 145 ? 16.266 12.797 4.578 1 70.62 145 ASN B C 1
ATOM 2972 O O . ASN B 1 145 ? 15.695 12.773 3.486 1 70.62 145 ASN B O 1
ATOM 2976 N N . MET B 1 146 ? 15.961 12.125 5.621 1 74.12 146 MET B N 1
ATOM 2977 C CA . MET B 1 146 ? 14.805 11.234 5.516 1 74.12 146 MET B CA 1
ATOM 2978 C C . MET B 1 146 ? 13.523 12.031 5.281 1 74.12 146 MET B C 1
ATOM 2980 O O . MET B 1 146 ? 12.719 11.688 4.418 1 74.12 146 MET B O 1
ATOM 2984 N N . MET B 1 147 ? 13.359 13.047 6.062 1 73.31 147 MET B N 1
ATOM 2985 C CA . MET B 1 147 ? 12.172 13.891 5.945 1 73.31 147 MET B CA 1
ATOM 2986 C C . MET B 1 147 ? 12.055 14.469 4.539 1 73.31 147 MET B C 1
ATOM 2988 O O . MET B 1 147 ? 10.977 14.461 3.947 1 73.31 147 MET B O 1
ATOM 2992 N N . ILE B 1 148 ? 13.164 14.852 4.012 1 66.25 148 ILE B N 1
ATOM 2993 C CA . ILE B 1 148 ? 13.195 15.43 2.674 1 66.25 148 ILE B CA 1
ATOM 2994 C C . ILE B 1 148 ? 12.766 14.391 1.645 1 66.25 148 ILE B C 1
ATOM 2996 O O . ILE B 1 148 ? 11.93 14.672 0.784 1 66.25 148 ILE B O 1
ATOM 3000 N N . GLU B 1 149 ? 13.203 13.297 1.817 1 65.19 149 GLU B N 1
ATOM 3001 C CA . GLU B 1 149 ? 12.891 12.242 0.858 1 65.19 149 GLU B CA 1
ATOM 3002 C C . GLU B 1 149 ? 11.422 11.844 0.935 1 65.19 149 GLU B C 1
ATOM 3004 O O . GLU B 1 149 ? 10.781 11.609 -0.092 1 65.19 149 GLU B O 1
ATOM 3009 N N . GLU B 1 150 ? 11.023 11.82 2.115 1 64.75 150 GLU B N 1
ATOM 3010 C CA . GLU B 1 150 ? 9.617 11.461 2.297 1 64.75 150 GLU B CA 1
ATOM 3011 C C . GLU B 1 150 ? 8.695 12.547 1.753 1 64.75 150 GLU B C 1
ATOM 3013 O O . GLU B 1 150 ? 7.652 12.25 1.172 1 64.75 150 GLU B O 1
ATOM 3018 N N . SER B 1 151 ? 9.047 13.719 2.041 1 59.97 151 SER B N 1
ATOM 3019 C CA . SER B 1 151 ? 8.281 14.828 1.479 1 59.97 151 SER B CA 1
ATOM 3020 C C . SER B 1 151 ? 8.266 14.766 -0.045 1 59.97 151 SER B C 1
ATOM 3022 O O . SER B 1 151 ? 7.242 15.07 -0.669 1 59.97 151 SER B O 1
ATOM 3024 N N . ALA B 1 152 ? 9.367 14.328 -0.482 1 51.94 152 ALA B N 1
ATOM 3025 C CA . ALA B 1 152 ? 9.477 14.203 -1.934 1 51.94 152 ALA B CA 1
ATOM 3026 C C . ALA B 1 152 ? 8.586 13.07 -2.455 1 51.94 152 ALA B C 1
ATOM 3028 O O . ALA B 1 152 ? 8.039 13.164 -3.557 1 51.94 152 ALA B O 1
ATOM 3029 N N . ARG B 1 153 ? 8.578 12.078 -1.666 1 52.5 153 ARG B N 1
ATOM 3030 C CA . ARG B 1 153 ? 7.746 10.953 -2.068 1 52.5 153 ARG B CA 1
ATOM 3031 C C . ARG B 1 153 ? 6.27 11.32 -2.031 1 52.5 153 ARG B C 1
ATOM 3033 O O . ARG B 1 153 ? 5.477 10.812 -2.822 1 52.5 153 ARG B O 1
ATOM 3040 N N . GLU B 1 154 ? 5.918 12.039 -1.024 1 50.72 154 GLU B N 1
ATOM 3041 C CA . GLU B 1 154 ? 4.543 12.523 -0.907 1 50.72 154 GLU B CA 1
ATOM 3042 C C . GLU B 1 154 ? 4.145 13.359 -2.119 1 50.72 154 GLU B C 1
ATOM 3044 O O . GLU B 1 154 ? 2.982 13.359 -2.527 1 50.72 154 GLU B O 1
ATOM 3049 N N . VAL B 1 155 ? 5.195 14.141 -2.576 1 44.31 155 VAL B N 1
ATOM 3050 C CA . VAL B 1 155 ? 4.984 14.984 -3.752 1 44.31 155 VAL B CA 1
ATOM 3051 C C . VAL B 1 155 ? 4.871 14.109 -4.996 1 44.31 155 VAL B C 1
ATOM 3053 O O . VAL B 1 155 ? 4.789 14.617 -6.117 1 44.31 155 VAL B O 1
ATOM 3056 N N . ARG B 1 156 ? 4.98 12.922 -4.863 1 46.06 156 ARG B N 1
ATOM 3057 C CA . ARG B 1 156 ? 4.836 12.219 -6.133 1 46.06 156 ARG B CA 1
ATOM 3058 C C . ARG B 1 156 ? 3.492 12.539 -6.785 1 46.06 156 ARG B C 1
ATOM 3060 O O . ARG B 1 156 ? 3.014 11.781 -7.633 1 46.06 156 ARG B O 1
ATOM 3067 N N . THR B 1 157 ? 2.844 13.367 -6.273 1 47.88 157 THR B N 1
ATOM 3068 C CA . THR B 1 157 ? 1.697 13.789 -7.07 1 47.88 157 THR B CA 1
ATOM 3069 C C . THR B 1 157 ? 2.145 14.648 -8.25 1 47.88 157 THR B C 1
ATOM 3071 O O . THR B 1 157 ? 2.879 15.617 -8.07 1 47.88 157 THR B O 1
ATOM 3074 N N . VAL B 1 158 ? 2.5 13.961 -9.273 1 53.62 158 VAL B N 1
ATOM 3075 C CA . VAL B 1 158 ? 2.719 14.727 -10.5 1 53.62 158 VAL B CA 1
ATOM 3076 C C . VAL B 1 158 ? 1.489 15.578 -10.805 1 53.62 158 VAL B C 1
ATOM 3078 O O . VAL B 1 158 ? 0.355 15.125 -10.625 1 53.62 158 VAL B O 1
ATOM 3081 N N . PRO B 1 159 ? 1.936 16.828 -10.953 1 61.97 159 PRO B N 1
ATOM 3082 C CA . PRO B 1 159 ? 0.8 17.656 -11.367 1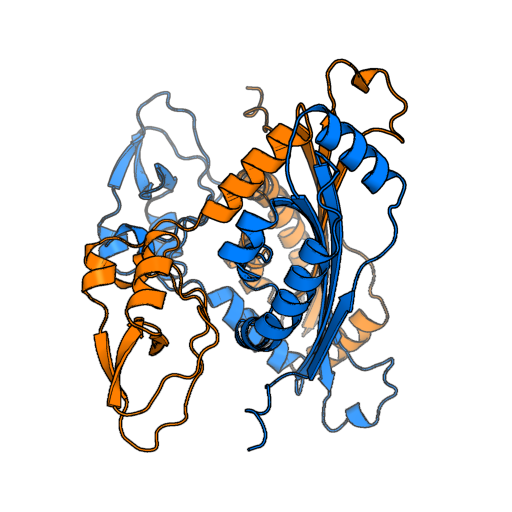 61.97 159 PRO B CA 1
ATOM 3083 C C . PRO B 1 159 ? 0.098 17.125 -12.609 1 61.97 159 PRO B C 1
ATOM 3085 O O . PRO B 1 159 ? 0.713 16.406 -13.414 1 61.97 159 PRO B O 1
ATOM 3088 N N . ALA B 1 160 ? -1.117 17.219 -12.562 1 73.88 160 ALA B N 1
ATOM 3089 C CA . ALA B 1 160 ? -1.817 17 -13.828 1 73.88 160 ALA B CA 1
ATOM 3090 C C . ALA B 1 160 ? -1.375 18 -14.883 1 73.88 160 ALA B C 1
ATOM 3092 O O . ALA B 1 160 ? -0.991 19.141 -14.555 1 73.88 160 ALA B O 1
ATOM 3093 N N . SER B 1 161 ? -1.307 17.547 -16.094 1 74.81 161 SER B N 1
ATOM 3094 C CA . SER B 1 161 ? -1.014 18.484 -17.172 1 74.81 161 SER B CA 1
ATOM 3095 C C . SER B 1 161 ? -2.041 19.625 -17.219 1 74.81 161 SER B C 1
ATOM 3097 O O . SER B 1 161 ? -3.195 19.422 -16.812 1 74.81 161 SER B O 1
ATOM 3099 N N . LYS B 1 162 ? -1.499 20.781 -17.688 1 81.5 162 LYS B N 1
ATOM 3100 C CA . LYS B 1 162 ? -2.398 21.922 -17.844 1 81.5 162 LYS B CA 1
ATOM 3101 C C . LYS B 1 162 ? -3.582 21.578 -18.75 1 81.5 162 LYS B C 1
ATOM 3103 O O . LYS B 1 162 ? -4.719 21.969 -18.469 1 81.5 162 LYS B O 1
ATOM 3108 N N . ALA B 1 163 ? -3.27 20.828 -19.734 1 80.62 163 ALA B N 1
ATOM 3109 C CA . ALA B 1 163 ? -4.316 20.422 -20.672 1 80.62 163 ALA B CA 1
ATOM 3110 C C . ALA B 1 163 ? -5.359 19.547 -19.984 1 80.62 163 ALA B C 1
ATOM 3112 O O . ALA B 1 163 ? -6.562 19.703 -20.203 1 80.62 163 ALA B O 1
ATOM 3113 N N . ALA B 1 164 ? -4.898 18.688 -19.141 1 79.56 164 ALA B N 1
ATOM 3114 C CA . ALA B 1 164 ? -5.812 17.797 -18.438 1 79.56 164 ALA B CA 1
ATOM 3115 C C . ALA B 1 164 ? -6.707 18.578 -17.484 1 79.56 164 ALA B C 1
ATOM 3117 O O . ALA B 1 164 ? -7.906 18.297 -17.375 1 79.56 164 ALA B O 1
ATOM 3118 N N . ILE B 1 165 ? -6.105 19.531 -16.906 1 87.56 165 ILE B N 1
ATOM 3119 C CA . ILE B 1 165 ? -6.859 20.328 -15.953 1 87.56 165 ILE B CA 1
ATOM 3120 C C . ILE B 1 165 ? -7.918 21.156 -16.688 1 87.56 165 ILE B C 1
ATOM 3122 O O . ILE B 1 165 ? -9.062 21.234 -16.25 1 87.56 165 ILE B O 1
ATOM 3126 N N . GLU B 1 166 ? -7.496 21.656 -17.797 1 86.75 166 GLU B N 1
ATOM 3127 C CA . GLU B 1 166 ? -8.391 22.516 -18.578 1 86.75 166 GLU B CA 1
ATOM 3128 C C . GLU B 1 166 ? -9.516 21.688 -19.219 1 86.75 166 GLU B C 1
ATOM 3130 O O . GLU B 1 166 ? -10.555 22.234 -19.594 1 86.75 166 GLU B O 1
ATOM 3135 N N . SER B 1 167 ? -9.266 20.406 -19.266 1 85.12 167 SER B N 1
ATOM 3136 C CA . SER B 1 167 ? -10.227 19.547 -19.938 1 85.12 167 SER B CA 1
ATOM 3137 C C . SER B 1 167 ? -11.305 19.047 -18.984 1 85.12 167 SER B C 1
ATOM 3139 O O . SER B 1 167 ? -12.219 18.328 -19.375 1 85.12 167 SER B O 1
ATOM 3141 N N . LEU B 1 168 ? -11.18 19.469 -17.797 1 89.38 168 LEU B N 1
ATOM 3142 C CA . LEU B 1 168 ? -12.148 19 -16.812 1 89.38 168 LEU B CA 1
ATOM 3143 C C . LEU B 1 168 ? -13.555 19.469 -17.172 1 89.38 168 LEU B C 1
ATOM 3145 O O . LEU B 1 168 ? -13.734 20.609 -17.625 1 89.38 168 LEU B O 1
ATOM 3149 N N . LYS B 1 169 ? -14.492 18.562 -16.969 1 88.81 169 LYS B N 1
ATOM 3150 C CA . LYS B 1 169 ? -15.875 18.859 -17.312 1 88.81 169 LYS B CA 1
ATOM 3151 C C . LYS B 1 169 ? -16.5 19.812 -16.281 1 88.81 169 LYS B C 1
ATOM 3153 O O . LYS B 1 169 ? -16.422 19.578 -15.078 1 88.81 169 LYS B O 1
ATOM 3158 N N . LYS B 1 170 ? -17.062 20.859 -16.844 1 90.88 170 LYS B N 1
ATOM 3159 C CA . LYS B 1 170 ? -17.859 21.766 -16.016 1 90.88 170 LYS B CA 1
ATOM 3160 C C . LYS B 1 170 ? -19.266 21.234 -15.812 1 90.88 170 LYS B C 1
ATOM 3162 O O . LYS B 1 170 ? -19.922 20.812 -16.766 1 90.88 170 LYS B O 1
ATOM 3167 N N . VAL B 1 171 ? -19.594 21.125 -14.555 1 86.75 171 VAL B N 1
ATOM 3168 C CA . VAL B 1 171 ? -20.922 20.625 -14.227 1 86.75 171 VAL B CA 1
ATOM 3169 C C . VAL B 1 171 ? -21.688 21.656 -13.391 1 86.75 171 VAL B C 1
ATOM 3171 O O . VAL B 1 171 ? -21.156 22.156 -12.391 1 86.75 171 VAL B O 1
ATOM 3174 N N . ASN B 1 172 ? -22.844 22 -13.82 1 85.44 172 ASN B N 1
ATOM 3175 C CA . ASN B 1 172 ? -23.734 22.844 -13.023 1 85.44 172 ASN B CA 1
ATOM 3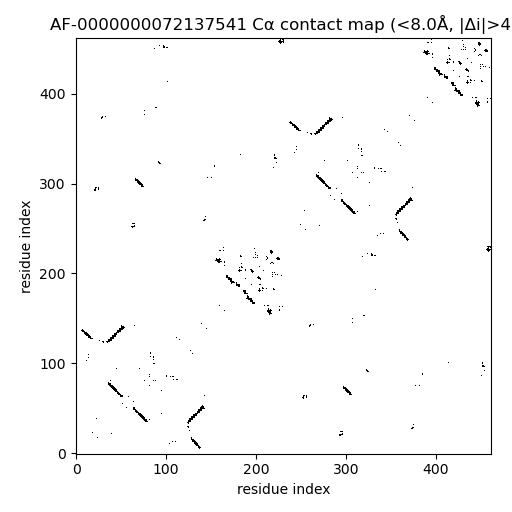176 C C . ASN B 1 172 ? -24.594 22.016 -12.07 1 85.44 172 ASN B C 1
ATOM 3178 O O . ASN B 1 172 ? -25.328 21.141 -12.508 1 85.44 172 ASN B O 1
ATOM 3182 N N . LEU B 1 173 ? -24.266 22.266 -10.852 1 80.25 173 LEU B N 1
ATOM 3183 C CA . LEU B 1 173 ? -25.062 21.531 -9.875 1 80.25 173 LEU B CA 1
ATOM 3184 C C . LEU B 1 173 ? -26.516 22 -9.875 1 80.25 173 LEU B C 1
ATOM 3186 O O . LEU B 1 173 ? -26.781 23.188 -9.703 1 80.25 173 LEU B O 1
ATOM 3190 N N . GLU B 1 174 ? -27.312 21.047 -10.281 1 73.19 174 GLU B N 1
ATOM 3191 C CA . GLU B 1 174 ? -28.734 21.406 -10.359 1 73.19 174 GLU B CA 1
ATOM 3192 C C . GLU B 1 174 ? -29.344 21.547 -8.961 1 73.19 174 GLU B C 1
ATOM 3194 O O . GLU B 1 174 ? -28.797 21.016 -7.988 1 73.19 174 GLU B O 1
ATOM 3199 N N . LYS B 1 175 ? -30.391 22.188 -8.961 1 68.25 175 LYS B N 1
ATOM 3200 C CA . LYS B 1 175 ? -31.172 22.344 -7.742 1 68.25 175 LYS B CA 1
ATOM 3201 C C . LYS B 1 175 ? -31.688 21 -7.246 1 68.25 175 LYS B C 1
ATOM 3203 O O . LYS B 1 175 ? -32.188 20.188 -8.031 1 68.25 175 LYS B O 1
ATOM 3208 N N . GLY B 1 176 ? -31.328 20.516 -5.906 1 62.06 176 GLY B N 1
ATOM 3209 C CA . GLY B 1 176 ? -31.828 19.281 -5.32 1 62.06 176 GLY B CA 1
ATOM 3210 C C . GLY B 1 176 ? -30.766 18.188 -5.254 1 62.06 176 GLY B C 1
ATOM 3211 O O . GLY B 1 176 ? -31.016 17.109 -4.711 1 62.06 176 GLY B O 1
ATOM 3212 N N . MET B 1 177 ? -29.828 18.391 -6.031 1 56.69 177 MET B N 1
ATOM 3213 C CA . MET B 1 177 ? -28.812 17.344 -6.02 1 56.69 177 MET B CA 1
ATOM 3214 C C . MET B 1 177 ? -28.078 17.312 -4.684 1 56.69 177 MET B C 1
ATOM 3216 O O . MET B 1 177 ? -27.906 18.359 -4.035 1 56.69 177 MET B O 1
ATOM 3220 N N . THR B 1 178 ? -27.938 16.125 -4.238 1 56.91 178 THR B N 1
ATOM 3221 C CA . THR B 1 178 ? -27.297 15.891 -2.953 1 56.91 178 THR B CA 1
ATOM 3222 C C . THR B 1 178 ? -25.969 16.641 -2.869 1 56.91 178 THR B C 1
ATOM 3224 O O . THR B 1 178 ? -25.156 16.594 -3.793 1 56.91 178 THR B O 1
ATOM 3227 N N . LYS B 1 179 ? -25.953 17.578 -1.904 1 59.97 179 LYS B N 1
ATOM 3228 C CA . LYS B 1 179 ? -24.812 18.406 -1.545 1 59.97 179 LYS B CA 1
ATOM 3229 C C . LYS B 1 179 ? -23.609 17.562 -1.114 1 59.97 179 LYS B C 1
ATOM 3231 O O . LYS B 1 179 ? -23.625 16.969 -0.036 1 59.97 179 LYS B O 1
ATOM 3236 N N . GLU B 1 180 ? -22.828 17.203 -2.1 1 67.38 180 GLU B N 1
ATOM 3237 C CA . GLU B 1 180 ? -21.562 16.578 -1.751 1 67.38 180 GLU B CA 1
ATOM 3238 C C . GLU B 1 180 ? -20.516 17.609 -1.312 1 67.38 180 GLU B C 1
ATOM 3240 O O . GLU B 1 180 ? -20.594 18.766 -1.707 1 67.38 180 GLU B O 1
ATOM 3245 N N . SER B 1 181 ? -19.844 17.297 -0.241 1 71.5 181 SER B N 1
ATOM 3246 C CA . SER B 1 181 ? -18.75 18.188 0.188 1 71.5 181 SER B CA 1
ATOM 3247 C C . SER B 1 181 ? -17.516 17.984 -0.668 1 71.5 181 SER B C 1
ATOM 3249 O O . SER B 1 181 ? -17.219 16.859 -1.096 1 71.5 181 SER B O 1
ATOM 3251 N N . CYS B 1 182 ? -17 19.078 -0.995 1 77.75 182 CYS B N 1
ATOM 3252 C CA . CYS B 1 182 ? -15.703 19.047 -1.666 1 77.75 182 CYS B CA 1
ATOM 3253 C C . CYS B 1 182 ? -14.656 18.375 -0.791 1 77.75 182 CYS B C 1
ATOM 3255 O O . CYS B 1 182 ? -14.375 18.828 0.318 1 77.75 182 CYS B O 1
ATOM 3257 N N . SER B 1 183 ? -14.156 17.422 -1.227 1 71.62 183 SER B N 1
ATOM 3258 C CA . SER B 1 183 ? -13.234 16.656 -0.404 1 71.62 183 SER B CA 1
ATOM 3259 C C . SER B 1 183 ? -11.914 17.391 -0.21 1 71.62 183 SER B C 1
ATOM 3261 O O . SER B 1 183 ? -11.086 17 0.607 1 71.62 183 SER B O 1
ATOM 3263 N N . VAL B 1 184 ? -11.727 18.469 -0.945 1 71.56 184 VAL B N 1
ATOM 3264 C CA . VAL B 1 184 ? -10.5 19.25 -0.844 1 71.56 184 VAL B CA 1
ATOM 3265 C C . VAL B 1 184 ? -10.641 20.297 0.26 1 71.56 184 VAL B C 1
ATOM 3267 O O . VAL B 1 184 ? -9.75 20.453 1.101 1 71.56 184 VAL B O 1
ATOM 3270 N N . CYS B 1 185 ? -11.727 21 0.31 1 66.19 185 CYS B N 1
ATOM 3271 C CA . CYS B 1 185 ? -11.898 22.062 1.29 1 66.19 185 CYS B CA 1
ATOM 3272 C C . CYS B 1 185 ? -12.93 21.672 2.344 1 66.19 185 CYS B C 1
ATOM 3274 O O . CYS B 1 185 ? -13.133 22.406 3.318 1 66.19 185 CYS B O 1
ATOM 3276 N N . LEU B 1 186 ? -13.578 20.641 2.158 1 65.31 186 LEU B N 1
ATOM 3277 C CA . LEU B 1 186 ? -14.578 20.062 3.047 1 65.31 186 LEU B CA 1
ATOM 3278 C C . LEU B 1 186 ? -15.812 20.938 3.141 1 65.31 186 LEU B C 1
ATOM 3280 O O . LEU B 1 186 ? -16.703 20.703 3.969 1 65.31 186 LEU B O 1
ATOM 3284 N N . GLU B 1 187 ? -15.914 21.906 2.289 1 74.62 187 GLU B N 1
ATOM 3285 C CA . GLU B 1 187 ? -17.125 22.734 2.219 1 74.62 187 GLU B CA 1
ATOM 3286 C C . GLU B 1 187 ? -18.156 22.109 1.292 1 74.62 187 GLU B C 1
ATOM 3288 O O . GLU B 1 187 ? -17.812 21.422 0.333 1 74.62 187 GLU B O 1
ATOM 3293 N N . GLU B 1 188 ? -19.391 22.328 1.641 1 78.62 188 GLU B N 1
ATOM 3294 C CA . GLU B 1 188 ? -20.484 21.797 0.83 1 78.62 188 GLU B CA 1
ATOM 3295 C C . GLU B 1 188 ? -20.5 22.438 -0.555 1 78.62 188 GLU B C 1
ATOM 3297 O O . GLU B 1 188 ? -20.266 23.641 -0.692 1 78.62 188 GLU B O 1
ATOM 3302 N N . LEU B 1 189 ? -20.656 21.547 -1.553 1 83.25 189 LEU B N 1
ATOM 3303 C CA . LEU B 1 189 ? -20.922 22.062 -2.891 1 83.25 189 LEU B CA 1
ATOM 3304 C C . LEU B 1 189 ? -22.328 22.625 -2.994 1 83.25 189 LEU B C 1
ATOM 3306 O O . LEU B 1 189 ? -23.297 21.953 -2.625 1 83.25 189 LEU B O 1
ATOM 3310 N N . ILE B 1 190 ? -22.438 23.859 -3.303 1 80.81 190 ILE B N 1
ATOM 3311 C CA . ILE B 1 190 ? -23.719 24.562 -3.232 1 80.81 190 ILE B CA 1
ATOM 3312 C C . ILE B 1 190 ? -24.438 24.453 -4.574 1 80.81 190 ILE B C 1
ATOM 3314 O O . ILE B 1 190 ? -23.812 24.359 -5.621 1 80.81 190 ILE B O 1
ATOM 3318 N N . GLU B 1 191 ? -25.781 24.531 -4.391 1 76.12 191 GLU B N 1
ATOM 3319 C CA . GLU B 1 191 ? -26.625 24.531 -5.574 1 76.12 191 GLU B CA 1
ATOM 3320 C C . GLU B 1 191 ? -26.359 25.75 -6.445 1 76.12 191 GLU B C 1
ATOM 3322 O O . GLU B 1 191 ? -26.078 26.844 -5.93 1 76.12 191 GLU B O 1
ATOM 3327 N N . GLU B 1 192 ? -26.406 25.469 -7.809 1 77 192 GLU B N 1
ATOM 3328 C CA . GLU B 1 192 ? -26.25 26.5 -8.828 1 77 192 GLU B CA 1
ATOM 3329 C C . GLU B 1 192 ? -24.781 26.922 -8.969 1 77 192 GLU B C 1
ATOM 3331 O O . GLU B 1 192 ? -24.484 27.922 -9.625 1 77 192 GLU B O 1
ATOM 3336 N N . GLU B 1 193 ? -23.922 26.188 -8.258 1 81.25 193 GLU B N 1
ATOM 3337 C CA . GLU B 1 193 ? -22.5 26.422 -8.477 1 81.25 193 GLU B CA 1
ATOM 3338 C C . GLU B 1 193 ? -21.938 25.531 -9.578 1 81.25 193 GLU B C 1
ATOM 3340 O O . GLU B 1 193 ? -22.422 24.406 -9.781 1 81.25 193 GLU B O 1
ATOM 3345 N N . GLU B 1 194 ? -21.109 26.219 -10.359 1 88.44 194 GLU B N 1
ATOM 3346 C CA . GLU B 1 194 ? -20.391 25.438 -11.359 1 88.44 194 GLU B CA 1
ATOM 3347 C C . GLU B 1 194 ? -19.203 24.719 -10.742 1 88.44 194 GLU B C 1
ATOM 3349 O O . GLU B 1 194 ? -18.312 25.359 -10.164 1 88.44 194 GLU B O 1
ATOM 3354 N N . VAL B 1 195 ? -19.281 23.406 -10.812 1 89.94 195 VAL B N 1
ATOM 3355 C CA . VAL B 1 195 ? -18.203 22.594 -10.242 1 89.94 195 VAL B CA 1
ATOM 3356 C C . VAL B 1 195 ? -17.484 21.859 -11.359 1 89.94 195 VAL B C 1
ATOM 3358 O O . VAL B 1 195 ? -17.906 21.875 -12.516 1 89.94 195 VAL B O 1
ATOM 3361 N N . LEU B 1 196 ? -16.266 21.375 -11.07 1 91 196 LEU B N 1
ATOM 3362 C CA . LEU B 1 196 ? -15.516 20.578 -12.016 1 91 196 LEU B CA 1
ATOM 3363 C C . LEU B 1 196 ? -15.57 19.094 -11.641 1 91 196 LEU B C 1
ATOM 3365 O O . LEU B 1 196 ? -15.484 18.75 -10.461 1 91 196 LEU B O 1
ATOM 3369 N N . ALA B 1 197 ? -15.859 18.359 -12.688 1 86.62 197 ALA B N 1
ATOM 3370 C CA . ALA B 1 197 ? -15.875 16.922 -12.508 1 86.62 197 ALA B CA 1
ATOM 3371 C C . ALA B 1 197 ? -14.648 16.266 -13.141 1 86.62 197 ALA B C 1
ATOM 3373 O O . ALA B 1 197 ? -14.289 16.578 -14.281 1 86.62 197 ALA B O 1
ATOM 3374 N N . MET B 1 198 ? -14.055 15.391 -12.297 1 84.62 198 MET B N 1
ATOM 3375 C CA . MET B 1 198 ? -12.984 14.586 -12.867 1 84.62 198 MET B CA 1
ATOM 3376 C C . MET B 1 198 ? -13.539 13.453 -13.719 1 84.62 198 MET B C 1
ATOM 3378 O O . MET B 1 198 ? -14.734 13.156 -13.648 1 84.62 198 MET B O 1
ATOM 3382 N N . PRO B 1 199 ? -12.609 12.852 -14.578 1 78.69 199 PRO B N 1
ATOM 3383 C CA . PRO B 1 199 ? -13.109 11.75 -15.422 1 78.69 199 PRO B CA 1
ATOM 3384 C C . PRO B 1 199 ? -13.727 10.625 -14.602 1 78.69 199 PRO B C 1
ATOM 3386 O O . PRO B 1 199 ? -14.594 9.898 -15.102 1 78.69 199 PRO B O 1
ATOM 3389 N N . CYS B 1 200 ? -13.344 10.578 -13.398 1 70.44 200 CYS B N 1
ATOM 3390 C CA . CYS B 1 200 ? -13.891 9.57 -12.5 1 70.44 200 CYS B CA 1
ATOM 3391 C C . CYS B 1 200 ? -15.25 9.992 -11.961 1 70.44 200 CYS B C 1
ATOM 3393 O O . CYS B 1 200 ? -15.828 9.312 -11.109 1 70.44 200 CYS B O 1
ATOM 3395 N N . LYS B 1 201 ? -15.719 11.086 -12.266 1 75.94 201 LYS B N 1
ATOM 3396 C CA . LYS B 1 201 ? -17.062 11.617 -12.008 1 75.94 201 LYS B CA 1
ATOM 3397 C C . LYS B 1 201 ? -17.141 12.258 -10.625 1 75.94 201 LYS B C 1
ATOM 3399 O O . LYS B 1 201 ? -18.203 12.734 -10.219 1 75.94 201 LYS B O 1
ATOM 3404 N N . HIS B 1 202 ? -16.062 12.344 -9.883 1 79.88 202 HIS B N 1
ATOM 3405 C CA . HIS B 1 202 ? -16.078 13.094 -8.633 1 79.88 202 HIS B CA 1
ATOM 3406 C C . HIS B 1 202 ? -16 14.594 -8.891 1 79.88 202 HIS B C 1
ATOM 3408 O O . HIS B 1 202 ? -15.281 15.039 -9.781 1 79.88 202 HIS B O 1
ATOM 3414 N N . MET B 1 203 ? -16.812 15.336 -8.086 1 83.81 203 MET B N 1
ATOM 3415 C CA . MET B 1 203 ? -16.969 16.766 -8.32 1 83.81 203 MET B CA 1
ATOM 3416 C C . MET B 1 203 ? -16.328 17.578 -7.191 1 83.81 203 MET B C 1
ATOM 3418 O O . MET B 1 203 ? -16.391 17.188 -6.023 1 83.81 203 MET B O 1
ATOM 3422 N N . TYR B 1 204 ? -15.734 18.688 -7.602 1 86.19 204 TYR B N 1
ATOM 3423 C CA . TYR B 1 204 ? -15.023 19.562 -6.684 1 86.19 204 TYR B CA 1
ATOM 3424 C C . TYR B 1 204 ? -15.258 21.031 -7.039 1 86.19 204 TYR B C 1
ATOM 3426 O O . TYR B 1 204 ? -15.648 21.344 -8.164 1 86.19 204 TYR B O 1
ATOM 3434 N N . HIS B 1 205 ? -15.109 21.938 -6.02 1 87.81 205 HIS B N 1
ATOM 3435 C CA . HIS B 1 205 ? -14.992 23.344 -6.387 1 87.81 205 HIS B CA 1
ATOM 3436 C C . HIS B 1 205 ? -13.93 23.547 -7.457 1 87.81 205 HIS B C 1
ATOM 3438 O O . HIS B 1 205 ? -12.891 22.875 -7.441 1 87.81 205 HIS B O 1
ATOM 3444 N N . GLN B 1 206 ? -14.25 24.484 -8.297 1 90.19 206 GLN B N 1
ATOM 3445 C CA . GLN B 1 206 ? -13.344 24.719 -9.414 1 90.19 206 GLN B CA 1
ATOM 3446 C C . GLN B 1 206 ? -11.93 25.031 -8.922 1 90.19 206 GLN B C 1
ATOM 3448 O O . GLN B 1 206 ? -10.961 24.422 -9.359 1 90.19 206 GLN B O 1
ATOM 3453 N N . GLU B 1 207 ? -11.844 25.922 -8.008 1 89.69 207 GLU B N 1
ATOM 3454 C CA . GLU B 1 207 ? -10.531 26.328 -7.516 1 89.69 207 GLU B CA 1
ATOM 3455 C C . GLU B 1 207 ? -9.859 25.203 -6.734 1 89.69 207 GLU B C 1
ATOM 3457 O O . GLU B 1 207 ? -8.648 25 -6.844 1 89.69 207 GLU B O 1
ATOM 3462 N N . CYS B 1 208 ? -10.672 24.484 -6.059 1 84.69 208 CYS B N 1
ATOM 3463 C CA . CYS B 1 208 ? -10.141 23.406 -5.23 1 84.69 208 CYS B CA 1
ATOM 3464 C C . CYS B 1 208 ? -9.469 22.344 -6.086 1 84.69 208 CYS B C 1
ATOM 3466 O O . CYS B 1 208 ? -8.305 22 -5.852 1 84.69 208 CYS B O 1
ATOM 3468 N N . ILE B 1 209 ? -10.195 21.922 -7.027 1 87.88 209 ILE B N 1
ATOM 3469 C CA . ILE B 1 209 ? -9.672 20.812 -7.82 1 87.88 209 ILE B CA 1
ATOM 3470 C C . ILE B 1 209 ? -8.531 21.312 -8.703 1 87.88 209 ILE B C 1
ATOM 3472 O O . ILE B 1 209 ? -7.539 20.594 -8.914 1 87.88 209 ILE B O 1
ATOM 3476 N N . THR B 1 210 ? -8.664 22.484 -9.242 1 88.19 210 THR B N 1
ATOM 3477 C CA . THR B 1 210 ? -7.609 23.031 -10.086 1 88.19 210 THR B CA 1
ATOM 3478 C C . THR B 1 210 ? -6.301 23.156 -9.312 1 88.19 210 THR B C 1
ATOM 3480 O O . THR B 1 210 ? -5.25 22.719 -9.789 1 88.19 210 THR B O 1
ATOM 3483 N N . ASN B 1 211 ? -6.324 23.625 -8.156 1 83.94 211 ASN B N 1
ATOM 3484 C CA . ASN B 1 211 ? -5.141 23.766 -7.312 1 83.94 211 ASN B CA 1
ATOM 3485 C C . ASN B 1 211 ? -4.566 22.406 -6.922 1 83.94 211 ASN B C 1
ATOM 3487 O O . ASN B 1 211 ? -3.348 22.234 -6.906 1 83.94 211 ASN B O 1
ATOM 3491 N N . TRP B 1 212 ? -5.418 21.578 -6.59 1 79.38 212 TRP B N 1
ATOM 3492 C CA . TRP B 1 212 ? -5.023 20.219 -6.211 1 79.38 212 TRP B CA 1
ATOM 3493 C C . TRP B 1 212 ? -4.262 19.531 -7.34 1 79.38 212 TRP B C 1
ATOM 3495 O O . TRP B 1 212 ? -3.166 19.016 -7.129 1 79.38 212 TRP B O 1
ATOM 3505 N N . LEU B 1 213 ? -4.867 19.641 -8.508 1 81.81 213 LEU B N 1
ATOM 3506 C CA . LEU B 1 213 ? -4.34 18.906 -9.656 1 81.81 213 LEU B CA 1
ATOM 3507 C C . LEU B 1 213 ? -3.029 19.531 -10.133 1 81.81 213 LEU B C 1
ATOM 3509 O O . LEU B 1 213 ? -2.25 18.875 -10.836 1 81.81 213 LEU B O 1
ATOM 3513 N N . GLN B 1 214 ? -2.838 20.703 -9.789 1 79.19 214 GLN B N 1
ATOM 3514 C CA . GLN B 1 214 ? -1.56 21.344 -10.102 1 79.19 214 GLN B CA 1
ATOM 3515 C C . GLN B 1 214 ? -0.428 20.719 -9.281 1 79.19 214 GLN B C 1
ATOM 3517 O O . GLN B 1 214 ? 0.748 20.891 -9.609 1 79.19 214 GLN B O 1
ATOM 3522 N N . ARG B 1 215 ? -0.853 20 -8.297 1 69.56 215 ARG B N 1
ATOM 3523 C CA . ARG B 1 215 ? 0.137 19.391 -7.414 1 69.56 215 ARG B CA 1
ATOM 3524 C C . ARG B 1 215 ? 0.088 17.859 -7.508 1 69.56 215 ARG B C 1
ATOM 3526 O O . ARG B 1 215 ? 1.124 17.203 -7.438 1 69.56 215 ARG B O 1
ATOM 3533 N N . CYS B 1 216 ? -1.033 17.453 -7.57 1 70.62 216 CYS B N 1
ATOM 3534 C CA . CYS B 1 216 ? -1.3 16.016 -7.605 1 70.62 216 CYS B CA 1
ATOM 3535 C C . CYS B 1 216 ? -2.217 15.656 -8.766 1 70.62 216 CYS B C 1
ATOM 3537 O O . CYS B 1 216 ? -3.283 16.25 -8.93 1 70.62 216 CYS B O 1
ATOM 3539 N N . ASP B 1 217 ? -1.895 14.617 -9.469 1 74.38 217 ASP B N 1
ATOM 3540 C CA . ASP B 1 217 ? -2.67 14.344 -10.672 1 74.38 217 ASP B CA 1
ATOM 3541 C C . ASP B 1 217 ? -3.811 13.367 -10.383 1 74.38 217 ASP B C 1
ATOM 3543 O O . ASP B 1 217 ? -4.465 12.875 -11.305 1 74.38 217 ASP B O 1
ATOM 3547 N N . THR B 1 218 ? -3.947 13.125 -9.125 1 71.88 218 THR B N 1
ATOM 3548 C CA . THR B 1 218 ? -4.953 12.125 -8.797 1 71.88 218 THR B CA 1
ATOM 3549 C C . THR B 1 218 ? -6.184 12.766 -8.172 1 71.88 218 THR B C 1
ATOM 3551 O O . THR B 1 218 ? -6.09 13.844 -7.574 1 71.88 218 THR B O 1
ATOM 3554 N N . CYS B 1 219 ? -7.336 12.047 -8.406 1 74.5 219 CYS B N 1
ATOM 3555 C CA . CYS B 1 219 ? -8.562 12.484 -7.754 1 74.5 219 CYS B CA 1
ATOM 3556 C C . CYS B 1 219 ? -8.414 12.445 -6.238 1 74.5 219 CYS B C 1
ATOM 3558 O O . CYS B 1 219 ? -7.992 11.43 -5.676 1 74.5 219 CYS B O 1
ATOM 3560 N N . PRO B 1 220 ? -8.805 13.539 -5.633 1 69.25 220 PRO B N 1
ATOM 3561 C CA . PRO B 1 220 ? -8.703 13.602 -4.172 1 69.25 220 PRO B CA 1
ATOM 3562 C C . PRO B 1 220 ? -9.516 12.508 -3.48 1 69.25 220 PRO B C 1
ATOM 3564 O O . PRO B 1 220 ? -9.227 12.148 -2.334 1 69.25 220 PRO B O 1
ATOM 3567 N N . LEU B 1 221 ? -10.484 11.938 -4.172 1 62.78 221 LEU B N 1
ATOM 3568 C CA . LEU B 1 221 ? -11.422 11.023 -3.533 1 62.78 221 LEU B CA 1
ATOM 3569 C C . LEU B 1 221 ? -11.086 9.57 -3.879 1 62.78 221 LEU B C 1
ATOM 3571 O O . LEU B 1 221 ? -11.094 8.703 -3.006 1 62.78 221 LEU B O 1
ATOM 3575 N N . CYS B 1 222 ? -10.805 9.234 -5.207 1 59.78 222 CYS B N 1
ATOM 3576 C CA . CYS B 1 222 ? -10.688 7.84 -5.621 1 59.78 222 CYS B CA 1
ATOM 3577 C C . CYS B 1 222 ? -9.273 7.527 -6.098 1 59.78 222 CYS B C 1
ATOM 3579 O O . CYS B 1 222 ? -8.969 6.387 -6.457 1 59.78 222 CYS B O 1
ATOM 3581 N N . ARG B 1 223 ? -8.461 8.562 -6.273 1 62.16 223 ARG B N 1
ATOM 3582 C CA . ARG B 1 223 ? -7.051 8.484 -6.656 1 62.16 223 ARG B CA 1
ATOM 3583 C C . ARG B 1 223 ? -6.902 8.164 -8.141 1 62.16 223 ARG B C 1
ATOM 3585 O O . ARG B 1 223 ? -5.836 7.746 -8.586 1 62.16 223 ARG B O 1
ATOM 3592 N N . PHE B 1 224 ? -8.055 8.484 -8.812 1 65.06 224 PHE B N 1
ATOM 3593 C CA . PHE B 1 224 ? -7.957 8.391 -10.266 1 65.06 224 PHE B CA 1
ATOM 3594 C C . PHE B 1 224 ? -6.898 9.344 -10.797 1 65.06 224 PHE B C 1
ATOM 3596 O O . PHE B 1 224 ? -6.887 10.531 -10.438 1 65.06 224 PHE B O 1
ATOM 3603 N N . SER B 1 225 ? -6.012 8.789 -11.523 1 69.25 225 SER B N 1
ATOM 3604 C CA . SER B 1 225 ? -4.961 9.648 -12.062 1 69.25 225 SER B CA 1
ATOM 3605 C C . SER B 1 225 ? -5.414 10.328 -13.352 1 69.25 225 SER B C 1
ATOM 3607 O O . SER B 1 225 ? -5.891 9.664 -14.281 1 69.25 225 SER B O 1
ATOM 3609 N N . MET B 1 226 ? -5.402 11.703 -13.273 1 71.31 226 MET B N 1
ATOM 3610 C CA . MET B 1 226 ? -5.746 12.484 -14.453 1 71.31 226 MET B CA 1
ATOM 3611 C C . MET B 1 226 ? -4.777 12.195 -15.602 1 71.31 226 MET B C 1
ATOM 3613 O O . MET B 1 226 ? -5.152 12.273 -16.766 1 71.31 226 MET B O 1
ATOM 3617 N N . ASN B 1 227 ? -3.693 12.117 -15.219 1 61.03 227 ASN B N 1
ATOM 3618 C CA . ASN B 1 227 ? -2.701 11.898 -16.266 1 61.03 227 ASN B CA 1
ATOM 3619 C C . ASN B 1 227 ? -2.906 10.547 -16.953 1 61.03 227 ASN B C 1
ATOM 3621 O O . ASN B 1 227 ? -2.459 10.352 -18.094 1 61.03 227 ASN B O 1
ATOM 3625 N N . LYS B 1 228 ? -3.719 9.805 -16.359 1 52.59 228 LYS B N 1
ATOM 3626 C CA . LYS B 1 228 ? -4.047 8.523 -16.984 1 52.59 228 LYS B CA 1
ATOM 3627 C C . LYS B 1 228 ? -5.219 8.664 -17.938 1 52.59 228 LYS B C 1
ATOM 3629 O O . LYS B 1 228 ? -5.348 7.883 -18.891 1 52.59 228 LYS B O 1
ATOM 3634 N N . SER B 1 229 ? -6.23 9.539 -17.75 1 44.72 229 SER B N 1
ATOM 3635 C CA . SER B 1 229 ? -7.43 9.719 -18.562 1 44.72 229 SER B CA 1
ATOM 3636 C C . SER B 1 229 ? -7.121 10.484 -19.844 1 44.72 229 SER B C 1
ATOM 3638 O O . SER B 1 229 ? -7.871 10.406 -20.828 1 44.72 229 SER B O 1
ATOM 3640 N N . SER B 1 230 ? -6.352 11.359 -19.828 1 38.38 230 SER B N 1
ATOM 3641 C CA . SER B 1 230 ? -6.207 12.164 -21.031 1 38.38 230 SER B CA 1
ATOM 3642 C C . SER B 1 230 ? -5.559 11.367 -22.156 1 38.38 230 SER B C 1
ATOM 3644 O O . SER B 1 230 ? -5.375 11.883 -23.266 1 38.38 230 SER B O 1
ATOM 3646 N N . THR B 1 231 ? -5.098 10.328 -22.031 1 30.62 231 THR B N 1
ATOM 3647 C CA . THR B 1 231 ? -4.715 9.719 -23.297 1 30.62 231 THR B CA 1
ATOM 3648 C C . THR B 1 231 ? -5.898 8.992 -23.922 1 30.62 231 THR B C 1
ATOM 3650 O O . THR B 1 231 ? -6.703 8.375 -23.219 1 30.62 231 THR B O 1
#

InterPro domains:
  IPR001841 Zinc finger, RING-type [PF13639] (181-223)
  IPR001841 Zinc finger, RING-type [PS50089] (182-223)
  IPR001841 Zinc finger, RING-type [SM00184] (182-222)
  IPR013083 Zinc finger, RING/FYVE/PHD-type [G3DSA:3.30.40.10] (146-229)
  IPR051834 RING finger E3 ubiquitin-protein ligase [PTHR45931] (137-230)